Protein AF-0000000075788395 (afdb_homodimer)

InterPro domains:
  IPR001806 Small GTPase [PF00071] (8-168)
  IPR001806 Small GTPase [PS51421] (2-195)
  IPR001806 Small GTPase [SM00174] (9-170)
  IPR005225 Small GTP-binding domain [TIGR00231] (5-159)
  IPR027417 P-loop containing nucleoside triphosphate hydrolase [G3DSA:3.40.50.300] (5-174)
  IPR027417 P-loop containing nucleoside triphosphate hydrolase [SSF52540] (3-177)
  IPR051065 Ras-related small GTPase [PTHR45704] (3-198)

Foldseek 3Di:
DPPAAEFEEEEEFAQPLCLVLLVCCLQPVAGDDDDDLQDKDWDWDWDQFPNGIHIYIYIRHSRPDDPVVLLVSLLRHQAYEYEGEQLDVVRVVCRVVSLVSSCVSVDVDLRAYEYEHEPVVVVVNGDHDPVNQVVVCVVSVYHYWYYYSHNGPTVSNVRVSVRVVVSVVVVVVVVVVVVVVVVVVVVVVVVVVVVVVVD/DPPAAEFEEEEEFAQPLCLVLLVCCLQPVAGDDDDDLQDKDWDWDWDQFPNGIHIYIYIRHSRPDDPVVLLVSLLRHQAYEYEGEQLDVVRVVCRVVSLVSSCVSVPPDLGHYEYEHEPVVVVVNGDHDPVNQVVVCVVSVYHYWYYYSHNGPTVSNVVVSVRVVVSVVVVVVVVVVVVVVVVVVVVVVVVVVVVVVVD

Structure (mmCIF, N/CA/C/O backbone):
data_AF-0000000075788395-model_v1
#
loop_
_entity.id
_entity.type
_entity.pdbx_description
1 polymer 'Ras-related and estrogen-regulated growth inhibitor'
#
loop_
_atom_site.group_PDB
_atom_site.id
_atom_site.type_symbol
_atom_site.label_atom_id
_atom_site.label_alt_id
_atom_site.label_comp_id
_atom_site.label_asym_id
_atom_site.label_entity_id
_atom_site.label_seq_id
_atom_site.pdbx_PDB_ins_code
_atom_site.Cartn_x
_atom_site.Cartn_y
_atom_site.Cartn_z
_atom_site.occupancy
_atom_site.B_iso_or_equiv
_atom_site.auth_seq_id
_atom_site.auth_comp_id
_atom_site.auth_asym_id
_atom_site.auth_atom_id
_atom_site.pdbx_PDB_model_num
ATOM 1 N N . MET A 1 1 ? 28.438 0.827 -0.063 1 30.91 1 MET A N 1
ATOM 2 C CA . MET A 1 1 ? 27.125 0.751 0.578 1 30.91 1 MET A CA 1
ATOM 3 C C . MET A 1 1 ? 26.344 -0.458 0.075 1 30.91 1 MET A C 1
ATOM 5 O O . MET A 1 1 ? 26.266 -0.697 -1.132 1 30.91 1 MET A O 1
ATOM 9 N N . ALA A 1 2 ? 26.219 -1.472 0.775 1 39.59 2 ALA A N 1
ATOM 10 C CA . ALA A 1 2 ? 25.781 -2.775 0.292 1 39.59 2 ALA A CA 1
ATOM 11 C C . ALA A 1 2 ? 24.516 -2.643 -0.559 1 39.59 2 ALA A C 1
ATOM 13 O O . ALA A 1 2 ? 23.578 -1.938 -0.182 1 39.59 2 ALA A O 1
ATOM 14 N N . LYS A 1 3 ? 24.516 -2.752 -1.915 1 51.97 3 LYS A N 1
ATOM 15 C CA . LYS A 1 3 ? 23.438 -2.643 -2.902 1 51.97 3 LYS A CA 1
ATOM 16 C C . LYS A 1 3 ? 22.188 -3.359 -2.428 1 51.97 3 LYS A C 1
ATOM 18 O O . LYS A 1 3 ? 22.219 -4.555 -2.133 1 51.97 3 LYS A O 1
ATOM 23 N N . SER A 1 4 ? 21.297 -2.652 -1.835 1 61.5 4 SER A N 1
ATOM 24 C CA . SER A 1 4 ? 20.047 -3.236 -1.367 1 61.5 4 SER A CA 1
ATOM 25 C C . SER A 1 4 ? 19.484 -4.227 -2.383 1 61.5 4 SER A C 1
ATOM 27 O O . SER A 1 4 ? 19.516 -3.977 -3.588 1 61.5 4 SER A O 1
ATOM 29 N N . ALA A 1 5 ? 19.297 -5.488 -1.96 1 84.12 5 ALA A N 1
ATOM 30 C CA . ALA A 1 5 ? 18.797 -6.555 -2.83 1 84.12 5 ALA A CA 1
ATOM 31 C C . ALA A 1 5 ? 17.406 -6.238 -3.348 1 84.12 5 ALA A C 1
ATOM 33 O O . ALA A 1 5 ? 16.562 -5.75 -2.6 1 84.12 5 ALA A O 1
ATOM 34 N N . GLU A 1 6 ? 17.297 -6.148 -4.613 1 92.31 6 GLU A N 1
ATOM 35 C CA . GLU A 1 6 ? 16.016 -5.926 -5.27 1 92.31 6 GLU A CA 1
ATOM 36 C C . GLU A 1 6 ? 15.484 -7.211 -5.898 1 92.31 6 GLU A C 1
ATOM 38 O O . GLU A 1 6 ? 16.25 -7.988 -6.469 1 92.31 6 GLU A O 1
ATOM 43 N N . VAL A 1 7 ? 14.227 -7.441 -5.672 1 96.19 7 VAL A N 1
ATOM 44 C CA . VAL A 1 7 ? 13.586 -8.625 -6.23 1 96.19 7 VAL A CA 1
ATOM 45 C C . VAL A 1 7 ? 12.336 -8.219 -7.012 1 96.19 7 VAL A C 1
ATOM 47 O O . VAL A 1 7 ? 11.531 -7.414 -6.539 1 96.19 7 VAL A O 1
ATOM 50 N N . LYS A 1 8 ? 12.172 -8.758 -8.203 1 97.25 8 LYS A N 1
ATOM 51 C CA . LYS A 1 8 ? 11 -8.484 -9.031 1 97.25 8 LYS A CA 1
ATOM 52 C C . LYS A 1 8 ? 10.008 -9.641 -8.984 1 97.25 8 LYS A C 1
ATOM 54 O O . LYS A 1 8 ? 10.336 -10.766 -9.383 1 97.25 8 LYS A O 1
ATOM 59 N N . LEU A 1 9 ? 8.828 -9.328 -8.516 1 98.12 9 LEU A N 1
ATOM 60 C CA . LEU A 1 9 ? 7.781 -10.336 -8.383 1 98.12 9 LEU A CA 1
ATOM 61 C C . LEU A 1 9 ? 6.598 -10.016 -9.289 1 98.12 9 LEU A C 1
ATOM 63 O O . LEU A 1 9 ? 6.227 -8.852 -9.445 1 98.12 9 LEU A O 1
ATOM 67 N N . ALA A 1 10 ? 6.012 -11.07 -9.859 1 98.31 10 ALA A N 1
ATOM 68 C CA . ALA A 1 10 ? 4.84 -10.883 -10.703 1 98.31 10 ALA A CA 1
ATOM 69 C C . ALA A 1 10 ? 3.705 -11.812 -10.289 1 98.31 10 ALA A C 1
ATOM 71 O O . ALA A 1 10 ? 3.936 -12.992 -9.992 1 98.31 10 ALA A O 1
ATOM 72 N N . ILE A 1 11 ? 2.512 -11.281 -10.242 1 98.25 11 ILE A N 1
ATOM 73 C CA . ILE A 1 11 ? 1.331 -12.023 -9.82 1 98.25 11 ILE A CA 1
ATOM 74 C C . ILE A 1 11 ? 0.454 -12.336 -11.031 1 98.25 11 ILE A C 1
ATOM 76 O O . ILE A 1 11 ? 0.011 -11.422 -11.734 1 98.25 11 ILE A O 1
ATOM 80 N N . PHE A 1 12 ? 0.177 -13.625 -11.25 1 97.81 12 PHE A N 1
ATOM 81 C CA . PHE A 1 12 ? -0.636 -14.055 -12.383 1 97.81 12 PHE A CA 1
ATOM 82 C C . PHE A 1 12 ? -1.867 -14.82 -11.906 1 97.81 12 PHE A C 1
ATOM 84 O O . PHE A 1 12 ? -1.871 -15.383 -10.812 1 97.81 12 PHE A O 1
ATOM 91 N N . GLY A 1 13 ? -2.826 -14.891 -12.695 1 97.38 13 GLY A N 1
ATOM 92 C CA . GLY A 1 13 ? -4.102 -15.562 -12.508 1 97.38 13 GLY A CA 1
ATOM 93 C C . GLY A 1 13 ? -5.23 -14.938 -13.305 1 97.38 13 GLY A C 1
ATOM 94 O O . GLY A 1 13 ? -5.117 -13.805 -13.766 1 97.38 13 GLY A O 1
ATOM 95 N N . ARG A 1 14 ? -6.234 -15.633 -13.336 1 95.56 14 ARG A N 1
ATOM 96 C CA . ARG A 1 14 ? -7.398 -15.164 -14.078 1 95.56 14 ARG A CA 1
ATOM 97 C C . ARG A 1 14 ? -7.969 -13.891 -13.461 1 95.56 14 ARG A C 1
ATOM 99 O O . ARG A 1 14 ? -7.781 -13.641 -12.266 1 95.56 14 ARG A O 1
ATOM 106 N N . ALA A 1 15 ? -8.641 -13.086 -14.367 1 94.38 15 ALA A N 1
ATOM 107 C CA . ALA A 1 15 ? -9.328 -11.906 -13.852 1 94.38 15 ALA A CA 1
ATOM 108 C C . ALA A 1 15 ? -10.32 -12.289 -12.758 1 94.38 15 ALA A C 1
ATOM 110 O O . ALA A 1 15 ? -11.039 -13.281 -12.883 1 94.38 15 ALA A O 1
ATOM 111 N N . GLY A 1 16 ? -10.289 -11.547 -11.695 1 94.19 16 GLY A N 1
ATOM 112 C CA . GLY A 1 16 ? -11.32 -11.719 -10.688 1 94.19 16 GLY A CA 1
ATOM 113 C C . GLY A 1 16 ? -10.906 -12.633 -9.555 1 94.19 16 GLY A C 1
ATOM 114 O O . GLY A 1 16 ? -11.633 -12.797 -8.57 1 94.19 16 GLY A O 1
ATOM 115 N N . VAL A 1 17 ? -9.703 -13.242 -9.602 1 96.94 17 VAL A N 1
ATOM 116 C CA . VAL A 1 17 ? -9.344 -14.242 -8.594 1 96.94 17 VAL A CA 1
ATOM 117 C C . VAL A 1 17 ? -8.875 -13.539 -7.32 1 96.94 17 VAL A C 1
ATOM 119 O O . VAL A 1 17 ? -8.773 -14.172 -6.262 1 96.94 17 VAL A O 1
ATOM 122 N N . GLY A 1 18 ? -8.508 -12.266 -7.387 1 96.25 18 GLY A N 1
ATOM 123 C CA . GLY A 1 18 ? -8.117 -11.516 -6.203 1 96.25 18 GLY A CA 1
ATOM 124 C C . GLY A 1 18 ? -6.641 -11.156 -6.18 1 96.25 18 GLY A C 1
ATOM 125 O O . GLY A 1 18 ? -6.039 -11.047 -5.109 1 96.25 18 GLY A O 1
ATOM 126 N N . LYS A 1 19 ? -5.988 -11.023 -7.391 1 97.38 19 LYS A N 1
ATOM 127 C CA . LYS A 1 19 ? -4.574 -10.656 -7.469 1 97.38 19 LYS A CA 1
ATOM 128 C C . LYS A 1 19 ? -4.316 -9.32 -6.781 1 97.38 19 LYS A C 1
ATOM 130 O O . LYS A 1 19 ? -3.418 -9.203 -5.945 1 97.38 19 LYS A O 1
ATOM 135 N N . SER A 1 20 ? -5.164 -8.344 -7.188 1 95.88 20 SER A N 1
ATOM 136 C CA . SER A 1 20 ? -4.98 -7.004 -6.637 1 95.88 20 SER A CA 1
ATOM 137 C C . SER A 1 20 ? -5.262 -6.984 -5.137 1 95.88 20 SER A C 1
ATOM 139 O O . SER A 1 20 ? -4.535 -6.344 -4.371 1 95.88 20 SER A O 1
ATOM 141 N N . ALA A 1 21 ? -6.363 -7.668 -4.762 1 95.62 21 ALA A N 1
ATOM 142 C CA . ALA A 1 21 ? -6.703 -7.719 -3.34 1 95.62 21 ALA A CA 1
ATOM 143 C C . ALA A 1 21 ? -5.566 -8.336 -2.531 1 95.62 21 ALA A C 1
ATOM 145 O O . ALA A 1 21 ? -5.258 -7.875 -1.43 1 95.62 21 ALA A O 1
ATOM 146 N N . LEU A 1 22 ? -4.957 -9.383 -3.062 1 96.88 22 LEU A N 1
ATOM 147 C CA . LEU A 1 22 ? -3.844 -10.062 -2.404 1 96.88 22 LEU A CA 1
ATOM 148 C C . LEU A 1 22 ? -2.65 -9.125 -2.254 1 96.88 22 LEU A C 1
ATOM 150 O O . LEU A 1 22 ? -2.07 -9.016 -1.17 1 96.88 22 LEU A O 1
ATOM 154 N N . VAL A 1 23 ? -2.283 -8.414 -3.287 1 97 23 VAL A N 1
ATOM 155 C CA . VAL A 1 23 ? -1.14 -7.512 -3.287 1 97 23 VAL A CA 1
ATOM 156 C C . VAL A 1 23 ? -1.382 -6.371 -2.303 1 97 23 VAL A C 1
ATOM 158 O O . VAL A 1 23 ? -0.505 -6.039 -1.501 1 97 23 VAL A O 1
ATOM 161 N N . VAL A 1 24 ? -2.568 -5.785 -2.334 1 95.44 24 VAL A N 1
ATOM 162 C CA . VAL A 1 24 ? -2.893 -4.668 -1.452 1 95.44 24 VAL A CA 1
ATOM 163 C C . VAL A 1 24 ? -2.893 -5.141 0 1 95.44 24 VAL A C 1
ATOM 165 O O . VAL A 1 24 ? -2.416 -4.43 0.889 1 95.44 24 VAL A O 1
ATOM 168 N N . ARG A 1 25 ? -3.438 -6.355 0.273 1 95.38 25 ARG A N 1
ATOM 169 C CA . ARG A 1 25 ? -3.4 -6.922 1.616 1 95.38 25 ARG A CA 1
ATOM 170 C C . ARG A 1 25 ? -1.965 -7.062 2.113 1 95.38 25 ARG A C 1
ATOM 172 O O . ARG A 1 25 ? -1.67 -6.75 3.27 1 95.38 25 ARG A O 1
ATOM 179 N N . PHE A 1 26 ? -1.182 -7.492 1.263 1 96.5 26 PHE A N 1
ATOM 180 C CA . PHE A 1 26 ? 0.228 -7.633 1.61 1 96.5 26 PHE A CA 1
ATOM 181 C C . PHE A 1 26 ? 0.841 -6.273 1.939 1 96.5 26 PHE A C 1
ATOM 183 O O . PHE A 1 26 ? 1.518 -6.125 2.959 1 96.5 26 PHE A O 1
ATOM 190 N N . LEU A 1 27 ? 0.587 -5.258 1.132 1 95.38 27 LEU A N 1
ATOM 191 C CA . LEU A 1 27 ? 1.248 -3.963 1.227 1 95.38 27 LEU A CA 1
ATOM 192 C C . LEU A 1 27 ? 0.696 -3.156 2.396 1 95.38 27 LEU A C 1
ATOM 194 O O . LEU A 1 27 ? 1.428 -2.389 3.027 1 95.38 27 LEU A O 1
ATOM 198 N N . THR A 1 28 ? -0.625 -3.312 2.701 1 93.38 28 THR A N 1
ATOM 199 C CA . THR A 1 28 ? -1.24 -2.328 3.584 1 93.38 28 THR A CA 1
ATOM 200 C C . THR A 1 28 ? -2.01 -3.018 4.707 1 93.38 28 THR A C 1
ATOM 202 O O . THR A 1 28 ? -2.496 -2.357 5.629 1 93.38 28 THR A O 1
ATOM 205 N N . LYS A 1 29 ? -2.256 -4.359 4.625 1 90.94 29 LYS A N 1
ATOM 206 C CA . LYS A 1 29 ? -3.033 -5.16 5.57 1 90.94 29 LYS A CA 1
ATOM 207 C C . LYS A 1 29 ? -4.523 -4.844 5.465 1 90.94 29 LYS A C 1
ATOM 209 O O . LYS A 1 29 ? -5.316 -5.273 6.305 1 90.94 29 LYS A O 1
ATOM 214 N N . ARG A 1 30 ? -4.816 -4.094 4.465 1 92.19 30 ARG A N 1
ATOM 215 C CA . ARG A 1 30 ? -6.211 -3.721 4.242 1 92.19 30 ARG A CA 1
ATOM 216 C C . ARG A 1 30 ? -6.777 -4.426 3.016 1 92.19 30 ARG A C 1
ATOM 218 O O . ARG A 1 30 ? -6.023 -4.91 2.168 1 92.19 30 ARG A O 1
ATOM 225 N N . 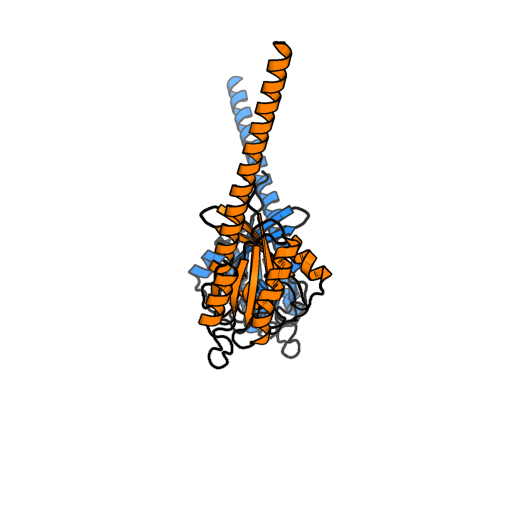PHE A 1 31 ? -8.148 -4.473 3.051 1 93.62 31 PHE A N 1
ATOM 226 C CA . PHE A 1 31 ? -8.859 -5.086 1.937 1 93.62 31 PHE A CA 1
ATOM 227 C C . PHE A 1 31 ? -9.461 -4.02 1.026 1 93.62 31 PHE A C 1
ATOM 229 O O . PHE A 1 31 ? -10.016 -3.029 1.503 1 93.62 31 PHE A O 1
ATOM 236 N N . ILE A 1 32 ? -9.328 -4.207 -0.285 1 92 32 ILE A N 1
ATOM 237 C CA . ILE A 1 32 ? -9.734 -3.186 -1.244 1 92 32 ILE A CA 1
ATOM 238 C C . ILE A 1 32 ? -11.211 -3.357 -1.584 1 92 32 ILE A C 1
ATOM 240 O O . ILE A 1 32 ? -11.766 -4.445 -1.434 1 92 32 ILE A O 1
ATOM 244 N N . TRP A 1 33 ? -11.695 -2.213 -1.965 1 85.5 33 TRP A N 1
ATOM 245 C CA . TRP A 1 33 ? -13.07 -2.18 -2.449 1 85.5 33 TRP A CA 1
ATOM 246 C C . TRP A 1 33 ? -13.125 -2.416 -3.955 1 85.5 33 TRP A C 1
ATOM 248 O O . TRP A 1 33 ? -12.086 -2.475 -4.617 1 85.5 33 TRP A O 1
ATOM 258 N N . GLU A 1 34 ? -14.391 -2.408 -4.539 1 75.06 34 GLU A N 1
ATOM 259 C CA . GLU A 1 34 ? -14.57 -2.6 -5.977 1 75.06 34 GLU A CA 1
ATOM 260 C C . GLU A 1 34 ? -13.523 -1.821 -6.77 1 75.06 34 GLU A C 1
ATOM 262 O O . GLU A 1 34 ? -13.109 -0.733 -6.363 1 75.06 34 GLU A O 1
ATOM 267 N N . TYR A 1 35 ? -12.906 -2.469 -7.598 1 77.31 35 TYR A N 1
ATOM 268 C CA . TYR A 1 35 ? -11.844 -1.866 -8.406 1 77.31 35 TYR A CA 1
ATOM 269 C C . TYR A 1 35 ? -11.969 -2.293 -9.867 1 77.31 35 TYR A C 1
ATOM 271 O O . TYR A 1 35 ? -12.664 -3.258 -10.18 1 77.31 35 TYR A O 1
ATOM 279 N N . ASP A 1 36 ? -11.195 -1.577 -10.648 1 80.56 36 ASP A N 1
ATOM 280 C CA . ASP A 1 36 ? -11.141 -1.863 -12.078 1 80.56 36 ASP A CA 1
ATOM 281 C C . ASP A 1 36 ? -10.281 -3.088 -12.359 1 80.56 36 ASP A C 1
ATOM 283 O O . ASP A 1 36 ? -9.055 -3.045 -12.195 1 80.56 36 ASP A O 1
ATOM 287 N N . PRO A 1 37 ? -10.812 -4.145 -12.906 1 81.31 37 PRO A N 1
ATOM 288 C CA . PRO A 1 37 ? -10.078 -5.391 -13.133 1 81.31 37 PRO A CA 1
ATOM 289 C C . PRO A 1 37 ? -9.094 -5.293 -14.297 1 81.31 37 PRO A C 1
ATOM 291 O O . PRO A 1 37 ? -8.273 -6.191 -14.492 1 81.31 37 PRO A O 1
ATOM 294 N N . THR A 1 38 ? -9.086 -4.207 -15.047 1 82.06 38 THR A N 1
ATOM 295 C CA . THR A 1 38 ? -8.234 -4.066 -16.219 1 82.06 38 THR A CA 1
ATOM 296 C C . THR A 1 38 ? -6.949 -3.318 -15.867 1 82.06 38 THR A C 1
ATOM 298 O O . THR A 1 38 ? -6.043 -3.207 -16.703 1 82.06 38 THR A O 1
ATOM 301 N N . LEU A 1 39 ? -6.879 -2.914 -14.703 1 84.75 39 LEU A N 1
ATOM 302 C CA . LEU A 1 39 ? -5.762 -2.055 -14.32 1 84.75 39 LEU A CA 1
ATOM 303 C C . LEU A 1 39 ? -4.574 -2.885 -13.852 1 84.75 39 LEU A C 1
ATOM 305 O O . LEU A 1 39 ? -4.742 -3.824 -13.07 1 84.75 39 LEU A O 1
ATOM 309 N N . GLU A 1 40 ? -3.432 -2.678 -14.531 1 92 40 GLU A N 1
ATOM 310 C CA . GLU A 1 40 ? -2.146 -3.205 -14.086 1 92 40 GLU A CA 1
ATOM 311 C C . GLU A 1 40 ? -1.359 -2.156 -13.305 1 92 40 GLU A C 1
ATOM 313 O O . GLU A 1 40 ? -1.39 -0.971 -13.648 1 92 40 GLU A O 1
ATOM 318 N N . SER A 1 41 ? -0.718 -2.607 -12.242 1 93.44 41 SER A N 1
ATOM 319 C CA . SER A 1 41 ? 0.079 -1.687 -11.438 1 93.44 41 SER A CA 1
ATOM 320 C C . SER A 1 41 ? 1.345 -2.359 -10.914 1 93.44 41 SER A C 1
ATOM 322 O O . SER A 1 41 ? 1.356 -3.566 -10.672 1 93.44 41 SER A O 1
ATOM 324 N N . THR A 1 42 ? 2.404 -1.556 -10.852 1 95.25 42 THR A N 1
ATOM 325 C CA . THR A 1 42 ? 3.635 -2.008 -10.211 1 95.25 42 THR A CA 1
ATOM 326 C C . THR A 1 42 ? 3.883 -1.244 -8.914 1 95.25 42 THR A C 1
ATOM 328 O O . THR A 1 42 ? 3.729 -0.022 -8.867 1 95.25 42 THR A O 1
ATOM 331 N N . TYR A 1 43 ? 4.191 -1.953 -7.891 1 94.75 43 TYR A N 1
ATOM 332 C CA . TYR A 1 43 ? 4.426 -1.355 -6.582 1 94.75 43 TYR A CA 1
ATOM 333 C C . TYR A 1 43 ? 5.855 -1.605 -6.113 1 94.75 43 TYR A C 1
ATOM 335 O O . TYR A 1 43 ? 6.402 -2.689 -6.324 1 94.75 43 TYR A O 1
ATOM 343 N N . ARG A 1 44 ? 6.488 -0.611 -5.52 1 92.44 44 ARG A N 1
ATOM 344 C CA . ARG A 1 44 ? 7.773 -0.766 -4.844 1 92.44 44 ARG A CA 1
ATOM 345 C C . ARG A 1 44 ? 7.594 -0.807 -3.33 1 92.44 44 ARG A C 1
ATOM 347 O O . ARG A 1 44 ? 6.984 0.091 -2.746 1 92.44 44 ARG A O 1
ATOM 354 N N . HIS A 1 45 ? 8.07 -1.935 -2.732 1 93.25 45 HIS A N 1
ATOM 355 C CA . HIS A 1 45 ? 7.895 -2.166 -1.304 1 93.25 45 HIS A CA 1
ATOM 356 C C . HIS A 1 45 ? 9.195 -2.613 -0.655 1 93.25 45 HIS A C 1
ATOM 358 O O . HIS A 1 45 ? 9.859 -3.529 -1.15 1 93.25 45 HIS A O 1
ATOM 364 N N . GLN A 1 46 ? 9.586 -1.942 0.396 1 89.12 46 GLN A N 1
ATOM 365 C CA . GLN A 1 46 ? 10.781 -2.336 1.131 1 89.12 46 GLN A CA 1
ATOM 366 C C . GLN A 1 46 ? 10.422 -3.066 2.42 1 89.12 46 GLN A C 1
ATOM 368 O O . GLN A 1 46 ? 9.5 -2.66 3.133 1 89.12 46 GLN A O 1
ATOM 373 N N . ALA A 1 47 ? 11.141 -4.129 2.691 1 90.62 47 ALA A N 1
ATOM 374 C CA . ALA A 1 47 ? 10.914 -4.914 3.904 1 90.62 47 ALA A CA 1
ATOM 375 C C . ALA A 1 47 ? 12.227 -5.477 4.445 1 90.62 47 ALA A C 1
ATOM 377 O O . ALA A 1 47 ? 13.211 -5.594 3.707 1 90.62 47 ALA A O 1
ATOM 378 N N . ASN A 1 48 ? 12.234 -5.66 5.746 1 89.81 48 ASN A N 1
ATOM 379 C CA . ASN A 1 48 ? 13.352 -6.359 6.371 1 89.81 48 ASN A CA 1
ATOM 380 C C . ASN A 1 48 ? 13.141 -7.871 6.367 1 89.81 48 ASN A C 1
ATOM 382 O O . ASN A 1 48 ? 12.258 -8.383 7.066 1 89.81 48 ASN A O 1
ATOM 386 N N . ILE A 1 49 ? 13.898 -8.555 5.504 1 92 49 ILE A N 1
ATOM 387 C CA . ILE A 1 49 ? 13.812 -10.008 5.398 1 92 49 ILE A CA 1
ATOM 388 C C . ILE A 1 49 ? 15.125 -10.633 5.852 1 92 49 ILE A C 1
ATOM 390 O O . ILE A 1 49 ? 16.172 -10.406 5.238 1 92 49 ILE A O 1
ATOM 394 N N . ASP A 1 50 ? 15.102 -11.492 6.945 1 89.94 50 ASP A N 1
ATOM 395 C CA . ASP A 1 50 ? 16.281 -12.125 7.512 1 89.94 50 ASP A CA 1
ATOM 396 C C . ASP A 1 50 ? 17.375 -11.094 7.793 1 89.94 50 ASP A C 1
ATOM 398 O O . ASP A 1 50 ? 18.516 -11.266 7.363 1 89.94 50 ASP A O 1
ATOM 402 N N . ASP A 1 51 ? 17.031 -9.922 8.297 1 88.38 51 ASP A N 1
ATOM 403 C CA . ASP A 1 51 ? 17.906 -8.859 8.789 1 88.38 51 ASP A CA 1
ATOM 404 C C . ASP A 1 51 ? 18.547 -8.094 7.629 1 88.38 51 ASP A C 1
ATOM 406 O O . ASP A 1 51 ? 19.594 -7.465 7.797 1 88.38 51 ASP A O 1
ATOM 410 N N . GLU A 1 52 ? 18.016 -8.281 6.48 1 89.69 52 GLU A N 1
ATOM 411 C CA . GLU A 1 52 ? 18.438 -7.508 5.316 1 89.69 52 GLU A CA 1
ATOM 412 C C . GLU A 1 52 ? 17.281 -6.699 4.734 1 89.69 52 GLU A C 1
ATOM 414 O O . GLU A 1 52 ? 16.156 -7.191 4.648 1 89.69 52 GLU A O 1
ATOM 419 N N . VAL A 1 53 ? 17.609 -5.48 4.375 1 88.5 53 VAL A N 1
ATOM 420 C CA . VAL A 1 53 ? 16.609 -4.652 3.703 1 88.5 53 VAL A CA 1
ATOM 421 C C . VAL A 1 53 ? 16.5 -5.074 2.24 1 88.5 53 VAL A C 1
ATOM 423 O O . VAL A 1 53 ? 17.484 -5.055 1.499 1 88.5 53 VAL A O 1
ATOM 426 N N . VAL A 1 54 ? 15.352 -5.496 1.913 1 92.62 54 VAL A N 1
ATOM 427 C CA . VAL A 1 54 ? 15.094 -5.953 0.55 1 92.62 54 VAL A CA 1
ATOM 428 C C . VAL A 1 54 ? 14 -5.098 -0.086 1 92.62 54 VAL A C 1
ATOM 430 O O . VAL A 1 54 ? 12.984 -4.809 0.548 1 92.62 54 VAL A O 1
ATOM 433 N N . THR A 1 55 ? 14.273 -4.645 -1.311 1 93.38 55 THR A N 1
ATOM 434 C CA . THR A 1 55 ? 13.258 -3.936 -2.076 1 93.38 55 THR A CA 1
ATOM 435 C C . THR A 1 55 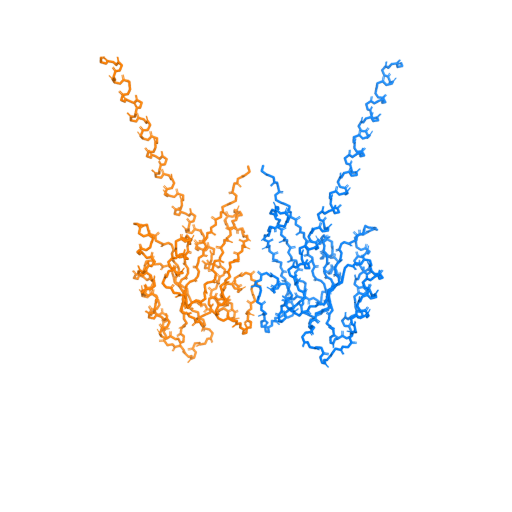? 12.562 -4.879 -3.059 1 93.38 55 THR A C 1
ATOM 437 O O . THR A 1 55 ? 13.227 -5.531 -3.871 1 93.38 55 THR A O 1
ATOM 440 N N . MET A 1 56 ? 11.25 -4.891 -2.926 1 95.81 56 MET A N 1
ATOM 441 C CA . MET A 1 56 ? 10.453 -5.688 -3.855 1 95.81 56 MET A CA 1
ATOM 442 C C . MET A 1 56 ? 9.75 -4.797 -4.871 1 95.81 56 MET A C 1
ATOM 444 O O . MET A 1 56 ? 9.148 -3.785 -4.504 1 95.81 56 MET A O 1
ATOM 448 N N . GLU A 1 57 ? 9.906 -5.148 -6.09 1 96.69 57 GLU A N 1
ATOM 449 C CA . GLU A 1 57 ? 9.039 -4.613 -7.129 1 96.69 57 GLU A CA 1
ATOM 450 C C . GLU A 1 57 ? 7.969 -5.629 -7.527 1 96.69 57 GLU A C 1
ATOM 452 O O . GLU A 1 57 ? 8.289 -6.695 -8.055 1 96.69 57 GLU A O 1
ATOM 457 N N . ILE A 1 58 ? 6.695 -5.258 -7.258 1 97.81 58 ILE A N 1
ATOM 458 C CA . ILE A 1 58 ? 5.602 -6.211 -7.414 1 97.81 58 ILE A CA 1
ATOM 459 C C . ILE A 1 58 ? 4.699 -5.773 -8.57 1 97.81 58 ILE A C 1
ATOM 461 O O . ILE A 1 58 ? 4.074 -4.715 -8.508 1 97.81 58 ILE A O 1
ATOM 465 N N . LEU A 1 59 ? 4.691 -6.641 -9.562 1 97.88 59 LEU A N 1
ATOM 466 C CA . LEU A 1 59 ? 3.805 -6.398 -10.695 1 97.88 59 LEU A CA 1
ATOM 467 C C . LEU A 1 59 ? 2.461 -7.09 -10.5 1 97.88 59 LEU A C 1
ATOM 469 O O . LEU A 1 59 ? 2.387 -8.32 -10.5 1 97.88 59 LEU A O 1
ATOM 473 N N . ASP A 1 60 ? 1.425 -6.297 -10.289 1 97.06 60 ASP A N 1
ATOM 474 C CA . ASP A 1 60 ? 0.035 -6.742 -10.242 1 97.06 60 ASP A CA 1
ATOM 475 C C . ASP A 1 60 ? -0.586 -6.738 -11.641 1 97.06 60 ASP A C 1
ATOM 477 O O . ASP A 1 60 ? -1.001 -5.691 -12.141 1 97.06 60 ASP A O 1
ATOM 481 N N . THR A 1 61 ? -0.703 -7.93 -12.203 1 96.75 61 THR A N 1
ATOM 482 C CA . THR A 1 61 ? -1.183 -8.031 -13.578 1 96.75 61 THR A CA 1
ATOM 483 C C . THR A 1 61 ? -2.705 -7.953 -13.633 1 96.75 61 THR A C 1
ATOM 485 O O . THR A 1 61 ? -3.375 -8.148 -12.609 1 96.75 61 THR A O 1
ATOM 488 N N . ALA A 1 62 ? -3.355 -7.688 -14.727 1 90.19 62 ALA A N 1
ATOM 489 C CA . ALA A 1 62 ? -4.797 -7.516 -14.867 1 90.19 62 ALA A CA 1
ATOM 490 C C . ALA A 1 62 ? -5.496 -8.859 -15.047 1 90.19 62 ALA A C 1
ATOM 492 O O . ALA A 1 62 ? -6.688 -8.992 -14.766 1 90.19 62 ALA A O 1
ATOM 493 N N . GLY A 1 63 ? -4.918 -9.828 -15.484 1 82.25 63 GLY A N 1
ATOM 494 C CA . GLY A 1 63 ? -5.496 -11.141 -15.695 1 82.25 63 GLY A CA 1
ATOM 495 C C . GLY A 1 63 ? -6.148 -11.289 -17.062 1 82.25 63 GLY A C 1
ATOM 496 O O . GLY A 1 63 ? -6.758 -12.32 -17.344 1 82.25 63 GLY A O 1
ATOM 497 N N . GLN A 1 64 ? -6.109 -10.227 -17.859 1 81.25 64 GLN A N 1
ATOM 498 C CA . GLN A 1 64 ? -6.707 -10.273 -19.188 1 81.25 64 GLN A CA 1
ATOM 499 C C . GLN A 1 64 ? -5.684 -9.906 -20.266 1 81.25 64 GLN A C 1
ATOM 501 O O . GLN A 1 64 ? -6.055 -9.586 -21.391 1 81.25 64 GLN A O 1
ATOM 506 N N . GLU A 1 65 ? -4.492 -10.016 -19.969 1 80.38 65 GLU A N 1
ATOM 507 C CA . GLU A 1 65 ? -3.416 -9.664 -20.891 1 80.38 65 GLU A CA 1
ATOM 508 C C . GLU A 1 65 ? -3.42 -10.562 -22.125 1 80.38 65 GLU A C 1
ATOM 510 O O . GLU A 1 65 ? -3.791 -11.742 -22.031 1 80.38 65 GLU A O 1
ATOM 515 N N . ASP A 1 66 ? -3.031 -9.906 -23.172 1 86.12 66 ASP A N 1
ATOM 516 C CA . ASP A 1 66 ? -2.771 -10.773 -24.312 1 86.12 66 ASP A CA 1
ATOM 517 C C . ASP A 1 66 ? -1.447 -11.516 -24.156 1 86.12 66 ASP A C 1
ATOM 519 O O . ASP A 1 66 ? -0.756 -11.344 -23.141 1 86.12 66 ASP A O 1
ATOM 523 N N . THR A 1 67 ? -1.2 -12.375 -25.094 1 87.81 67 THR A N 1
ATOM 524 C CA . THR A 1 67 ? -0.07 -13.289 -24.984 1 87.81 67 THR A CA 1
ATOM 525 C C . THR A 1 67 ? 1.245 -12.516 -24.922 1 87.81 67 THR A C 1
ATOM 527 O O . THR A 1 67 ? 2.121 -12.852 -24.125 1 87.81 67 THR A O 1
ATOM 530 N N . ILE A 1 68 ? 1.371 -11.508 -25.688 1 88 68 ILE A N 1
ATOM 531 C CA . ILE A 1 68 ? 2.613 -10.742 -25.75 1 88 68 ILE A CA 1
ATOM 532 C C . ILE A 1 68 ? 2.846 -10.023 -24.422 1 88 68 ILE A C 1
ATOM 534 O O . ILE A 1 68 ? 3.949 -10.062 -23.875 1 88 68 ILE A O 1
ATOM 538 N N . GLN A 1 69 ? 1.829 -9.414 -23.891 1 92.12 69 GLN A N 1
ATOM 539 C CA . GLN A 1 69 ? 1.93 -8.711 -22.625 1 92.12 69 GLN A CA 1
ATOM 540 C C . GLN A 1 69 ? 2.271 -9.672 -21.484 1 92.12 69 GLN A C 1
ATOM 542 O O . GLN A 1 69 ? 3.139 -9.383 -20.656 1 92.12 69 GLN A O 1
ATOM 547 N N . ARG A 1 70 ? 1.633 -10.742 -21.578 1 93.69 70 ARG A N 1
ATOM 548 C CA . ARG A 1 70 ? 1.846 -11.758 -20.547 1 93.69 70 ARG A CA 1
ATOM 549 C C . ARG A 1 70 ? 3.287 -12.25 -20.562 1 93.69 70 ARG A C 1
ATOM 551 O O . ARG A 1 70 ? 3.928 -12.352 -19.516 1 93.69 70 ARG A O 1
ATOM 558 N N . GLU A 1 71 ? 3.768 -12.523 -21.688 1 94.12 71 GLU A N 1
ATOM 559 C CA . GLU A 1 71 ? 5.145 -12.992 -21.812 1 94.12 71 GLU A CA 1
ATOM 560 C C . GLU A 1 71 ? 6.133 -11.922 -21.359 1 94.12 71 GLU A C 1
ATOM 562 O O . GLU A 1 71 ? 7.16 -12.234 -20.75 1 94.12 71 GLU A O 1
ATOM 567 N N . GLY A 1 72 ? 5.855 -10.703 -21.766 1 95.44 72 GLY A N 1
ATOM 568 C CA . GLY A 1 72 ? 6.684 -9.609 -21.297 1 95.44 72 GLY A CA 1
ATOM 569 C C . GLY A 1 72 ? 6.762 -9.531 -19.781 1 95.44 72 GLY A C 1
ATOM 570 O O . GLY A 1 72 ? 7.84 -9.336 -19.219 1 95.44 72 GLY A O 1
ATOM 571 N N . HIS A 1 73 ? 5.629 -9.703 -19.156 1 96.62 73 HIS A N 1
ATOM 572 C CA . HIS A 1 73 ? 5.578 -9.719 -17.703 1 96.62 73 HIS A CA 1
ATOM 573 C C . HIS A 1 73 ? 6.395 -10.875 -17.125 1 96.62 73 HIS A C 1
ATOM 575 O O . HIS A 1 73 ? 7.086 -10.719 -16.125 1 96.62 73 HIS A O 1
ATOM 581 N N . MET A 1 74 ? 6.262 -11.977 -17.766 1 95.69 74 MET A N 1
ATOM 582 C CA . MET A 1 74 ? 6.953 -13.172 -17.312 1 95.69 74 MET A CA 1
ATOM 583 C C . MET A 1 74 ? 8.469 -13.016 -17.453 1 95.69 74 MET A C 1
ATOM 585 O O . MET A 1 74 ? 9.227 -13.508 -16.625 1 95.69 74 MET A O 1
ATOM 589 N N . ARG A 1 75 ? 8.914 -12.312 -18.484 1 95.5 75 ARG A N 1
ATOM 590 C CA . ARG A 1 75 ? 10.344 -12.047 -18.656 1 95.5 75 ARG A CA 1
ATOM 591 C C . ARG A 1 75 ? 10.844 -11.078 -17.594 1 95.5 75 ARG A C 1
ATOM 593 O O . ARG A 1 75 ? 11.969 -11.211 -17.094 1 95.5 75 ARG A O 1
ATOM 600 N N . TRP A 1 76 ? 10.031 -10.219 -17.266 1 96 76 TRP A N 1
ATOM 601 C CA . TRP A 1 76 ? 10.367 -9.172 -16.297 1 96 76 TRP A CA 1
ATOM 602 C C . TRP A 1 76 ? 10.547 -9.75 -14.906 1 96 76 TRP A C 1
ATOM 604 O O . TRP A 1 76 ? 11.484 -9.398 -14.195 1 96 76 TRP A O 1
ATOM 614 N N . GLY A 1 77 ? 9.695 -10.727 -14.562 1 96.62 77 GLY A N 1
ATOM 615 C CA . GLY A 1 77 ? 9.641 -11.234 -13.203 1 96.62 77 GLY A CA 1
ATOM 616 C C . GLY A 1 77 ? 10.766 -12.211 -12.883 1 96.62 77 GLY A C 1
ATOM 617 O O . GLY A 1 77 ? 11.242 -12.922 -13.773 1 96.62 77 GLY A O 1
ATOM 618 N N . GLU A 1 78 ? 11.133 -12.211 -11.578 1 95.5 78 GLU A N 1
ATOM 619 C CA . GLU A 1 78 ? 12.086 -13.188 -11.062 1 95.5 78 GLU A CA 1
ATOM 620 C C . GLU A 1 78 ? 11.375 -14.25 -10.219 1 95.5 78 GLU A C 1
ATOM 622 O O . GLU A 1 78 ? 11.859 -15.375 -10.102 1 95.5 78 GLU A O 1
ATOM 627 N N . GLY A 1 79 ? 10.406 -13.859 -9.539 1 97 79 GLY A N 1
ATOM 628 C CA . GLY A 1 79 ? 9.516 -14.727 -8.789 1 97 79 GLY A CA 1
ATOM 629 C C . GLY A 1 79 ? 8.055 -14.531 -9.141 1 97 79 GLY A C 1
ATOM 630 O O . GLY A 1 79 ? 7.633 -13.43 -9.5 1 97 79 GLY A O 1
ATOM 631 N N . PHE A 1 80 ? 7.281 -15.641 -8.969 1 98 80 PHE A N 1
ATOM 632 C CA . PHE A 1 80 ? 5.922 -15.586 -9.484 1 98 80 PHE A CA 1
ATOM 633 C C . PHE A 1 80 ? 4.934 -16.156 -8.469 1 98 80 PHE A C 1
ATOM 635 O O . PHE A 1 80 ? 5.23 -17.141 -7.785 1 98 80 PHE A O 1
ATOM 642 N N . VAL A 1 81 ? 3.824 -15.508 -8.414 1 98.5 81 VAL A N 1
ATOM 643 C CA . VAL A 1 81 ? 2.674 -16.047 -7.703 1 98.5 81 VAL A CA 1
ATOM 644 C C . VAL A 1 81 ? 1.557 -16.375 -8.695 1 98.5 81 VAL A C 1
ATOM 646 O O . VAL A 1 81 ? 1.132 -15.516 -9.461 1 98.5 81 VAL A O 1
ATOM 649 N N . LEU A 1 82 ? 1.142 -17.594 -8.734 1 98.5 82 LEU A N 1
ATOM 650 C CA . LEU A 1 82 ? -0.051 -17.984 -9.477 1 98.5 82 LEU A CA 1
ATOM 651 C C . LEU A 1 82 ? -1.252 -18.109 -8.547 1 98.5 82 LEU A C 1
ATOM 653 O O . LEU A 1 82 ? -1.219 -18.891 -7.59 1 98.5 82 LEU A O 1
ATOM 657 N N . VAL A 1 83 ? -2.266 -17.375 -8.828 1 98.75 83 VAL A N 1
ATOM 658 C CA . VAL A 1 83 ? -3.416 -17.281 -7.938 1 98.75 83 VAL A CA 1
ATOM 659 C C . VAL A 1 83 ? -4.641 -17.891 -8.617 1 98.75 83 VAL A C 1
ATOM 661 O O . VAL A 1 83 ? -4.883 -17.656 -9.797 1 98.75 83 VAL A O 1
ATOM 664 N N . TYR A 1 84 ? -5.391 -18.703 -7.93 1 98.88 84 TYR A N 1
ATOM 665 C CA . TYR A 1 84 ? -6.73 -19.109 -8.352 1 98.88 84 TYR A CA 1
ATOM 666 C C . TYR A 1 84 ? -7.746 -18.859 -7.242 1 98.88 84 TYR A C 1
ATOM 668 O O . TYR A 1 84 ? -7.375 -18.594 -6.094 1 98.88 84 TYR A O 1
ATOM 676 N N . ASP A 1 85 ? -8.992 -18.75 -7.629 1 98.81 85 ASP A N 1
ATOM 677 C CA . ASP A 1 85 ? -10.148 -18.594 -6.75 1 98.81 85 ASP A CA 1
ATOM 678 C C . ASP A 1 85 ? -10.727 -19.953 -6.367 1 98.81 85 ASP A C 1
ATOM 680 O O . ASP A 1 85 ? -11.18 -20.703 -7.23 1 98.81 85 ASP A O 1
ATOM 684 N N . ILE A 1 86 ? -10.758 -20.25 -5.105 1 98.88 86 ILE A N 1
ATOM 685 C CA . ILE A 1 86 ? -11.18 -21.594 -4.688 1 98.88 86 ILE A CA 1
ATOM 686 C C . ILE A 1 86 ? -12.648 -21.797 -5.047 1 98.88 86 ILE A C 1
ATOM 688 O O . ILE A 1 86 ? -13.133 -22.938 -5.039 1 98.88 86 ILE A O 1
ATOM 692 N N . THR A 1 87 ? -13.391 -20.703 -5.355 1 98.88 87 THR A N 1
ATOM 693 C CA . THR A 1 87 ? -14.805 -20.797 -5.695 1 98.88 87 THR A CA 1
ATOM 694 C C . THR A 1 87 ? -15 -20.828 -7.207 1 98.88 87 THR A C 1
ATOM 696 O O . THR A 1 87 ? -16.141 -20.766 -7.695 1 98.88 87 THR A O 1
ATOM 699 N N . ASP A 1 88 ? -13.922 -20.875 -7.973 1 98.75 88 ASP A N 1
ATOM 700 C CA . ASP A 1 88 ? -13.977 -20.828 -9.43 1 98.75 88 ASP A CA 1
ATOM 701 C C . ASP A 1 88 ? -13.055 -21.875 -10.047 1 98.75 88 ASP A C 1
ATOM 703 O O . ASP A 1 88 ? -11.875 -21.609 -10.289 1 98.75 88 ASP A O 1
ATOM 707 N N . ARG A 1 89 ? -13.586 -23.016 -10.375 1 98.75 89 ARG A N 1
ATOM 708 C CA . ARG A 1 89 ? -12.82 -24.125 -10.938 1 98.75 89 ARG A CA 1
ATOM 709 C C . ARG A 1 89 ? -12.102 -23.703 -12.211 1 98.75 89 ARG A C 1
ATOM 711 O O . ARG A 1 89 ? -10.977 -24.141 -12.469 1 98.75 89 ARG A O 1
ATOM 718 N N . GLY A 1 90 ? -12.727 -22.859 -12.969 1 98.5 90 GLY A N 1
ATOM 719 C CA . GLY A 1 90 ? -12.094 -22.375 -14.188 1 98.5 90 GLY A CA 1
ATOM 720 C C . GLY A 1 90 ? -10.773 -21.672 -13.938 1 98.5 90 GLY A C 1
ATOM 721 O O . GLY A 1 90 ? -9.82 -21.844 -14.703 1 98.5 90 GLY A O 1
ATOM 722 N N . SER A 1 91 ? -10.727 -20.891 -12.891 1 98.5 91 SER A N 1
ATOM 723 C CA . SER A 1 91 ? -9.484 -20.203 -12.547 1 98.5 91 SER A CA 1
ATOM 724 C C . SER A 1 91 ? -8.391 -21.188 -12.156 1 98.5 91 SER A C 1
ATOM 726 O O . SER A 1 91 ? -7.215 -20.969 -12.43 1 98.5 91 SER A O 1
ATOM 728 N N . PHE A 1 92 ? -8.758 -22.297 -11.562 1 98.81 92 PHE A N 1
ATOM 729 C CA . PHE A 1 92 ? -7.828 -23.344 -11.172 1 98.81 92 PHE A CA 1
ATOM 730 C C . PHE A 1 92 ? -7.281 -24.062 -12.398 1 98.81 92 PHE A C 1
ATOM 732 O O . PHE A 1 92 ? -6.074 -24.312 -12.492 1 98.81 92 PHE A O 1
ATOM 739 N N . GLU A 1 93 ? -8.094 -24.281 -13.281 1 98.5 93 GLU A N 1
ATOM 740 C CA . GLU A 1 93 ? -7.715 -25.016 -14.484 1 98.5 93 GLU A CA 1
ATOM 741 C C . GLU A 1 93 ? -6.766 -24.203 -15.359 1 98.5 93 GLU A C 1
ATOM 743 O O . GLU A 1 93 ? -6.074 -24.75 -16.219 1 98.5 93 GLU A O 1
ATOM 748 N N . GLU A 1 94 ? -6.703 -22.953 -15.125 1 97.31 94 GLU A N 1
ATOM 749 C CA . GLU A 1 94 ? -5.848 -22.078 -15.922 1 97.31 94 GLU A CA 1
ATOM 750 C C . GLU A 1 94 ? -4.426 -22.047 -15.367 1 97.31 94 GLU A C 1
ATOM 752 O O . GLU A 1 94 ? -3.504 -21.562 -16.031 1 97.31 94 GLU A O 1
ATOM 757 N N . VAL A 1 95 ? -4.16 -22.594 -14.234 1 98.12 95 VAL A N 1
ATOM 758 C CA . VAL A 1 95 ? -2.871 -22.5 -13.562 1 98.12 95 VAL A CA 1
ATOM 759 C C . VAL A 1 95 ? -1.816 -23.281 -14.336 1 98.12 95 VAL A C 1
ATOM 761 O O . VAL A 1 95 ? -0.73 -22.766 -14.617 1 98.12 95 VAL A O 1
ATOM 764 N N . LEU A 1 96 ? -2.086 -24.5 -14.688 1 96.75 96 LEU A N 1
ATOM 765 C CA . LEU A 1 96 ? -1.104 -25.344 -15.359 1 96.75 96 LEU A CA 1
ATOM 766 C C . LEU A 1 96 ? -0.72 -24.766 -16.719 1 96.75 96 LEU A C 1
ATOM 768 O O . LEU A 1 96 ? 0.466 -24.641 -17.031 1 96.75 96 LEU A O 1
ATOM 772 N N . PRO A 1 97 ? -1.754 -24.328 -17.531 1 95.31 97 PRO A N 1
ATOM 773 C CA . PRO A 1 97 ? -1.388 -23.656 -18.781 1 95.31 97 PRO A CA 1
ATOM 774 C C . PRO A 1 97 ? -0.493 -22.438 -18.562 1 95.31 97 PRO A C 1
ATOM 776 O O . PRO A 1 97 ? 0.466 -22.219 -19.297 1 95.31 97 PRO A O 1
ATOM 779 N N . LEU A 1 98 ? -0.76 -21.672 -17.578 1 95 98 LEU A N 1
ATOM 780 C CA . LEU A 1 98 ? 0.046 -20.5 -17.25 1 95 98 LEU A CA 1
ATOM 781 C C . LEU A 1 98 ? 1.47 -20.906 -16.891 1 95 98 LEU A C 1
ATOM 783 O O . LEU A 1 98 ? 2.434 -20.266 -17.328 1 95 98 LEU A O 1
ATOM 787 N N . LYS A 1 99 ? 1.57 -21.906 -16.078 1 95.19 99 LYS A N 1
ATOM 788 C CA . LYS A 1 99 ? 2.881 -22.406 -15.688 1 95.19 99 LYS A CA 1
ATOM 789 C C . LYS A 1 99 ? 3.674 -22.891 -16.891 1 95.19 99 LYS A C 1
ATOM 791 O O . LYS A 1 99 ? 4.891 -22.703 -16.969 1 95.19 99 LYS A O 1
ATOM 796 N N . ASN A 1 100 ? 3.053 -23.516 -17.844 1 93.5 100 ASN A N 1
ATOM 797 C CA . ASN A 1 100 ? 3.719 -23.984 -19.047 1 93.5 100 ASN A CA 1
ATOM 798 C C . ASN A 1 100 ? 4.289 -22.828 -19.859 1 93.5 100 ASN A C 1
ATOM 800 O O . ASN A 1 100 ? 5.418 -22.906 -20.344 1 93.5 100 ASN A O 1
ATOM 804 N N . ILE A 1 101 ? 3.518 -21.844 -19.984 1 93.62 101 ILE A N 1
ATOM 805 C CA . ILE A 1 101 ? 3.992 -20.672 -20.703 1 93.62 101 ILE A CA 1
ATOM 806 C C . ILE A 1 101 ? 5.191 -20.078 -19.969 1 93.62 101 ILE A C 1
ATOM 808 O O . ILE A 1 101 ? 6.195 -19.719 -20.594 1 93.62 101 ILE A O 1
ATOM 812 N N . LEU A 1 102 ? 5.02 -20 -18.641 1 94.94 102 LEU A N 1
ATOM 813 C CA . LEU A 1 102 ? 6.094 -19.469 -17.812 1 94.94 102 LEU A CA 1
ATOM 814 C C . LEU A 1 102 ? 7.383 -20.266 -18.016 1 94.94 102 LEU A C 1
ATOM 816 O O . LEU A 1 102 ? 8.461 -19.688 -18.156 1 94.94 102 LEU A O 1
ATOM 820 N N . ASP A 1 103 ? 7.312 -21.531 -18.094 1 93.38 103 ASP A N 1
ATOM 821 C CA . ASP A 1 103 ? 8.469 -22.406 -18.281 1 93.38 103 ASP A CA 1
ATOM 822 C C . ASP A 1 103 ? 9.102 -22.172 -19.656 1 93.38 103 ASP A C 1
ATOM 824 O O . ASP A 1 103 ? 10.328 -22.203 -19.781 1 93.38 103 ASP A O 1
ATOM 828 N N . GLU A 1 104 ? 8.297 -21.953 -20.594 1 92.44 104 GLU A N 1
ATOM 829 C CA . GLU A 1 104 ? 8.789 -21.719 -21.953 1 92.44 104 GLU A CA 1
ATOM 830 C C . GLU A 1 104 ? 9.531 -20.391 -22.047 1 92.44 104 GLU A C 1
ATOM 832 O O . GLU A 1 104 ? 10.57 -20.297 -22.688 1 92.44 104 GLU A O 1
ATOM 837 N N . VAL A 1 105 ? 8.984 -19.422 -21.422 1 93.5 105 VAL A N 1
ATOM 838 C CA . VAL A 1 105 ? 9.562 -18.078 -21.469 1 93.5 105 VAL A CA 1
ATOM 839 C C . VAL A 1 105 ? 10.883 -18.062 -20.688 1 93.5 105 VAL A C 1
ATOM 841 O O . VAL A 1 105 ? 11.852 -17.422 -21.125 1 93.5 105 VAL A O 1
ATOM 844 N N . LYS A 1 106 ? 10.969 -18.641 -19.516 1 91.56 106 LYS A N 1
ATOM 845 C CA . LYS A 1 106 ? 12.141 -18.594 -18.656 1 91.56 106 LYS A CA 1
ATOM 846 C C . LYS A 1 106 ? 13.117 -19.719 -18.969 1 91.56 106 LYS A C 1
ATOM 848 O O . LYS A 1 106 ? 14.25 -19.734 -18.484 1 91.56 106 LYS A O 1
ATOM 853 N N . LYS A 1 107 ? 13.172 -20.266 -20.094 1 74.12 107 LYS A N 1
ATOM 854 C CA . LYS A 1 107 ? 14.023 -21.375 -20.5 1 74.12 107 LYS A CA 1
ATOM 855 C C . LYS A 1 107 ? 14.328 -22.297 -19.328 1 74.12 107 LYS A C 1
ATOM 857 O O . LYS A 1 107 ? 14.188 -21.906 -18.172 1 74.12 107 LYS A O 1
ATOM 862 N N . PRO A 1 108 ? 15.008 -23.531 -19.531 1 61.44 108 PRO A N 1
ATOM 863 C CA . PRO A 1 108 ? 14.875 -24.672 -18.609 1 61.44 108 PRO A CA 1
ATOM 864 C C . PRO A 1 108 ? 15.281 -24.312 -17.172 1 61.44 108 PRO A C 1
ATOM 866 O O . PRO A 1 108 ? 15.547 -25.203 -16.375 1 61.44 108 PRO A O 1
ATOM 869 N N . LYS A 1 109 ? 15.242 -22.953 -16.828 1 62.75 109 LYS A N 1
ATOM 870 C CA . LYS A 1 109 ? 15.617 -22.656 -15.453 1 62.75 109 LYS A CA 1
ATOM 871 C C . LYS A 1 109 ? 14.406 -22.766 -14.523 1 62.75 109 LYS A C 1
ATOM 873 O O . LYS A 1 109 ? 13.266 -22.562 -14.945 1 62.75 109 LYS A O 1
ATOM 878 N N . ASN A 1 110 ? 14.609 -23.422 -13.422 1 74.62 110 ASN A N 1
ATOM 879 C CA . ASN A 1 110 ? 13.633 -23.578 -12.352 1 74.62 110 ASN A CA 1
ATOM 880 C C . ASN A 1 110 ? 13.062 -22.219 -11.922 1 74.62 110 ASN A C 1
ATOM 882 O O . ASN A 1 110 ? 13.812 -21.297 -11.617 1 74.62 110 ASN A O 1
ATOM 886 N N . VAL A 1 111 ? 11.844 -21.984 -12.328 1 88.69 111 VAL A N 1
ATOM 887 C CA . VAL A 1 111 ? 11.109 -20.766 -11.992 1 88.69 111 VAL A CA 1
ATOM 888 C C . VAL A 1 111 ? 10.711 -20.797 -10.516 1 88.69 111 VAL A C 1
ATOM 890 O O . VAL A 1 111 ? 10.273 -21.828 -10 1 88.69 111 VAL A O 1
ATOM 893 N N . THR A 1 112 ? 11.023 -19.781 -9.797 1 94.12 112 THR A N 1
ATOM 894 C CA . THR A 1 112 ? 10.539 -19.656 -8.43 1 94.12 112 THR A CA 1
ATOM 895 C C . THR A 1 112 ? 9.062 -19.25 -8.414 1 94.12 112 THR A C 1
ATOM 897 O O . THR A 1 112 ? 8.703 -18.156 -8.852 1 94.12 112 THR A O 1
ATOM 900 N N . LEU A 1 113 ? 8.273 -20.172 -7.953 1 96.19 113 LEU A N 1
ATOM 901 C CA . LEU A 1 113 ? 6.828 -20.016 -8.078 1 96.19 113 LEU A CA 1
ATOM 902 C C . LEU A 1 113 ? 6.117 -20.438 -6.797 1 96.19 113 LEU A C 1
ATOM 904 O O . LEU A 1 113 ? 6.543 -21.391 -6.141 1 96.19 113 LEU A O 1
ATOM 908 N N . ILE A 1 114 ? 5.082 -19.703 -6.445 1 98 114 ILE A N 1
ATOM 909 C CA . ILE A 1 114 ? 4.184 -20.094 -5.363 1 98 114 ILE A CA 1
ATOM 910 C C . ILE A 1 114 ? 2.746 -20.141 -5.879 1 98 114 ILE A C 1
ATOM 912 O O . ILE A 1 114 ? 2.316 -19.266 -6.625 1 98 114 ILE A O 1
ATOM 916 N N . LEU A 1 115 ? 2.113 -21.219 -5.57 1 98.69 115 LEU A N 1
ATOM 917 C CA . LEU A 1 115 ? 0.703 -21.375 -5.91 1 98.69 115 LEU A CA 1
ATOM 918 C C . LEU A 1 115 ? -0.185 -20.922 -4.754 1 98.69 115 LEU A C 1
ATOM 920 O O . LEU A 1 115 ? 0.047 -21.312 -3.604 1 98.69 115 LEU A O 1
ATOM 924 N N . VAL A 1 116 ? -1.202 -20.109 -5.055 1 98.88 116 VAL A N 1
ATOM 925 C CA . VAL A 1 116 ? -2.049 -19.562 -4 1 98.88 116 VAL A CA 1
ATOM 926 C C . VAL A 1 116 ? -3.518 -19.781 -4.352 1 98.88 116 VAL A C 1
ATOM 928 O O . VAL A 1 116 ? -3.98 -19.359 -5.41 1 98.88 116 VAL A O 1
ATOM 931 N N . GLY A 1 117 ? -4.266 -20.5 -3.514 1 98.88 117 GLY A N 1
ATOM 932 C CA . GLY A 1 117 ? -5.719 -20.5 -3.539 1 98.88 117 GLY A CA 1
ATOM 933 C C . GLY A 1 117 ? -6.34 -19.406 -2.691 1 98.88 117 GLY A C 1
ATOM 934 O O . GLY A 1 117 ? -6.234 -19.438 -1.463 1 98.88 117 GLY A O 1
ATOM 935 N N . ASN A 1 118 ? -7.008 -18.453 -3.299 1 98.69 118 ASN A N 1
ATOM 936 C CA . ASN A 1 118 ? -7.555 -17.281 -2.625 1 98.69 118 ASN A CA 1
ATOM 937 C C . ASN A 1 118 ? -9.047 -17.422 -2.359 1 98.69 118 ASN A C 1
ATOM 939 O O . ASN A 1 118 ? -9.688 -18.344 -2.889 1 98.69 118 ASN A O 1
ATOM 943 N N . LYS A 1 119 ? -9.633 -16.594 -1.53 1 98.19 119 LYS A N 1
ATOM 944 C CA . LYS A 1 119 ? -11.031 -16.469 -1.149 1 98.19 119 LYS A CA 1
ATOM 945 C C . LYS A 1 119 ? -11.469 -17.641 -0.266 1 98.19 119 LYS A C 1
ATOM 947 O O . LYS A 1 119 ? -12.586 -18.141 -0.408 1 98.19 119 LYS A O 1
ATOM 952 N N . ALA A 1 120 ? -10.516 -18 0.569 1 98.44 120 ALA A N 1
ATOM 953 C CA . ALA A 1 120 ? -10.766 -19.125 1.467 1 98.44 120 ALA A CA 1
ATOM 954 C C . ALA A 1 120 ? -11.883 -18.797 2.455 1 98.44 120 ALA A C 1
ATOM 956 O O . ALA A 1 120 ? -12.43 -19.688 3.1 1 98.44 120 ALA A O 1
ATOM 957 N N . ASP A 1 121 ? -12.234 -17.516 2.654 1 97.69 121 ASP A N 1
ATOM 958 C CA . ASP A 1 121 ? -13.344 -17.125 3.514 1 97.69 121 ASP A CA 1
ATOM 959 C C . ASP A 1 121 ? -14.68 -17.562 2.92 1 97.69 121 ASP A C 1
ATOM 961 O O . ASP A 1 121 ? -15.688 -17.609 3.625 1 97.69 121 ASP A O 1
ATOM 965 N N . LEU A 1 122 ? -14.664 -17.859 1.655 1 98.06 122 LEU A N 1
ATOM 966 C CA . LEU A 1 122 ? -15.891 -18.266 0.987 1 98.06 122 LEU A CA 1
ATOM 967 C C . LEU A 1 122 ? -15.953 -19.797 0.867 1 98.06 122 LEU A C 1
ATOM 969 O O . LEU A 1 122 ? -16.328 -20.328 -0.18 1 98.06 122 LEU A O 1
ATOM 973 N N . ASP A 1 123 ? -15.555 -20.453 1.855 1 97.19 123 ASP A N 1
ATOM 974 C CA . ASP A 1 123 ? -15.484 -21.922 1.879 1 97.19 123 ASP A CA 1
ATOM 975 C C . ASP A 1 123 ? -16.828 -22.531 1.529 1 97.19 123 ASP A C 1
ATOM 977 O O . ASP A 1 123 ? -16.891 -23.625 0.958 1 97.19 123 ASP A O 1
ATOM 981 N N . HIS A 1 124 ? -17.891 -21.875 1.799 1 98 124 HIS A N 1
ATOM 982 C CA . HIS A 1 124 ? -19.219 -22.391 1.526 1 98 124 HIS A CA 1
ATOM 983 C C . HIS A 1 124 ? -19.469 -22.516 0.027 1 98 124 HIS A C 1
ATOM 985 O O . HIS A 1 124 ? -20.328 -23.297 -0.402 1 98 124 HIS A O 1
ATOM 991 N N . SER A 1 125 ? -18.766 -21.797 -0.767 1 98.5 125 SER A N 1
ATOM 992 C CA . SER A 1 125 ? -18.906 -21.812 -2.219 1 98.5 125 SER A CA 1
ATOM 993 C C . SER A 1 125 ? -17.719 -22.5 -2.883 1 98.5 125 SER A C 1
ATOM 995 O O . SER A 1 125 ? -17.5 -22.344 -4.086 1 98.5 125 SER A O 1
ATOM 997 N N . ARG A 1 126 ? -16.922 -23.188 -2.127 1 98.56 126 ARG A N 1
ATOM 998 C CA . ARG A 1 126 ? -15.68 -23.781 -2.607 1 98.56 126 ARG A CA 1
ATOM 999 C C . ARG A 1 126 ? -15.953 -24.766 -3.738 1 98.56 126 ARG A C 1
ATOM 1001 O O . ARG A 1 126 ? -16.875 -25.594 -3.645 1 98.56 126 ARG A O 1
ATOM 1008 N N . GLN A 1 127 ? -15.172 -24.688 -4.848 1 98.81 127 GLN A N 1
ATOM 1009 C CA . GLN A 1 127 ? -15.258 -25.609 -5.98 1 98.81 127 GLN A CA 1
ATOM 1010 C C . GLN A 1 127 ? -13.953 -26.375 -6.168 1 98.81 127 GLN A C 1
ATOM 1012 O O . GLN A 1 127 ? -13.914 -27.375 -6.887 1 98.81 127 GLN A O 1
ATOM 1017 N N . VAL A 1 128 ? -12.867 -25.969 -5.629 1 98.81 128 VAL A N 1
ATOM 1018 C CA . VAL A 1 128 ? -11.562 -26.609 -5.695 1 98.81 128 VAL A CA 1
ATOM 1019 C C . VAL A 1 128 ? -11.109 -27.016 -4.297 1 98.81 128 VAL A C 1
ATOM 1021 O O . VAL A 1 128 ? -10.914 -26.156 -3.43 1 98.81 128 VAL A O 1
ATOM 1024 N N . SER A 1 129 ? -10.914 -28.25 -4.051 1 98.75 129 SER A N 1
ATOM 1025 C CA . SER A 1 129 ? -10.516 -28.703 -2.723 1 98.75 129 SER A CA 1
ATOM 1026 C C . SER A 1 129 ? -9.062 -28.344 -2.422 1 98.75 129 SER A C 1
ATOM 1028 O O . SER A 1 129 ? -8.273 -28.109 -3.34 1 98.75 129 SER A O 1
ATOM 1030 N N . THR A 1 130 ? -8.781 -28.281 -1.131 1 98.56 130 THR A N 1
ATOM 1031 C CA . THR A 1 130 ? -7.402 -28.047 -0.721 1 98.56 130 THR A CA 1
ATOM 1032 C C . THR A 1 130 ? -6.477 -29.125 -1.272 1 98.56 130 THR A C 1
ATOM 1034 O O . THR A 1 130 ? -5.359 -28.828 -1.7 1 98.56 130 THR A O 1
ATOM 1037 N N . GLU A 1 131 ? -6.922 -30.312 -1.277 1 98.56 131 GLU A N 1
ATOM 1038 C CA . GLU A 1 131 ? -6.145 -31.438 -1.758 1 98.56 131 GLU A CA 1
ATOM 1039 C C . GLU A 1 131 ? -5.789 -31.281 -3.234 1 98.56 131 GLU A C 1
ATOM 1041 O O . GLU A 1 131 ? -4.676 -31.609 -3.648 1 98.56 131 GLU A O 1
ATOM 1046 N N . GLU A 1 132 ? -6.738 -30.859 -4.031 1 98.69 132 GLU A N 1
ATOM 1047 C CA . GLU A 1 132 ? -6.473 -30.609 -5.441 1 98.69 132 GLU A CA 1
ATOM 1048 C C . GLU A 1 132 ? -5.371 -29.562 -5.613 1 98.69 132 GLU A C 1
ATOM 1050 O O . GLU A 1 132 ? -4.488 -29.719 -6.461 1 98.69 132 GLU A O 1
ATOM 1055 N N . GLY A 1 133 ? -5.434 -28.484 -4.836 1 98.69 133 GLY A N 1
ATOM 1056 C CA . GLY A 1 133 ? -4.395 -27.469 -4.875 1 98.69 133 GLY A CA 1
ATOM 1057 C C . GLY A 1 133 ? -3.027 -28 -4.5 1 98.69 133 GLY A C 1
ATOM 1058 O O . GLY A 1 133 ? -2.033 -27.703 -5.16 1 98.69 133 GLY A O 1
ATOM 1059 N N . GLU A 1 134 ? -3.002 -28.797 -3.449 1 98.5 134 GLU A N 1
ATOM 1060 C CA . GLU A 1 134 ? -1.756 -29.406 -2.988 1 98.5 134 GLU A CA 1
ATOM 1061 C C . GLU A 1 134 ? -1.166 -30.328 -4.047 1 98.5 134 GLU A C 1
ATOM 1063 O O . GLU A 1 134 ? 0.047 -30.328 -4.273 1 98.5 134 GLU A O 1
ATOM 1068 N N . LYS A 1 135 ? -1.984 -31.141 -4.594 1 98.62 135 LYS A N 1
ATOM 1069 C CA . LYS A 1 135 ? -1.539 -32.062 -5.645 1 98.62 135 LYS A CA 1
ATOM 1070 C C . LYS A 1 135 ? -0.936 -31.281 -6.816 1 98.62 135 LYS A C 1
ATOM 1072 O O . LYS A 1 135 ? 0.127 -31.656 -7.324 1 98.62 135 LYS A O 1
ATOM 1077 N N . LEU A 1 136 ? -1.622 -30.25 -7.254 1 98.5 136 LEU A N 1
ATOM 1078 C CA . LEU A 1 136 ? -1.109 -29.453 -8.359 1 98.5 136 LEU A CA 1
ATOM 1079 C C . LEU A 1 136 ? 0.227 -28.812 -7.992 1 98.5 136 LEU A C 1
ATOM 1081 O O . LEU A 1 136 ? 1.159 -28.812 -8.797 1 98.5 136 LEU A O 1
ATOM 1085 N N . ALA A 1 137 ? 0.328 -28.312 -6.828 1 98.06 137 ALA A N 1
ATOM 1086 C CA . ALA A 1 137 ? 1.572 -27.688 -6.379 1 98.06 137 ALA A CA 1
ATOM 1087 C C . ALA A 1 137 ? 2.723 -28.688 -6.395 1 98.06 137 ALA A C 1
ATOM 1089 O O . ALA A 1 137 ? 3.85 -28.344 -6.762 1 98.06 137 ALA A O 1
ATOM 1090 N N . THR A 1 138 ? 2.471 -29.891 -5.961 1 97.38 138 THR A N 1
ATOM 1091 C CA . THR A 1 138 ? 3.469 -30.953 -6.004 1 97.38 138 THR A CA 1
ATOM 1092 C C . THR A 1 138 ? 3.912 -31.219 -7.441 1 97.38 138 THR A C 1
ATOM 1094 O O . THR A 1 138 ? 5.109 -31.344 -7.715 1 97.38 138 THR A O 1
ATOM 1097 N N . GLU A 1 139 ? 2.949 -31.297 -8.281 1 95.38 139 GLU A N 1
ATOM 1098 C CA . GLU A 1 139 ? 3.238 -31.5 -9.695 1 95.38 139 GLU A CA 1
ATOM 1099 C C . GLU A 1 139 ? 4.102 -30.375 -10.25 1 95.38 139 GLU A C 1
ATOM 1101 O O . GLU A 1 139 ? 4.992 -30.609 -11.07 1 95.38 139 GLU A O 1
ATOM 1106 N N . LEU A 1 140 ? 3.846 -29.188 -9.781 1 93.94 140 LEU A N 1
ATOM 1107 C CA . LEU A 1 140 ? 4.555 -28 -10.266 1 93.94 140 LEU A CA 1
ATOM 1108 C C . LEU A 1 140 ? 5.848 -27.797 -9.492 1 93.94 140 LEU A C 1
ATOM 1110 O O . LEU A 1 140 ? 6.629 -26.891 -9.812 1 93.94 140 LEU A O 1
ATOM 1114 N N . ALA A 1 141 ? 6.09 -28.578 -8.477 1 92.88 141 ALA A N 1
ATOM 1115 C CA . ALA A 1 141 ? 7.266 -28.469 -7.617 1 92.88 141 ALA A CA 1
ATOM 1116 C C . ALA A 1 141 ? 7.379 -27.062 -7.016 1 92.88 141 ALA A C 1
ATOM 1118 O O . ALA A 1 141 ? 8.438 -26.438 -7.082 1 92.88 141 ALA A O 1
ATOM 1119 N N . CYS A 1 142 ? 6.246 -26.672 -6.461 1 95.12 142 CYS A N 1
ATOM 1120 C CA . CYS A 1 142 ? 6.242 -25.344 -5.855 1 95.12 142 CYS A CA 1
ATOM 1121 C C . CYS A 1 142 ? 5.477 -25.344 -4.539 1 95.12 142 CYS A C 1
ATOM 1123 O O . CYS A 1 142 ? 4.785 -26.312 -4.219 1 95.12 142 CYS A O 1
ATOM 1125 N N . ALA A 1 143 ? 5.676 -24.297 -3.709 1 96.44 143 ALA A N 1
ATOM 1126 C CA . ALA A 1 143 ? 4.934 -24.125 -2.461 1 96.44 143 ALA A CA 1
ATOM 1127 C C . ALA A 1 143 ? 3.471 -23.797 -2.732 1 96.44 143 ALA A C 1
ATOM 1129 O O . ALA A 1 143 ? 3.139 -23.25 -3.787 1 96.44 143 ALA A O 1
ATOM 1130 N N . PHE A 1 144 ? 2.668 -24.172 -1.75 1 98.06 144 PHE A N 1
ATOM 1131 C CA . PHE A 1 144 ? 1.229 -23.969 -1.871 1 98.06 144 PHE A CA 1
ATOM 1132 C C . PHE A 1 144 ? 0.664 -23.312 -0.622 1 98.06 144 PHE A C 1
ATOM 1134 O O . PHE A 1 144 ? 1 -23.703 0.5 1 98.06 144 PHE A O 1
ATOM 1141 N N . TYR A 1 145 ? -0.184 -22.234 -0.833 1 98.19 145 TYR A N 1
ATOM 1142 C CA . TYR A 1 145 ? -0.897 -21.578 0.253 1 98.19 145 TYR A CA 1
ATOM 1143 C C . TYR A 1 145 ? -2.363 -21.359 -0.106 1 98.19 145 TYR A C 1
ATOM 1145 O O . TYR A 1 145 ? -2.693 -21.094 -1.265 1 98.19 145 TYR A O 1
ATOM 1153 N N . GLU A 1 146 ? -3.215 -21.531 0.843 1 98.44 146 GLU A N 1
ATOM 1154 C CA . GLU A 1 146 ? -4.562 -20.984 0.747 1 98.44 146 GLU A CA 1
ATOM 1155 C C . GLU A 1 146 ? -4.723 -19.766 1.655 1 98.44 146 GLU A C 1
ATOM 1157 O O . GLU A 1 146 ? -4.188 -19.734 2.766 1 98.44 146 GLU A O 1
ATOM 1162 N N . CYS A 1 147 ? -5.418 -18.797 1.132 1 98.44 147 CYS A N 1
ATOM 1163 C CA . CYS A 1 147 ? -5.574 -17.578 1.907 1 98.44 147 CYS A CA 1
ATOM 1164 C C . CYS A 1 147 ? -6.875 -16.859 1.546 1 98.44 147 CYS A C 1
ATOM 1166 O O . CYS A 1 147 ? -7.594 -17.297 0.645 1 98.44 147 CYS A O 1
ATOM 1168 N N . SER A 1 148 ? -7.215 -15.914 2.342 1 98.12 148 SER A N 1
ATOM 1169 C CA . SER A 1 148 ? -8.258 -14.945 2.031 1 98.12 148 SER A CA 1
ATOM 1170 C C . SER A 1 148 ? -7.727 -13.523 2.08 1 98.12 148 SER A C 1
ATOM 1172 O O . SER A 1 148 ? -7.441 -12.992 3.16 1 98.12 148 SER A O 1
ATOM 1174 N N . ALA A 1 149 ? -7.566 -12.914 0.929 1 96.5 149 ALA A N 1
ATOM 1175 C CA . ALA A 1 149 ? -7.176 -11.508 0.908 1 96.5 149 ALA A CA 1
ATOM 1176 C C . ALA A 1 149 ? -8.164 -10.656 1.69 1 96.5 149 ALA A C 1
ATOM 1178 O O . ALA A 1 149 ? -7.801 -9.609 2.234 1 96.5 149 ALA A O 1
ATOM 1179 N N . CYS A 1 150 ? -9.4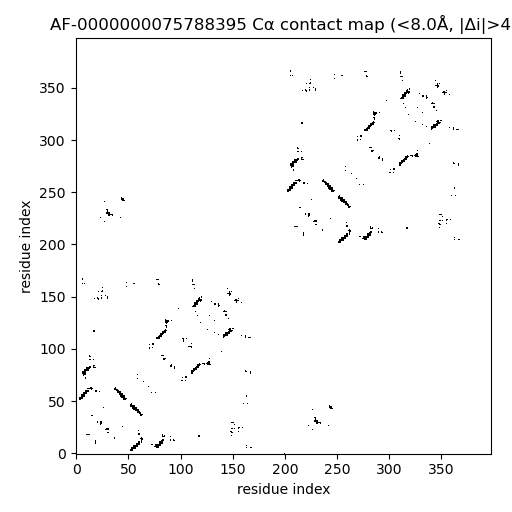06 -11.062 1.763 1 94.56 150 CYS A N 1
ATOM 1180 C CA . CYS A 1 150 ? -10.469 -10.32 2.432 1 94.56 150 CYS A CA 1
ATOM 1181 C C . CYS A 1 150 ? -10.242 -10.281 3.938 1 94.56 150 CYS A C 1
ATOM 1183 O O . CYS A 1 150 ? -10.188 -9.203 4.535 1 94.56 150 CYS A O 1
ATOM 1185 N N . THR A 1 151 ? -9.984 -11.414 4.523 1 94.31 151 THR A N 1
ATOM 1186 C CA . THR A 1 151 ? -9.891 -11.492 5.977 1 94.31 151 THR A CA 1
ATOM 1187 C C . THR A 1 151 ? -8.438 -11.359 6.43 1 94.31 151 THR A C 1
ATOM 1189 O O . THR A 1 151 ? -8.172 -11.078 7.602 1 94.31 151 THR A O 1
ATOM 1192 N N . GLY A 1 152 ? -7.539 -11.648 5.562 1 93.5 152 GLY A N 1
ATOM 1193 C CA . GLY A 1 152 ? -6.129 -11.656 5.914 1 93.5 152 GLY A CA 1
ATOM 1194 C C . GLY A 1 152 ? -5.645 -13 6.406 1 93.5 152 GLY A C 1
ATOM 1195 O O . GLY A 1 152 ? -4.465 -13.164 6.73 1 93.5 152 GLY A O 1
ATOM 1196 N N . GLU A 1 153 ? -6.492 -13.93 6.371 1 94.31 153 GLU A N 1
ATOM 1197 C CA . GLU A 1 153 ? -6.094 -15.266 6.812 1 94.31 153 GLU A CA 1
ATOM 1198 C C . GLU A 1 153 ? -5.152 -15.922 5.805 1 94.31 153 GLU A C 1
ATOM 1200 O O . GLU A 1 153 ? -5.23 -15.648 4.605 1 94.31 153 GLU A O 1
ATOM 1205 N N . GLY A 1 154 ? -4.23 -16.938 6.281 1 92.94 154 GLY A N 1
ATOM 1206 C CA . GLY A 1 154 ? -3.332 -17.688 5.418 1 92.94 154 GLY A CA 1
ATOM 1207 C C . GLY A 1 154 ? -1.937 -17.094 5.348 1 92.94 154 GLY A C 1
ATOM 1208 O O . GLY A 1 154 ? -1.156 -17.438 4.457 1 92.94 154 GLY A O 1
ATOM 1209 N N . ASN A 1 155 ? -1.516 -16.156 6.168 1 91.5 155 ASN A N 1
ATOM 1210 C CA . ASN A 1 155 ? -0.196 -15.539 6.277 1 91.5 155 ASN A CA 1
ATOM 1211 C C . ASN A 1 155 ? 0.271 -14.977 4.938 1 91.5 155 ASN A C 1
ATOM 1213 O O . ASN A 1 155 ? 1.332 -15.352 4.438 1 91.5 155 ASN A O 1
ATOM 1217 N N . ILE A 1 156 ? -0.4 -14.133 4.398 1 96.75 156 ILE A N 1
ATOM 1218 C CA . ILE A 1 156 ? -0.185 -13.531 3.088 1 96.75 156 ILE A CA 1
ATOM 1219 C C . ILE A 1 156 ? 1.203 -12.898 3.031 1 96.75 156 ILE A C 1
ATOM 1221 O O . ILE A 1 156 ? 1.903 -13.008 2.021 1 96.75 156 ILE A O 1
ATOM 1225 N N . THR A 1 157 ? 1.665 -12.281 4.117 1 95.5 157 THR A N 1
ATOM 1226 C CA . THR A 1 157 ? 2.992 -11.68 4.176 1 95.5 157 THR A CA 1
ATOM 1227 C C . THR A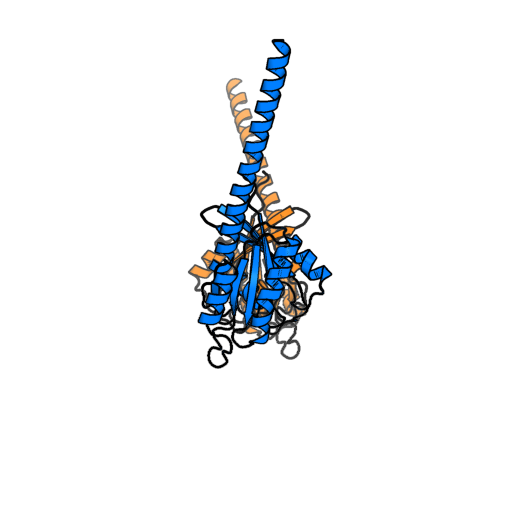 1 157 ? 4.07 -12.727 3.91 1 95.5 157 THR A C 1
ATOM 1229 O O . THR A 1 157 ? 5.012 -12.477 3.154 1 95.5 157 THR A O 1
ATOM 1232 N N . GLU A 1 158 ? 3.875 -13.859 4.438 1 95 158 GLU A N 1
ATOM 1233 C CA . GLU A 1 158 ? 4.863 -14.93 4.301 1 95 158 GLU A CA 1
ATOM 1234 C C . GLU A 1 158 ? 4.961 -15.406 2.857 1 95 158 GLU A C 1
ATOM 1236 O O . GLU A 1 158 ? 6.031 -15.82 2.406 1 95 158 GLU A O 1
ATOM 1241 N N . ILE A 1 159 ? 3.889 -15.367 2.131 1 96.5 159 ILE A N 1
ATOM 1242 C CA . ILE A 1 159 ? 3.895 -15.758 0.723 1 96.5 159 ILE A CA 1
ATOM 1243 C C . ILE A 1 159 ? 4.918 -14.914 -0.038 1 96.5 159 ILE A C 1
ATOM 1245 O O . ILE A 1 159 ? 5.777 -15.453 -0.737 1 96.5 159 ILE A O 1
ATOM 1249 N N . PHE A 1 160 ? 4.922 -13.672 0.176 1 97.62 160 PHE A N 1
ATOM 1250 C CA . PHE A 1 160 ? 5.801 -12.766 -0.547 1 97.62 160 PHE A CA 1
ATOM 1251 C C . PHE A 1 160 ? 7.223 -12.844 -0.006 1 97.62 160 PHE A C 1
ATOM 1253 O O . PHE A 1 160 ? 8.188 -12.797 -0.773 1 97.62 160 PHE A O 1
ATOM 1260 N N . TYR A 1 161 ? 7.328 -13 1.309 1 96.56 161 TYR A N 1
ATOM 1261 C CA . TYR A 1 161 ? 8.656 -13.086 1.901 1 96.56 161 TYR A CA 1
ATOM 1262 C C . TYR A 1 161 ? 9.359 -14.375 1.472 1 96.56 161 TYR A C 1
ATOM 1264 O O . TYR A 1 161 ? 10.539 -14.352 1.119 1 96.56 161 TYR A O 1
ATOM 1272 N N . GLU A 1 162 ? 8.609 -15.445 1.49 1 95.69 162 GLU A N 1
ATOM 1273 C CA . GLU A 1 162 ? 9.172 -16.719 1.054 1 95.69 162 GLU A CA 1
ATOM 1274 C C . GLU A 1 162 ? 9.602 -16.656 -0.41 1 95.69 162 GLU A C 1
ATOM 1276 O O . GLU A 1 162 ? 10.664 -17.172 -0.774 1 95.69 162 GLU A O 1
ATOM 1281 N N . LEU A 1 163 ? 8.773 -16.125 -1.207 1 96.62 163 LEU A N 1
ATOM 1282 C CA . LEU A 1 163 ? 9.094 -15.977 -2.623 1 96.62 163 LEU A CA 1
ATOM 1283 C C . LEU A 1 163 ? 10.367 -15.156 -2.809 1 96.62 163 LEU A C 1
ATOM 1285 O O . LEU A 1 163 ? 11.25 -15.531 -3.582 1 96.62 163 LEU A O 1
ATOM 1289 N N . CYS A 1 164 ? 10.453 -14.086 -2.078 1 95.38 164 CYS A N 1
ATOM 1290 C CA . CYS A 1 164 ? 11.641 -13.234 -2.135 1 95.38 164 CYS A CA 1
ATOM 1291 C C . CYS A 1 164 ? 12.883 -14 -1.688 1 95.38 164 CYS A C 1
ATOM 1293 O O . CYS A 1 164 ? 13.93 -13.914 -2.334 1 95.38 164 CYS A O 1
ATOM 1295 N N . ARG A 1 165 ? 12.766 -14.75 -0.591 1 94.75 165 ARG A N 1
ATOM 1296 C CA . ARG A 1 165 ? 13.883 -15.547 -0.089 1 94.75 165 ARG A CA 1
ATOM 1297 C C . ARG A 1 165 ? 14.367 -16.531 -1.147 1 94.75 165 ARG A C 1
ATOM 1299 O O . ARG A 1 165 ? 15.57 -16.672 -1.369 1 94.75 165 ARG A O 1
ATOM 1306 N N . GLU A 1 166 ? 13.438 -17.172 -1.745 1 93.88 166 GLU A N 1
ATOM 1307 C CA . GLU A 1 166 ? 13.773 -18.203 -2.727 1 93.88 166 GLU A CA 1
ATOM 1308 C C . GLU A 1 166 ? 14.438 -17.594 -3.959 1 93.88 166 GLU A C 1
ATOM 1310 O O . GLU A 1 166 ? 15.391 -18.156 -4.496 1 93.88 166 GLU A O 1
ATOM 1315 N N . VAL A 1 167 ? 13.938 -16.453 -4.406 1 94.25 167 VAL A N 1
ATOM 1316 C CA . VAL A 1 167 ? 14.523 -15.766 -5.551 1 94.25 167 VAL A CA 1
ATOM 1317 C C . VAL A 1 167 ? 15.969 -15.391 -5.238 1 94.25 167 VAL A C 1
ATOM 1319 O O . VAL A 1 167 ? 16.859 -15.609 -6.059 1 94.25 167 VAL A O 1
ATOM 1322 N N . ARG A 1 168 ? 16.172 -14.906 -4.082 1 92.38 168 ARG A N 1
ATOM 1323 C CA . ARG A 1 168 ? 17.516 -14.492 -3.686 1 92.38 168 ARG A CA 1
ATOM 1324 C C . ARG A 1 168 ? 18.453 -15.695 -3.547 1 92.38 168 ARG A C 1
ATOM 1326 O O . ARG A 1 168 ? 19.625 -15.625 -3.93 1 92.38 168 ARG A O 1
ATOM 1333 N N . ARG A 1 169 ? 17.922 -16.688 -2.982 1 90.81 169 ARG A N 1
ATOM 1334 C CA . ARG A 1 169 ? 18.703 -17.906 -2.832 1 90.81 169 ARG A CA 1
ATOM 1335 C C . ARG A 1 169 ? 19.156 -18.438 -4.188 1 90.81 169 ARG A C 1
ATOM 1337 O O . ARG A 1 169 ? 20.312 -18.812 -4.359 1 90.81 169 ARG A O 1
ATOM 1344 N N . ARG A 1 170 ? 18.281 -18.453 -5.121 1 88.12 170 ARG A N 1
ATOM 1345 C CA . ARG A 1 170 ? 18.594 -18.984 -6.449 1 88.12 170 ARG A CA 1
ATOM 1346 C C . ARG A 1 170 ? 19.594 -18.094 -7.172 1 88.12 170 ARG A C 1
ATOM 1348 O O . ARG A 1 170 ? 20.453 -18.594 -7.91 1 88.12 170 ARG A O 1
ATOM 1355 N N . ARG A 1 171 ? 19.484 -16.781 -6.977 1 85.62 171 ARG A N 1
ATOM 1356 C CA . ARG A 1 171 ? 20.438 -15.852 -7.566 1 85.62 171 ARG A CA 1
ATOM 1357 C C . ARG A 1 171 ? 21.844 -16.094 -7.039 1 85.62 171 ARG A C 1
ATOM 1359 O O . ARG A 1 171 ? 22.812 -16.016 -7.789 1 85.62 171 ARG A O 1
ATOM 1366 N N . MET A 1 172 ? 21.922 -16.359 -5.805 1 83.62 172 MET A N 1
ATOM 1367 C CA . MET A 1 172 ? 23.219 -16.594 -5.172 1 83.62 172 MET A CA 1
ATOM 1368 C C . MET A 1 172 ? 23.844 -17.891 -5.691 1 83.62 172 MET A C 1
ATOM 1370 O O . MET A 1 172 ? 25.047 -17.953 -5.914 1 83.62 172 MET A O 1
ATOM 1374 N N . VAL A 1 173 ? 23.094 -18.828 -5.922 1 82.44 173 VAL A N 1
ATOM 1375 C CA . VAL A 1 173 ? 23.594 -20.125 -6.383 1 82.44 173 VAL A CA 1
ATOM 1376 C C . VAL A 1 173 ? 24.031 -20.031 -7.84 1 82.44 173 VAL A C 1
ATOM 1378 O O . VAL A 1 173 ? 25.078 -20.562 -8.227 1 82.44 173 VAL A O 1
ATOM 1381 N N . GLN A 1 174 ? 23.312 -19.312 -8.602 1 77.81 174 GLN A N 1
ATOM 1382 C CA . GLN A 1 174 ? 23.641 -19.172 -10.016 1 77.81 174 GLN A CA 1
ATOM 1383 C C . GLN A 1 174 ? 24.891 -18.297 -10.195 1 77.81 174 GLN A C 1
ATOM 1385 O O . GLN A 1 174 ? 25.672 -18.516 -11.133 1 77.81 174 GLN A O 1
ATOM 1390 N N . GLY A 1 175 ? 25.047 -17.188 -9.414 1 65.94 175 GLY A N 1
ATOM 1391 C CA . GLY A 1 175 ? 26.234 -16.359 -9.477 1 65.94 175 GLY A CA 1
ATOM 1392 C C . GLY A 1 175 ? 27.5 -17.078 -9.094 1 65.94 175 GLY A C 1
ATOM 1393 O O . GLY A 1 175 ? 28.578 -16.781 -9.609 1 65.94 175 GLY A O 1
ATOM 1394 N N . LYS A 1 176 ? 27.516 -17.875 -8.164 1 61.28 176 LYS A N 1
ATOM 1395 C CA . LYS A 1 176 ? 28.688 -18.641 -7.746 1 61.28 176 LYS A CA 1
ATOM 1396 C C . LYS A 1 176 ? 29.141 -19.609 -8.836 1 61.28 176 LYS A C 1
ATOM 1398 O O . LYS A 1 176 ? 30.328 -19.844 -9.008 1 61.28 176 LYS A O 1
ATOM 1403 N N . THR A 1 177 ? 28.188 -20.031 -9.516 1 52.38 177 THR A N 1
ATOM 1404 C CA . THR A 1 177 ? 28.531 -20.984 -10.578 1 52.38 177 THR A CA 1
ATOM 1405 C C . THR A 1 177 ? 29.25 -20.281 -11.727 1 52.38 177 THR A C 1
ATOM 1407 O O . THR A 1 177 ? 30.172 -20.844 -12.32 1 52.38 177 THR A O 1
ATOM 1410 N N . ARG A 1 178 ? 29 -19.047 -11.891 1 54.62 178 ARG A N 1
ATOM 1411 C CA . ARG A 1 178 ? 29.641 -18.281 -12.953 1 54.62 178 ARG A CA 1
ATOM 1412 C C . ARG A 1 178 ? 31.062 -17.875 -12.547 1 54.62 178 ARG A C 1
ATOM 1414 O O . ARG A 1 178 ? 31.953 -17.828 -13.391 1 54.62 178 ARG A O 1
ATOM 1421 N N . ARG A 1 179 ? 31.203 -17.422 -11.273 1 54.06 179 ARG A N 1
ATOM 1422 C CA . ARG A 1 179 ? 32.531 -17 -10.836 1 54.06 179 ARG A CA 1
ATOM 1423 C C . ARG A 1 179 ? 33.5 -18.172 -10.836 1 54.06 179 ARG A C 1
ATOM 1425 O O . ARG A 1 179 ? 34.688 -18.016 -11.172 1 54.06 179 ARG A O 1
ATOM 1432 N N . ARG A 1 180 ? 33 -19.312 -10.406 1 55.19 180 ARG A N 1
ATOM 1433 C CA . ARG A 1 180 ? 33.875 -20.484 -10.367 1 55.19 180 ARG A CA 1
ATOM 1434 C C . ARG A 1 180 ? 34.312 -20.875 -11.766 1 55.19 180 ARG A C 1
ATOM 1436 O O . ARG A 1 180 ? 35.469 -21.281 -11.977 1 55.19 180 ARG A O 1
ATOM 1443 N N . SER A 1 181 ? 33.406 -20.562 -12.547 1 54.41 181 SER A N 1
ATOM 1444 C CA . SER A 1 181 ? 33.75 -20.922 -13.922 1 54.41 181 SER A CA 1
ATOM 1445 C C . SER A 1 181 ? 34.75 -19.938 -14.508 1 54.41 181 SER A C 1
ATOM 1447 O O . SER A 1 181 ? 35.656 -20.328 -15.227 1 54.41 181 SER A O 1
ATOM 1449 N N . SER A 1 182 ? 34.531 -18.688 -14.094 1 59.84 182 SER A N 1
ATOM 1450 C CA . SER A 1 182 ? 35.438 -17.656 -14.617 1 59.84 182 SER A CA 1
ATOM 1451 C C . SER A 1 182 ? 36.844 -17.844 -14.07 1 59.84 182 SER A C 1
ATOM 1453 O O . SER A 1 182 ? 37.844 -17.688 -14.805 1 59.84 182 SER A O 1
ATOM 1455 N N . THR A 1 183 ? 36.844 -18.094 -12.797 1 61.22 183 THR A N 1
ATOM 1456 C CA . THR A 1 183 ? 38.156 -18.297 -12.18 1 61.22 183 THR A CA 1
ATOM 1457 C C . THR A 1 183 ? 38.844 -19.531 -12.781 1 61.22 183 THR A C 1
ATOM 1459 O O . THR A 1 183 ? 40.062 -19.5 -13.031 1 61.22 183 THR A O 1
ATOM 1462 N N . THR A 1 184 ? 38.031 -20.5 -13 1 60.41 184 THR A N 1
ATOM 1463 C CA . THR A 1 184 ? 38.594 -21.703 -13.578 1 60.41 184 THR A CA 1
ATOM 1464 C C . THR A 1 184 ? 39.094 -21.438 -14.984 1 60.41 184 THR A C 1
ATOM 1466 O O . THR A 1 184 ? 40.188 -21.906 -15.359 1 60.41 184 THR A O 1
ATOM 1469 N N . HIS A 1 185 ? 38.406 -20.547 -15.555 1 63.03 185 HIS A N 1
ATOM 1470 C CA . HIS A 1 185 ? 38.812 -20.203 -16.922 1 63.03 185 HIS A CA 1
ATOM 1471 C C . HIS A 1 185 ? 40.094 -19.359 -16.906 1 63.03 185 HIS A C 1
ATOM 1473 O O . HIS A 1 185 ? 40.969 -19.562 -17.75 1 63.03 185 HIS A O 1
ATOM 1479 N N . VAL A 1 186 ? 40.062 -18.5 -15.938 1 64.31 186 VAL A N 1
ATOM 1480 C CA . VAL A 1 186 ? 41.25 -17.641 -15.844 1 64.31 186 VAL A CA 1
ATOM 1481 C C . VAL A 1 186 ? 42.469 -18.484 -15.445 1 64.31 186 VAL A C 1
ATOM 1483 O O . VAL A 1 186 ? 43.562 -18.328 -16 1 64.31 186 VAL A O 1
ATOM 1486 N N . LYS A 1 187 ? 42.25 -19.391 -14.633 1 62.81 187 LYS A N 1
ATOM 1487 C CA . LYS A 1 187 ? 43.312 -20.266 -14.203 1 62.81 187 LYS A CA 1
ATOM 1488 C C . LYS A 1 187 ? 43.812 -21.141 -15.352 1 62.81 187 LYS A C 1
ATOM 1490 O O . LYS A 1 187 ? 45.031 -21.312 -15.523 1 62.81 187 LYS A O 1
ATOM 1495 N N . GLN A 1 188 ? 42.875 -21.531 -16.062 1 63.12 188 GLN A N 1
ATOM 1496 C CA . GLN A 1 188 ? 43.219 -22.375 -17.203 1 63.12 188 GLN A CA 1
ATOM 1497 C C . GLN A 1 188 ? 44 -21.578 -18.25 1 63.12 188 GLN A C 1
ATOM 1499 O O . GLN A 1 188 ? 44.938 -22.109 -18.859 1 63.12 188 GLN A O 1
ATOM 1504 N N . ALA A 1 189 ? 43.656 -20.312 -18.375 1 69.5 189 ALA A N 1
ATOM 1505 C CA . ALA A 1 189 ? 44.344 -19.406 -19.312 1 69.5 189 ALA A CA 1
ATOM 1506 C C . ALA A 1 189 ? 45.781 -19.109 -18.859 1 69.5 189 ALA A C 1
ATOM 1508 O O . ALA A 1 189 ? 46.688 -19.125 -19.672 1 69.5 189 ALA A O 1
ATOM 1509 N N . ILE A 1 190 ? 45.844 -18.875 -17.672 1 69.19 190 ILE A N 1
ATOM 1510 C CA . ILE A 1 190 ? 47.156 -18.578 -17.094 1 69.19 190 ILE A CA 1
ATOM 1511 C C . ILE A 1 190 ? 48.062 -19.797 -17.219 1 69.19 190 ILE A C 1
ATOM 1513 O O . ILE A 1 190 ? 49.219 -19.672 -17.609 1 69.19 190 ILE A O 1
ATOM 1517 N N . ASN A 1 191 ? 47.5 -20.906 -16.938 1 63.91 191 ASN A N 1
ATOM 1518 C CA . ASN A 1 191 ? 48.281 -22.156 -17.016 1 63.91 191 ASN A CA 1
ATOM 1519 C C . ASN A 1 191 ? 48.719 -22.438 -18.438 1 63.91 191 ASN A C 1
ATOM 1521 O O . ASN A 1 191 ? 49.844 -22.875 -18.656 1 63.91 191 ASN A O 1
ATOM 1525 N N . LYS A 1 192 ? 47.938 -22.109 -19.328 1 66.62 192 LYS A N 1
ATOM 1526 C CA . LYS A 1 192 ? 48.25 -22.297 -20.734 1 66.62 192 LYS A CA 1
ATOM 1527 C C . LYS A 1 192 ? 49.375 -21.344 -21.172 1 66.62 192 LYS A C 1
ATOM 1529 O O . LYS A 1 192 ? 50.25 -21.734 -21.922 1 66.62 192 LYS A O 1
ATOM 1534 N N . MET A 1 193 ? 49.375 -20.156 -20.672 1 65.88 193 MET A N 1
ATOM 1535 C CA . MET A 1 193 ? 50.375 -19.125 -20.984 1 65.88 193 MET A CA 1
ATOM 1536 C C . MET A 1 193 ? 51.719 -19.5 -20.406 1 65.88 193 MET A C 1
ATOM 1538 O O . MET A 1 193 ? 52.75 -19.344 -21.062 1 65.88 193 MET A O 1
ATOM 1542 N N . LEU A 1 194 ? 51.656 -20.078 -19.297 1 67.06 194 LEU A N 1
ATOM 1543 C CA . LEU A 1 194 ? 52.875 -20.438 -18.609 1 67.06 194 LEU A CA 1
ATOM 1544 C C . LEU A 1 194 ? 53.531 -21.656 -19.266 1 67.06 194 LEU A C 1
ATOM 1546 O O . LEU A 1 194 ? 54.75 -21.719 -19.375 1 67.06 194 LEU A O 1
ATOM 1550 N N . THR A 1 195 ? 52.656 -22.578 -19.688 1 64.69 195 THR A N 1
ATOM 1551 C CA . THR A 1 195 ? 53.156 -23.766 -20.359 1 64.69 195 THR A CA 1
ATOM 1552 C C . THR A 1 195 ? 53.781 -23.406 -21.703 1 64.69 195 THR A C 1
ATOM 1554 O O . THR A 1 195 ? 54.781 -24 -22.125 1 64.69 195 THR A O 1
ATOM 1557 N N . LYS A 1 196 ? 53.281 -22.312 -22.156 1 63.31 196 LYS A N 1
ATOM 1558 C CA . LYS A 1 196 ? 53.812 -21.875 -23.453 1 63.31 196 LYS A CA 1
ATOM 1559 C C . LYS A 1 196 ? 55.156 -21.188 -23.312 1 63.31 196 LYS A C 1
ATOM 1561 O O . LYS A 1 196 ? 55.969 -21.219 -24.219 1 63.31 196 LYS A O 1
ATOM 1566 N N . ILE A 1 197 ? 55.344 -20.578 -22.188 1 66.31 197 ILE A N 1
ATOM 1567 C CA . ILE A 1 197 ? 56.625 -19.906 -21.953 1 66.31 197 ILE A CA 1
ATOM 1568 C C . ILE A 1 197 ? 57.719 -20.953 -21.672 1 66.31 197 ILE A C 1
ATOM 1570 O O . ILE A 1 197 ? 58.844 -20.781 -22.078 1 66.31 197 ILE A O 1
ATOM 1574 N N . SER A 1 198 ? 57.25 -21.953 -21.156 1 62.22 198 SER A N 1
ATOM 1575 C CA . SER A 1 198 ? 58.25 -22.938 -20.766 1 62.22 198 SER A CA 1
ATOM 1576 C C . SER A 1 198 ? 58.594 -23.891 -21.906 1 62.22 198 SER A C 1
ATOM 1578 O O . SER A 1 198 ? 59.5 -24.719 -21.781 1 62.22 198 SER A O 1
ATOM 1580 N N . SER A 1 199 ? 57.781 -23.734 -23.031 1 52.03 199 SER A N 1
ATOM 1581 C CA . SER A 1 199 ? 58.219 -24.531 -24.172 1 52.03 199 SER A CA 1
ATOM 1582 C C . SER A 1 199 ? 59.031 -23.703 -25.172 1 52.03 199 SER A C 1
ATOM 1584 O O . SER A 1 199 ? 58.75 -22.516 -25.375 1 52.03 199 SER A O 1
ATOM 1586 N N . MET B 1 1 ? 27.922 5.395 -0.417 1 31.02 1 MET B N 1
ATOM 1587 C CA . MET B 1 1 ? 26.625 5.176 -1.071 1 31.02 1 MET B CA 1
ATOM 1588 C C . MET B 1 1 ? 25.578 6.164 -0.561 1 31.02 1 MET B C 1
ATOM 1590 O O . MET B 1 1 ? 25.453 6.367 0.647 1 31.02 1 MET B O 1
ATOM 1594 N N . ALA B 1 2 ? 25.234 7.125 -1.258 1 39.09 2 ALA B N 1
ATOM 1595 C CA . ALA B 1 2 ? 24.484 8.281 -0.759 1 39.09 2 ALA B CA 1
ATOM 1596 C C . ALA B 1 2 ? 23.281 7.832 0.076 1 39.09 2 ALA B C 1
ATOM 1598 O O . ALA B 1 2 ? 22.531 6.949 -0.334 1 39.09 2 ALA B O 1
ATOM 1599 N N . LYS B 1 3 ? 23.25 7.91 1.416 1 52.03 3 LYS B N 1
ATOM 1600 C CA . LYS B 1 3 ? 22.234 7.539 2.398 1 52.03 3 LYS B CA 1
ATOM 1601 C C . LYS B 1 3 ? 20.844 7.945 1.934 1 52.03 3 LYS B C 1
ATOM 1603 O O . LYS B 1 3 ? 20.594 9.117 1.642 1 52.03 3 LYS B O 1
ATOM 1608 N N . SER B 1 4 ? 20.141 7.055 1.331 1 61.5 4 SER B N 1
ATOM 1609 C CA . SER B 1 4 ? 18.766 7.332 0.884 1 61.5 4 SER B CA 1
ATOM 1610 C C . SER B 1 4 ? 18.016 8.164 1.91 1 61.5 4 SER B C 1
ATOM 1612 O O . SER B 1 4 ? 18.109 7.926 3.115 1 61.5 4 SER B O 1
ATOM 1614 N N . ALA B 1 5 ? 17.547 9.352 1.483 1 84.06 5 ALA B N 1
ATOM 1615 C CA . ALA B 1 5 ? 16.828 10.266 2.365 1 84.06 5 ALA B CA 1
ATOM 1616 C C . ALA B 1 5 ? 15.539 9.633 2.893 1 84.06 5 ALA B C 1
ATOM 1618 O O . ALA B 1 5 ? 14.82 8.961 2.148 1 84.06 5 ALA B O 1
ATOM 1619 N N . GLU B 1 6 ? 15.469 9.523 4.156 1 92.38 6 GLU B N 1
ATOM 1620 C CA . GLU B 1 6 ? 14.281 9 4.824 1 92.38 6 GLU B CA 1
ATOM 1621 C C . GLU B 1 6 ? 13.469 10.125 5.457 1 92.38 6 GLU B C 1
ATOM 1623 O O . GLU B 1 6 ? 14.031 11.062 6.027 1 92.38 6 GLU B O 1
ATOM 1628 N N . VAL B 1 7 ? 12.18 10.055 5.242 1 96.19 7 VAL B N 1
ATOM 1629 C CA . VAL B 1 7 ? 11.273 11.055 5.809 1 96.19 7 VAL B CA 1
ATOM 1630 C C . VAL B 1 7 ? 10.164 10.359 6.594 1 96.19 7 VAL B C 1
ATOM 1632 O O . VAL B 1 7 ? 9.578 9.391 6.121 1 96.19 7 VAL B O 1
ATOM 1635 N N . LYS B 1 8 ? 9.883 10.844 7.781 1 97.31 8 LYS B N 1
ATOM 1636 C CA . LYS B 1 8 ? 8.812 10.297 8.617 1 97.31 8 LYS B CA 1
ATOM 1637 C C . LYS B 1 8 ? 7.578 11.188 8.578 1 97.31 8 LYS B C 1
ATOM 1639 O O . LYS B 1 8 ? 7.629 12.352 8.984 1 97.31 8 LYS B O 1
ATOM 1644 N N . LEU B 1 9 ? 6.496 10.602 8.117 1 98.12 9 LEU B N 1
ATOM 1645 C CA . LEU B 1 9 ? 5.242 11.336 7.992 1 98.12 9 LEU B CA 1
ATOM 1646 C C . LEU B 1 9 ? 4.172 10.742 8.906 1 98.12 9 LEU B C 1
ATOM 1648 O O . LEU B 1 9 ? 4.09 9.523 9.055 1 98.12 9 LEU B O 1
ATOM 1652 N N . ALA B 1 10 ? 3.361 11.625 9.477 1 98.31 10 ALA B N 1
ATOM 1653 C CA . ALA B 1 10 ? 2.27 11.156 10.336 1 98.31 10 ALA B CA 1
ATOM 1654 C C . ALA B 1 10 ? 0.945 11.797 9.93 1 98.31 10 ALA B C 1
ATOM 1656 O O . ALA B 1 10 ? 0.89 12.992 9.633 1 98.31 10 ALA B O 1
ATOM 1657 N N . ILE B 1 11 ? -0.085 10.992 9.883 1 98.19 11 ILE B N 1
ATOM 1658 C CA . ILE B 1 11 ? -1.412 11.438 9.469 1 98.19 11 ILE B CA 1
ATOM 1659 C C . ILE B 1 11 ? -2.328 11.523 10.688 1 98.19 11 ILE B C 1
ATOM 1661 O O . ILE B 1 11 ? -2.541 10.531 11.391 1 98.19 11 ILE B O 1
ATOM 1665 N N . PHE B 1 12 ? -2.908 12.719 10.914 1 97.75 12 PHE B N 1
ATOM 1666 C CA . PHE B 1 12 ? -3.791 12.938 12.055 1 97.75 12 PHE B CA 1
ATOM 1667 C C . PHE B 1 12 ? -5.172 13.391 11.594 1 97.75 12 PHE B C 1
ATOM 1669 O O . PHE B 1 12 ? -5.316 13.938 10.5 1 97.75 12 PHE B O 1
ATOM 1676 N N . GLY B 1 13 ? -6.109 13.234 12.398 1 97.25 13 GLY B N 1
ATOM 1677 C CA . GLY B 1 13 ? -7.512 13.578 12.219 1 97.25 13 GLY B CA 1
ATOM 1678 C C . GLY B 1 13 ? -8.453 12.703 13.023 1 97.25 13 GLY B C 1
ATOM 1679 O O . GLY B 1 13 ? -8.07 11.617 13.469 1 97.25 13 GLY B O 1
ATOM 1680 N N . ARG B 1 14 ? -9.602 13.141 13.062 1 95.5 14 ARG B N 1
ATOM 1681 C CA . ARG B 1 14 ? -10.609 12.406 13.812 1 95.5 14 ARG B CA 1
ATOM 1682 C C . ARG B 1 14 ? -10.867 11.039 13.188 1 95.5 14 ARG B C 1
ATOM 1684 O O . ARG B 1 14 ? -10.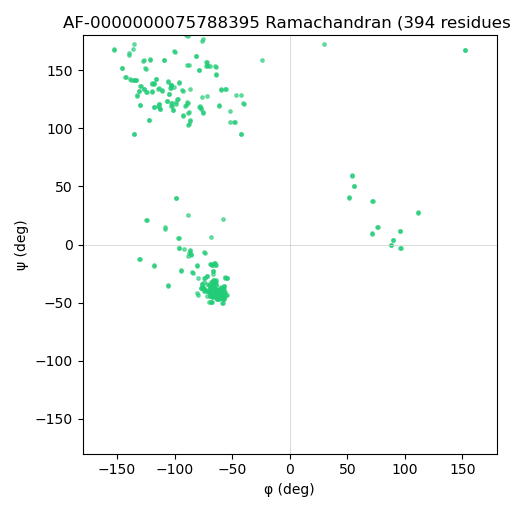633 10.844 11.992 1 95.5 14 ARG B O 1
ATOM 1691 N N . ALA B 1 15 ? -11.328 10.086 14.094 1 94.19 15 ALA B N 1
ATOM 1692 C CA . ALA B 1 15 ? -11.719 8.781 13.562 1 94.19 15 ALA B CA 1
ATOM 1693 C C . ALA B 1 15 ? -12.781 8.922 12.477 1 94.19 15 ALA B C 1
ATOM 1695 O O . ALA B 1 15 ? -13.711 9.719 12.617 1 94.19 15 ALA B O 1
ATOM 1696 N N . GLY B 1 16 ? -12.578 8.227 11.406 1 94 16 GLY B N 1
ATOM 1697 C CA . GLY B 1 16 ? -13.633 8.156 10.406 1 94 16 GLY B CA 1
ATOM 1698 C C . GLY B 1 16 ? -13.445 9.156 9.281 1 94 16 GLY B C 1
ATOM 1699 O O . GLY B 1 16 ? -14.195 9.148 8.305 1 94 16 GLY B O 1
ATOM 1700 N N . VAL B 1 17 ? -12.422 10.023 9.328 1 96.81 17 VAL B N 1
ATOM 1701 C CA . VAL B 1 17 ? -12.305 11.078 8.328 1 96.81 17 VAL B CA 1
ATOM 1702 C C . VAL B 1 17 ? -11.695 10.523 7.047 1 96.81 17 VAL B C 1
ATOM 1704 O O . VAL B 1 17 ? -11.742 11.164 5.996 1 96.81 17 VAL B O 1
ATOM 1707 N N . GLY B 1 18 ? -11.039 9.367 7.102 1 96.12 18 GLY B N 1
ATOM 1708 C CA . GLY B 1 18 ? -10.484 8.734 5.91 1 96.12 18 GLY B CA 1
ATOM 1709 C C . GLY B 1 18 ? -8.969 8.742 5.883 1 96.12 18 GLY B C 1
ATOM 1710 O O . GLY B 1 18 ? -8.367 8.773 4.809 1 96.12 18 GLY B O 1
ATOM 1711 N N . LYS B 1 19 ? -8.297 8.75 7.09 1 97.25 19 LYS B N 1
ATOM 1712 C CA . LYS B 1 19 ? -6.84 8.727 7.16 1 97.25 19 LYS B CA 1
ATOM 1713 C C . LYS B 1 19 ? -6.277 7.488 6.465 1 97.25 19 LYS B C 1
ATOM 1715 O O . LYS B 1 19 ? -5.387 7.594 5.621 1 97.25 19 LYS B O 1
ATOM 1720 N N . SER B 1 20 ? -6.859 6.332 6.863 1 95.75 20 SER B N 1
ATOM 1721 C CA . SER B 1 20 ? -6.371 5.078 6.301 1 95.75 20 SER B CA 1
ATOM 1722 C C . SER B 1 20 ? -6.648 5 4.805 1 95.75 20 SER B C 1
ATOM 1724 O O . SER B 1 20 ? -5.797 4.551 4.031 1 95.75 20 SER B O 1
ATOM 1726 N N . ALA B 1 21 ? -7.887 5.402 4.438 1 95.5 21 ALA B N 1
ATOM 1727 C CA . ALA B 1 21 ? -8.234 5.383 3.021 1 95.5 21 ALA B CA 1
ATOM 1728 C C . ALA B 1 21 ? -7.285 6.254 2.209 1 95.5 21 ALA B C 1
ATOM 1730 O O . ALA B 1 21 ? -6.883 5.887 1.103 1 95.5 21 ALA B O 1
ATOM 1731 N N . LEU B 1 22 ? -6.934 7.414 2.742 1 96.75 22 LEU B N 1
ATOM 1732 C CA . LEU B 1 22 ? -6.016 8.336 2.084 1 96.75 22 LEU B CA 1
ATOM 1733 C C . LEU B 1 22 ? -4.637 7.707 1.918 1 96.75 22 LEU B C 1
ATOM 1735 O O . LEU B 1 22 ? -4.059 7.75 0.831 1 96.75 22 LEU B O 1
ATOM 1739 N N . VAL B 1 23 ? -4.113 7.105 2.949 1 96.94 23 VAL B N 1
ATOM 1740 C CA . VAL B 1 23 ? -2.785 6.496 2.938 1 96.94 23 VAL B CA 1
ATOM 1741 C C . VAL B 1 23 ? -2.758 5.332 1.947 1 96.94 23 VAL B C 1
ATOM 1743 O O . VAL B 1 23 ? -1.833 5.219 1.141 1 96.94 23 VAL B O 1
ATOM 1746 N N . VAL B 1 24 ? -3.775 4.484 1.979 1 95.31 24 VAL B N 1
ATOM 1747 C CA . VAL B 1 24 ? -3.836 3.324 1.095 1 95.31 24 VAL B CA 1
ATOM 1748 C C . VAL B 1 24 ? -3.951 3.789 -0.356 1 95.31 24 VAL B C 1
ATOM 1750 O O . VAL B 1 24 ? -3.324 3.213 -1.249 1 95.31 24 VAL B O 1
ATOM 1753 N N . ARG B 1 25 ? -4.781 4.844 -0.623 1 95.31 25 ARG B N 1
ATOM 1754 C CA . ARG B 1 25 ? -4.883 5.41 -1.963 1 95.31 25 ARG B CA 1
ATOM 1755 C C . ARG B 1 25 ? -3.523 5.883 -2.465 1 95.31 25 ARG B C 1
ATOM 1757 O O . ARG B 1 25 ? -3.172 5.66 -3.625 1 95.31 25 ARG B O 1
ATOM 1764 N N . PHE B 1 26 ? -2.85 6.48 -1.613 1 96.56 26 PHE B N 1
ATOM 1765 C CA . PHE B 1 26 ? -1.515 6.949 -1.967 1 96.56 26 PHE B CA 1
ATOM 1766 C C . PHE B 1 26 ? -0.601 5.781 -2.305 1 96.56 26 PHE B C 1
ATOM 1768 O O . PHE B 1 26 ? 0.085 5.797 -3.33 1 96.56 26 PHE B O 1
ATOM 1775 N N . LEU B 1 27 ? -0.604 4.727 -1.502 1 95.31 27 LEU B N 1
ATOM 1776 C CA . LEU B 1 27 ? 0.344 3.623 -1.605 1 95.31 27 LEU B CA 1
ATOM 1777 C C . LEU B 1 27 ? -0.012 2.707 -2.773 1 95.31 27 LEU B C 1
ATOM 1779 O O . LEU B 1 27 ? 0.874 2.129 -3.406 1 95.31 27 LEU B O 1
ATOM 1783 N N . THR B 1 28 ? -1.332 2.543 -3.064 1 93.38 28 THR B N 1
ATOM 1784 C CA . THR B 1 28 ? -1.707 1.449 -3.951 1 93.38 28 THR B CA 1
ATOM 1785 C C . THR B 1 28 ? -2.621 1.946 -5.066 1 93.38 28 THR B C 1
ATOM 1787 O O . THR B 1 28 ? -2.943 1.198 -5.992 1 93.38 28 THR B O 1
ATOM 1790 N N . LYS B 1 29 ? -3.178 3.191 -4.98 1 90.81 29 LYS B N 1
ATOM 1791 C CA . LYS B 1 29 ? -4.129 3.793 -5.914 1 90.81 29 LYS B CA 1
ATOM 1792 C C . LYS B 1 29 ? -5.5 3.133 -5.805 1 90.81 29 LYS B C 1
ATOM 1794 O O . LYS B 1 29 ? -6.375 3.365 -6.641 1 90.81 29 LYS B O 1
ATOM 1799 N N . ARG B 1 30 ? -5.602 2.336 -4.797 1 92.19 30 ARG B N 1
ATOM 1800 C CA . ARG B 1 30 ? -6.867 1.646 -4.566 1 92.19 30 ARG B CA 1
ATOM 1801 C C . ARG B 1 30 ? -7.578 2.201 -3.338 1 92.19 30 ARG B C 1
ATOM 1803 O O . ARG B 1 30 ? -6.957 2.863 -2.502 1 92.19 30 ARG B O 1
ATOM 1810 N N . PHE B 1 31 ? -8.914 1.916 -3.367 1 93.56 31 PHE B N 1
ATOM 1811 C CA . PHE B 1 31 ? -9.742 2.34 -2.246 1 93.56 31 PHE B CA 1
ATOM 1812 C C . PHE B 1 31 ? -10.062 1.16 -1.335 1 93.56 31 PHE B C 1
ATOM 1814 O O . PHE B 1 31 ? -10.375 0.067 -1.813 1 93.56 31 PHE B O 1
ATOM 1821 N N . ILE B 1 32 ? -9.992 1.377 -0.02 1 92.06 32 ILE B N 1
ATOM 1822 C CA . ILE B 1 32 ? -10.133 0.286 0.939 1 92.06 32 ILE B CA 1
ATOM 1823 C C . ILE B 1 32 ? -11.602 0.105 1.303 1 92.06 32 ILE B C 1
ATOM 1825 O O . ILE B 1 32 ? -12.398 1.033 1.161 1 92.06 32 ILE B O 1
ATOM 1829 N N . TRP B 1 33 ? -11.812 -1.116 1.686 1 85.75 33 TRP B N 1
ATOM 1830 C CA . TRP B 1 33 ? -13.133 -1.467 2.203 1 85.75 33 TRP B CA 1
ATOM 1831 C C . TRP B 1 33 ? -13.203 -1.222 3.705 1 85.75 33 TRP B C 1
ATOM 1833 O O . TRP B 1 33 ? -12.203 -0.885 4.34 1 85.75 33 TRP B O 1
ATOM 1843 N N . GLU B 1 34 ? -14.422 -1.521 4.301 1 74.5 34 G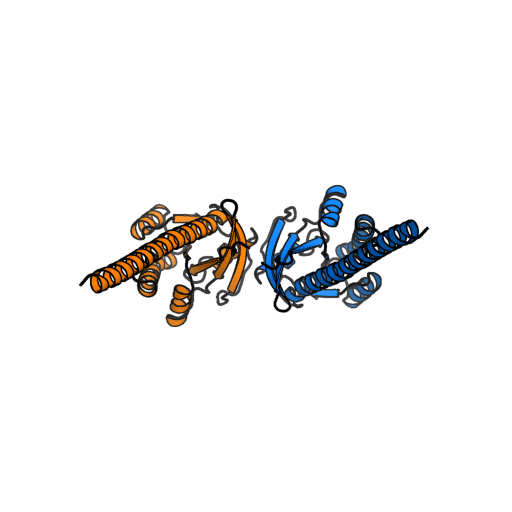LU B N 1
ATOM 1844 C CA . GLU B 1 34 ? -14.602 -1.351 5.738 1 74.5 34 GLU B CA 1
ATOM 1845 C C . GLU B 1 34 ? -13.438 -1.959 6.516 1 74.5 34 GLU B C 1
ATOM 1847 O O . GLU B 1 34 ? -12.883 -2.979 6.105 1 74.5 34 GLU B O 1
ATOM 1852 N N . TYR B 1 35 ? -12.938 -1.22 7.32 1 76.75 35 TYR B N 1
ATOM 1853 C CA . TYR B 1 35 ? -11.797 -1.659 8.125 1 76.75 35 TYR B CA 1
ATOM 1854 C C . TYR B 1 35 ? -11.977 -1.262 9.586 1 76.75 35 TYR B C 1
ATOM 1856 O O . TYR B 1 35 ? -12.844 -0.452 9.914 1 76.75 35 TYR B O 1
ATOM 1864 N N . ASP B 1 36 ? -11.07 -1.763 10.359 1 79.88 36 ASP B N 1
ATOM 1865 C CA . ASP B 1 36 ? -11.062 -1.465 11.781 1 79.88 36 ASP B CA 1
ATOM 1866 C C . ASP B 1 36 ? -10.516 -0.066 12.055 1 79.88 36 ASP B C 1
ATOM 1868 O O . ASP B 1 36 ? -9.32 0.185 11.859 1 79.88 36 ASP B O 1
ATOM 1872 N N . PRO B 1 37 ? -11.289 0.836 12.602 1 80.69 37 PRO B N 1
ATOM 1873 C CA . PRO B 1 37 ? -10.875 2.223 12.82 1 80.69 37 PRO B CA 1
ATOM 1874 C C . PRO B 1 37 ? -9.883 2.369 13.969 1 80.69 37 PRO B C 1
ATOM 1876 O O . PRO B 1 37 ? -9.289 3.438 14.148 1 80.69 37 PRO B O 1
ATOM 1879 N N . THR B 1 38 ? -9.602 1.324 14.727 1 81.38 38 THR B N 1
ATOM 1880 C CA . THR B 1 38 ? -8.727 1.398 15.891 1 81.38 38 THR B CA 1
ATOM 1881 C C . THR B 1 38 ? -7.301 0.986 15.516 1 81.38 38 THR B C 1
ATOM 1883 O O . THR B 1 38 ? -6.387 1.099 16.328 1 81.38 38 THR B O 1
ATOM 1886 N N . LEU B 1 39 ? -7.172 0.615 14.352 1 84.25 39 LEU B N 1
ATOM 1887 C CA . LEU B 1 39 ? -5.887 0.049 13.953 1 84.25 39 LEU B CA 1
ATOM 1888 C C . LEU B 1 39 ? -4.938 1.142 13.484 1 84.25 39 LEU B C 1
ATOM 1890 O O . LEU B 1 39 ? -5.324 2.014 12.703 1 84.25 39 LEU B O 1
ATOM 1894 N N . GLU B 1 40 ? -3.783 1.218 14.172 1 91.69 40 GLU B N 1
ATOM 1895 C CA . GLU B 1 40 ? -2.662 2.039 13.719 1 91.69 40 GLU B CA 1
ATOM 1896 C C . GLU B 1 40 ? -1.651 1.212 12.938 1 91.69 40 GLU B C 1
ATOM 1898 O O . GLU B 1 40 ? -1.392 0.055 13.273 1 91.69 40 GLU B O 1
ATOM 1903 N N . SER B 1 41 ? -1.15 1.794 11.859 1 93.25 41 SER B N 1
ATOM 1904 C CA . SER B 1 41 ? -0.162 1.092 11.047 1 93.25 41 SER B CA 1
ATOM 1905 C C . SER B 1 41 ? 0.903 2.049 10.516 1 93.25 41 SER B C 1
ATOM 1907 O O . SER B 1 41 ? 0.622 3.223 10.273 1 93.25 41 SER B O 1
ATOM 1909 N N . THR B 1 42 ? 2.129 1.541 10.445 1 95.25 42 THR B N 1
ATOM 1910 C CA . THR B 1 42 ? 3.213 2.273 9.797 1 95.25 42 THR B CA 1
ATOM 1911 C C . THR B 1 42 ? 3.625 1.592 8.5 1 95.25 42 THR B C 1
ATOM 1913 O O . THR B 1 42 ? 3.764 0.368 8.445 1 95.25 42 THR B O 1
ATOM 1916 N N . TYR B 1 43 ? 3.744 2.354 7.484 1 94.81 43 TYR B N 1
ATOM 1917 C CA . TYR B 1 43 ? 4.102 1.831 6.168 1 94.81 43 TYR B CA 1
ATOM 1918 C C . TYR B 1 43 ? 5.426 2.414 5.691 1 94.81 43 TYR B C 1
ATOM 1920 O O . TYR B 1 43 ? 5.703 3.6 5.902 1 94.81 43 TYR B O 1
ATOM 1928 N N . ARG B 1 44 ? 6.285 1.6 5.098 1 92.44 44 ARG B N 1
ATOM 1929 C CA . ARG B 1 44 ? 7.492 2.057 4.414 1 92.44 44 ARG B CA 1
ATOM 1930 C C . ARG B 1 44 ? 7.301 2.059 2.902 1 92.44 44 ARG B C 1
ATOM 1932 O O . ARG B 1 44 ? 6.918 1.041 2.318 1 92.44 44 ARG B O 1
ATOM 1939 N N . HIS B 1 45 ? 7.488 3.266 2.309 1 93.19 45 HIS B N 1
ATOM 1940 C CA . HIS B 1 45 ? 7.254 3.451 0.882 1 93.19 45 HIS B CA 1
ATOM 1941 C C . HIS B 1 45 ? 8.414 4.195 0.227 1 93.19 45 HIS B C 1
ATOM 1943 O O . HIS B 1 45 ? 8.836 5.242 0.719 1 93.19 45 HIS B O 1
ATOM 1949 N N . GLN B 1 46 ? 8.93 3.643 -0.835 1 89.06 46 GLN B N 1
ATOM 1950 C CA . GLN B 1 46 ? 9.992 4.309 -1.577 1 89.06 46 GLN B CA 1
ATOM 1951 C C . GLN B 1 46 ? 9.461 4.938 -2.861 1 89.06 46 GLN B C 1
ATOM 1953 O O . GLN B 1 46 ? 8.656 4.328 -3.568 1 89.06 46 GLN B O 1
ATOM 1958 N N . ALA B 1 47 ? 9.914 6.145 -3.131 1 90.38 47 ALA B N 1
ATOM 1959 C CA . ALA B 1 47 ? 9.508 6.855 -4.336 1 90.38 47 ALA B CA 1
ATOM 1960 C C . ALA B 1 47 ? 10.648 7.711 -4.883 1 90.38 47 ALA B C 1
ATOM 1962 O O . ALA B 1 47 ? 11.57 8.062 -4.148 1 90.38 47 ALA B O 1
ATOM 1963 N N . ASN B 1 48 ? 10.594 7.898 -6.18 1 89.56 48 ASN B N 1
ATOM 1964 C CA . ASN B 1 48 ? 11.508 8.844 -6.809 1 89.56 48 ASN B CA 1
ATOM 1965 C C . ASN B 1 48 ? 10.945 10.266 -6.797 1 89.56 48 ASN B C 1
ATOM 1967 O O . ASN B 1 48 ? 9.969 10.547 -7.484 1 89.56 48 ASN B O 1
ATOM 1971 N N . ILE B 1 49 ? 11.531 11.086 -5.93 1 91.75 49 ILE B N 1
ATOM 1972 C CA . ILE B 1 49 ? 11.109 12.477 -5.816 1 91.75 49 ILE B CA 1
ATOM 1973 C C . ILE B 1 49 ? 12.242 13.398 -6.277 1 91.75 49 ILE B C 1
ATOM 1975 O O . ILE B 1 49 ? 13.312 13.422 -5.672 1 91.75 49 ILE B O 1
ATOM 1979 N N . ASP B 1 50 ? 12 14.227 -7.371 1 89.75 50 ASP B N 1
ATOM 1980 C CA . ASP B 1 50 ? 13 15.125 -7.934 1 89.75 50 ASP B CA 1
ATOM 1981 C C . ASP B 1 50 ? 14.305 14.391 -8.227 1 89.75 50 ASP B C 1
ATOM 1983 O O . ASP B 1 50 ? 15.375 14.82 -7.801 1 89.75 50 ASP B O 1
ATOM 1987 N N . ASP B 1 51 ? 14.234 13.164 -8.734 1 88.25 51 ASP B N 1
ATOM 1988 C CA . ASP B 1 51 ? 15.328 12.336 -9.234 1 88.25 51 ASP B CA 1
ATOM 1989 C C . ASP B 1 51 ? 16.141 11.734 -8.086 1 88.25 51 ASP B C 1
ATOM 1991 O O . ASP B 1 51 ? 17.297 11.375 -8.258 1 88.25 51 ASP B O 1
ATOM 1995 N N . GLU B 1 52 ? 15.586 11.789 -6.93 1 89.56 52 GLU B N 1
ATOM 1996 C CA . GLU B 1 52 ? 16.188 11.141 -5.777 1 89.56 52 GLU B CA 1
ATOM 1997 C C . GLU B 1 52 ? 15.258 10.078 -5.188 1 89.56 52 GLU B C 1
ATOM 1999 O O . GLU B 1 52 ? 14.047 10.297 -5.094 1 89.56 52 GLU B O 1
ATOM 2004 N N . VAL B 1 53 ? 15.867 8.977 -4.824 1 88.44 53 VAL B N 1
ATOM 2005 C CA . VAL B 1 53 ? 15.094 7.938 -4.148 1 88.44 53 VAL B CA 1
ATOM 2006 C C . VAL B 1 53 ? 14.891 8.312 -2.684 1 88.44 53 VAL B C 1
ATOM 2008 O O . VAL B 1 53 ? 15.859 8.531 -1.949 1 88.44 53 VAL B O 1
ATOM 2011 N N . VAL B 1 54 ? 13.688 8.453 -2.348 1 92.56 54 VAL B N 1
ATOM 2012 C CA . VAL B 1 54 ? 13.344 8.836 -0.982 1 92.56 54 VAL B CA 1
ATOM 2013 C C . VAL B 1 54 ? 12.477 7.746 -0.344 1 92.56 54 VAL B C 1
ATOM 2015 O O . VAL B 1 54 ? 11.555 7.227 -0.974 1 92.56 54 VAL B O 1
ATOM 2018 N N . THR B 1 55 ? 12.867 7.359 0.876 1 93.38 55 THR B N 1
ATOM 2019 C CA . THR B 1 55 ? 12.047 6.43 1.645 1 93.38 55 THR B CA 1
ATOM 2020 C C . THR B 1 55 ? 11.156 7.18 2.635 1 93.38 55 THR B C 1
ATOM 2022 O O . THR B 1 55 ? 11.648 7.969 3.445 1 93.38 55 THR B O 1
ATOM 2025 N N . MET B 1 56 ? 9.875 6.887 2.506 1 95.69 56 MET B N 1
ATOM 2026 C CA . MET B 1 56 ? 8.922 7.469 3.441 1 95.69 56 MET B CA 1
ATOM 2027 C C . MET B 1 56 ? 8.453 6.43 4.457 1 95.69 56 MET B C 1
ATOM 2029 O O . MET B 1 56 ? 8.094 5.312 4.086 1 95.69 56 MET B O 1
ATOM 2033 N N . GLU B 1 57 ? 8.531 6.812 5.672 1 96.69 57 GLU B N 1
ATOM 2034 C CA . GLU B 1 57 ? 7.812 6.086 6.715 1 96.69 57 GLU B CA 1
ATOM 2035 C C . GLU B 1 57 ? 6.539 6.816 7.121 1 96.69 57 GLU B C 1
ATOM 2037 O O . GLU B 1 57 ? 6.594 7.93 7.648 1 96.69 57 GLU B O 1
ATOM 2042 N N . ILE B 1 58 ? 5.391 6.16 6.855 1 97.81 58 ILE B N 1
ATOM 2043 C CA . ILE B 1 58 ? 4.102 6.82 7.02 1 97.81 58 ILE B CA 1
ATOM 2044 C C . ILE B 1 58 ? 3.334 6.18 8.172 1 97.81 58 ILE B C 1
ATOM 2046 O O . ILE B 1 58 ? 2.98 5 8.117 1 97.81 58 ILE B O 1
ATOM 2050 N N . LEU B 1 59 ? 3.117 7.016 9.172 1 97.88 59 LEU B N 1
ATOM 2051 C CA . LEU B 1 59 ? 2.322 6.566 10.312 1 97.88 59 LEU B CA 1
ATOM 2052 C C . LEU B 1 59 ? 0.852 6.922 10.117 1 97.88 59 LEU B C 1
ATOM 2054 O O . LEU B 1 59 ? 0.488 8.102 10.125 1 97.88 59 LEU B O 1
ATOM 2058 N N . ASP B 1 60 ? 0.042 5.902 9.922 1 97 60 ASP B N 1
ATOM 2059 C CA . ASP B 1 60 ? -1.413 6.004 9.883 1 97 60 ASP B CA 1
ATOM 2060 C C . ASP B 1 60 ? -2.006 5.852 11.281 1 97 60 ASP B C 1
ATOM 2062 O O . ASP B 1 60 ? -2.16 4.73 11.781 1 97 60 ASP B O 1
ATOM 2066 N N . THR B 1 61 ? -2.402 6.98 11.867 1 96.69 61 THR B N 1
ATOM 2067 C CA . THR B 1 61 ? -2.883 6.961 13.242 1 96.69 61 THR B CA 1
ATOM 2068 C C . THR B 1 61 ? -4.34 6.516 13.297 1 96.69 61 THR B C 1
ATOM 2070 O O . THR B 1 61 ? -5.043 6.543 12.289 1 96.69 61 THR B O 1
ATOM 2073 N N . ALA B 1 62 ? -4.898 6.102 14.398 1 89.94 62 ALA B N 1
ATOM 2074 C CA . ALA B 1 62 ? -6.258 5.59 14.555 1 89.94 62 ALA B CA 1
ATOM 2075 C C . ALA B 1 62 ? -7.258 6.73 14.734 1 89.94 62 ALA B C 1
ATOM 2077 O O . ALA B 1 62 ? -8.445 6.57 14.461 1 89.94 62 ALA B O 1
ATOM 2078 N N . GLY B 1 63 ? -6.926 7.805 15.172 1 82.12 63 GLY B N 1
ATOM 2079 C CA . GLY B 1 63 ? -7.801 8.945 15.391 1 82.12 63 GLY B CA 1
ATOM 2080 C C . GLY B 1 63 ? -8.461 8.938 16.766 1 82.12 63 GLY B C 1
ATOM 2081 O O . GLY B 1 63 ? -9.297 9.789 17.062 1 82.12 63 GLY B O 1
ATOM 2082 N N . GLN B 1 64 ? -8.156 7.922 17.547 1 81.31 64 GLN B N 1
ATOM 2083 C CA . GLN B 1 64 ? -8.734 7.824 18.891 1 81.31 64 GLN B CA 1
ATOM 2084 C C . GLN B 1 64 ? -7.648 7.699 19.953 1 81.31 64 GLN B C 1
ATOM 2086 O O . GLN B 1 64 ? -7.922 7.297 21.078 1 81.31 64 GLN B O 1
ATOM 2091 N N . GLU B 1 65 ? -6.523 8.086 19.656 1 80.06 65 GLU B N 1
ATOM 2092 C CA . GLU B 1 65 ? -5.387 7.992 20.562 1 80.06 65 GLU B CA 1
ATOM 2093 C C . GLU B 1 65 ? -5.59 8.859 21.797 1 80.06 65 GLU B C 1
ATOM 2095 O O . GLU B 1 65 ? -6.23 9.914 21.719 1 80.06 65 GLU B O 1
ATOM 2100 N N . ASP B 1 66 ? -5.051 8.312 22.844 1 86.19 66 ASP B N 1
ATOM 2101 C CA . ASP B 1 66 ? -4.996 9.219 23.984 1 86.19 66 ASP B CA 1
ATOM 2102 C C . ASP B 1 66 ? -3.887 10.258 23.812 1 86.19 66 ASP B C 1
ATOM 2104 O O . ASP B 1 66 ? -3.184 10.258 22.797 1 86.19 66 ASP B O 1
ATOM 2108 N N . THR B 1 67 ? -3.842 11.133 24.781 1 87.62 67 THR B N 1
ATOM 2109 C CA . THR B 1 67 ? -2.961 12.289 24.672 1 87.62 67 THR B CA 1
ATOM 2110 C C . THR B 1 67 ? -1.502 11.852 24.578 1 87.62 67 THR B C 1
ATOM 2112 O O . THR B 1 67 ? -0.735 12.383 23.781 1 87.62 67 THR B O 1
ATOM 2115 N N . ILE B 1 68 ? -1.13 10.883 25.344 1 88.12 68 ILE B N 1
ATOM 2116 C CA . ILE B 1 68 ? 0.258 10.438 25.406 1 88.12 68 ILE B CA 1
ATOM 2117 C C . ILE B 1 68 ? 0.645 9.805 24.062 1 88.12 68 ILE B C 1
ATOM 2119 O O . ILE B 1 68 ? 1.703 10.109 23.516 1 88.12 68 ILE B O 1
ATOM 2123 N N . GLN B 1 69 ? -0.202 8.977 23.531 1 91.94 69 GLN B N 1
ATOM 2124 C CA . GLN B 1 69 ? 0.054 8.32 22.25 1 91.94 69 GLN B CA 1
ATOM 2125 C C . GLN B 1 69 ? 0.146 9.344 21.125 1 91.94 69 GLN B C 1
ATOM 2127 O O . GLN B 1 69 ? 1.048 9.266 20.281 1 91.94 69 GLN B O 1
ATOM 2132 N N . ARG B 1 70 ? -0.724 10.227 21.234 1 93.62 70 ARG B N 1
ATOM 2133 C CA . ARG B 1 70 ? -0.766 11.266 20.203 1 93.62 70 ARG B CA 1
ATOM 2134 C C . ARG B 1 70 ? 0.515 12.094 20.203 1 93.62 70 ARG B C 1
ATOM 2136 O O . ARG B 1 70 ? 1.104 12.344 19.156 1 93.62 70 ARG B O 1
ATOM 2143 N N . GLU B 1 71 ? 0.928 12.461 21.344 1 94.12 71 GLU B N 1
ATOM 2144 C CA . GLU B 1 71 ? 2.156 13.242 21.453 1 94.12 71 GLU B CA 1
ATOM 2145 C C . GLU B 1 71 ? 3.367 12.438 20.984 1 94.12 71 GLU B C 1
ATOM 2147 O O . GLU B 1 71 ? 4.285 12.984 20.375 1 94.12 71 GLU B O 1
ATOM 2152 N N . GLY B 1 72 ? 3.387 11.18 21.391 1 95.44 72 GLY B N 1
ATOM 2153 C CA . GLY B 1 72 ? 4.445 10.312 20.906 1 95.44 72 GLY B CA 1
ATOM 2154 C C . GLY B 1 72 ? 4.531 10.273 19.391 1 95.44 72 GLY B C 1
ATOM 2155 O O . GLY B 1 72 ? 5.621 10.344 18.828 1 95.44 72 GLY B O 1
ATOM 2156 N N . HIS B 1 73 ? 3.387 10.18 18.781 1 96.56 73 HIS B N 1
ATOM 2157 C CA . HIS B 1 73 ? 3.322 10.188 17.312 1 96.56 73 HIS B CA 1
ATOM 2158 C C . HIS B 1 73 ? 3.84 11.508 16.75 1 96.56 73 HIS B C 1
ATOM 2160 O O . HIS B 1 73 ? 4.543 11.523 15.742 1 96.56 73 HIS B O 1
ATOM 2166 N N . MET B 1 74 ? 3.449 12.547 17.391 1 95.75 74 MET B N 1
ATOM 2167 C CA . MET B 1 74 ? 3.838 13.875 16.938 1 95.75 74 MET B CA 1
ATOM 2168 C C . MET B 1 74 ? 5.344 14.078 17.078 1 95.75 74 MET B C 1
ATOM 2170 O O . MET B 1 74 ? 5.961 14.734 16.234 1 95.75 74 MET B O 1
ATOM 2174 N N . ARG B 1 75 ? 5.961 13.484 18.109 1 95.56 75 ARG B N 1
ATOM 2175 C CA . ARG B 1 75 ? 7.406 13.555 18.266 1 95.56 75 ARG B CA 1
ATOM 2176 C C . ARG B 1 75 ? 8.117 12.734 17.188 1 95.56 75 ARG B C 1
ATOM 2178 O O . ARG B 1 75 ? 9.172 13.133 16.688 1 95.56 75 ARG B O 1
ATOM 2185 N N . TRP B 1 76 ? 7.527 11.711 16.859 1 96 76 TRP B N 1
ATOM 2186 C CA . TRP B 1 76 ? 8.094 10.781 15.891 1 96 76 TRP B CA 1
ATOM 2187 C C . TRP B 1 76 ? 8.117 11.391 14.492 1 96 76 TRP B C 1
ATOM 2189 O O . TRP B 1 76 ? 9.109 11.273 13.773 1 96 76 TRP B O 1
ATOM 2199 N N . GLY B 1 77 ? 7.062 12.133 14.164 1 96.62 77 GLY B N 1
ATOM 2200 C CA . GLY B 1 77 ? 6.879 12.625 12.812 1 96.62 77 GLY B CA 1
ATOM 2201 C C . GLY B 1 77 ? 7.734 13.836 12.492 1 96.62 77 GLY B C 1
ATOM 2202 O O . GLY B 1 77 ? 8.039 14.633 13.383 1 96.62 77 GLY B O 1
ATOM 2203 N N . GLU B 1 78 ? 8.086 13.938 11.18 1 95.56 78 GLU B N 1
ATOM 2204 C CA . GLU B 1 78 ? 8.766 15.125 10.664 1 95.56 78 GLU B CA 1
ATOM 2205 C C . GLU B 1 78 ? 7.824 15.984 9.828 1 95.56 78 GLU B C 1
ATOM 2207 O O . GLU B 1 78 ? 8.023 17.203 9.719 1 95.56 78 GLU B O 1
ATOM 2212 N N . GLY B 1 79 ? 6.969 15.375 9.156 1 97 79 GLY B N 1
ATOM 2213 C CA . GLY B 1 79 ? 5.891 16 8.406 1 97 79 GLY B CA 1
ATOM 2214 C C . GLY B 1 79 ? 4.52 15.469 8.773 1 97 79 GLY B C 1
ATOM 2215 O O . GLY B 1 79 ? 4.375 14.297 9.125 1 97 79 GLY B O 1
ATOM 2216 N N . PHE B 1 80 ? 3.508 16.359 8.609 1 98.06 80 PHE B N 1
ATOM 2217 C CA . PHE B 1 80 ? 2.199 15.984 9.133 1 98.06 80 PHE B CA 1
ATOM 2218 C C . PHE B 1 80 ? 1.102 16.312 8.125 1 98.06 80 PHE B C 1
ATOM 2220 O O . PHE B 1 80 ? 1.154 17.344 7.449 1 98.06 80 PHE B O 1
ATOM 2227 N N . VAL B 1 81 ? 0.17 15.414 8.078 1 98.44 81 VAL B N 1
ATOM 2228 C CA . VAL B 1 81 ? -1.081 15.672 7.379 1 98.44 81 VAL B CA 1
ATOM 2229 C C . VAL B 1 81 ? -2.236 15.719 8.375 1 98.44 81 VAL B C 1
ATOM 2231 O O . VAL B 1 81 ? -2.443 14.773 9.141 1 98.44 81 VAL B O 1
ATOM 2234 N N . LEU B 1 82 ? -2.924 16.797 8.43 1 98.5 82 LEU B N 1
ATOM 2235 C CA . LEU B 1 82 ? -4.172 16.906 9.18 1 98.5 82 LEU B CA 1
ATOM 2236 C C . LEU B 1 82 ? -5.375 16.75 8.258 1 98.5 82 LEU B C 1
ATOM 2238 O O . LEU B 1 82 ? -5.531 17.516 7.305 1 98.5 82 LEU B O 1
ATOM 2242 N N . VAL B 1 83 ? -6.188 15.781 8.539 1 98.75 83 VAL B N 1
ATOM 2243 C CA . VAL B 1 83 ? -7.293 15.438 7.656 1 98.75 83 VAL B CA 1
ATOM 2244 C C . VAL B 1 83 ? -8.617 15.742 8.344 1 98.75 83 VAL B C 1
ATOM 2246 O O . VAL B 1 83 ? -8.797 15.445 9.531 1 98.75 83 VAL B O 1
ATOM 2249 N N . TYR B 1 84 ? -9.547 16.359 7.672 1 98.88 84 TYR B N 1
ATOM 2250 C CA . TYR B 1 84 ? -10.938 16.422 8.102 1 98.88 84 TYR B CA 1
ATOM 2251 C C . TYR B 1 84 ? -11.875 15.945 7 1 98.88 84 TYR B C 1
ATOM 2253 O O . TYR B 1 84 ? -11.461 15.789 5.848 1 98.88 84 TYR B O 1
ATOM 2261 N N . ASP B 1 85 ? -13.047 15.555 7.391 1 98.81 85 ASP B N 1
ATOM 2262 C CA . ASP B 1 85 ? -14.141 15.133 6.52 1 98.81 85 ASP B CA 1
ATOM 2263 C C . ASP B 1 85 ? -15.031 16.312 6.145 1 98.81 85 ASP B C 1
ATOM 2265 O O . ASP B 1 85 ? -15.648 16.938 7.016 1 98.81 85 ASP B O 1
ATOM 2269 N N . ILE B 1 86 ? -15.141 16.609 4.891 1 98.88 86 ILE B N 1
ATOM 2270 C CA . ILE B 1 86 ? -15.867 17.812 4.48 1 98.88 86 ILE B CA 1
ATOM 2271 C C . ILE B 1 86 ? -17.344 17.672 4.852 1 98.88 86 ILE B C 1
ATOM 2273 O O . ILE B 1 86 ? -18.078 18.656 4.852 1 98.88 86 ILE B O 1
ATOM 2277 N N . THR B 1 87 ? -17.812 16.422 5.164 1 98.88 87 THR B N 1
ATOM 2278 C CA . THR B 1 87 ? -19.203 16.188 5.512 1 98.88 87 THR B CA 1
ATOM 2279 C C . THR B 1 87 ? -19.391 16.156 7.027 1 98.88 87 THR B C 1
ATOM 2281 O O . THR B 1 87 ? -20.469 15.82 7.52 1 98.88 87 THR B O 1
ATOM 2284 N N . ASP B 1 88 ? -18.344 16.453 7.773 1 98.75 88 ASP B N 1
ATOM 2285 C CA . ASP B 1 88 ? -18.375 16.391 9.234 1 98.75 88 ASP B CA 1
ATOM 2286 C C . ASP B 1 88 ? -17.719 17.625 9.852 1 98.75 88 ASP B C 1
ATOM 2288 O O . ASP B 1 88 ? -16.516 17.641 10.078 1 98.75 88 ASP B O 1
ATOM 2292 N N . ARG B 1 89 ? -18.516 18.609 10.188 1 98.69 89 ARG B N 1
ATOM 2293 C CA . ARG B 1 89 ? -18.016 19.859 10.758 1 98.69 89 ARG B CA 1
ATOM 2294 C C . ARG B 1 89 ? -17.203 19.609 12.023 1 98.69 89 ARG B C 1
ATOM 2296 O O . ARG B 1 89 ? -16.219 20.297 12.273 1 98.69 89 ARG B O 1
ATOM 2303 N N . GLY B 1 90 ? -17.609 18.641 12.781 1 98.5 90 GLY B N 1
ATOM 2304 C CA . GLY B 1 90 ? -16.875 18.312 13.992 1 98.5 90 GLY B CA 1
ATOM 2305 C C . GLY B 1 90 ? -15.43 17.953 13.734 1 98.5 90 GLY B C 1
ATOM 2306 O O . GLY B 1 90 ? -14.539 18.328 14.492 1 98.5 90 GLY B O 1
ATOM 2307 N N . SER B 1 91 ? -15.203 17.219 12.672 1 98.44 91 SER B N 1
ATOM 2308 C CA . SER B 1 91 ? -13.836 16.828 12.32 1 98.44 91 SER B CA 1
ATOM 2309 C C . SER B 1 91 ? -13.008 18.062 11.922 1 98.44 91 SER B C 1
ATOM 2311 O O . SER B 1 91 ? -11.812 18.109 12.195 1 98.44 91 SER B O 1
ATOM 2313 N N . PHE B 1 92 ? -13.625 19.031 11.344 1 98.81 92 PHE B N 1
ATOM 2314 C CA . PHE B 1 92 ? -12.977 20.281 10.953 1 98.81 92 PHE B CA 1
ATOM 2315 C C . PHE B 1 92 ? -12.602 21.094 12.18 1 98.81 92 PHE B C 1
ATOM 2317 O O . PHE B 1 92 ? -11.492 21.625 12.273 1 98.81 92 PHE B O 1
ATOM 2324 N N . GLU B 1 93 ? -13.438 21.125 13.07 1 98.5 93 GLU B N 1
ATOM 2325 C CA . GLU B 1 93 ? -13.234 21.922 14.273 1 98.5 93 GLU B CA 1
ATOM 2326 C C . GLU B 1 93 ? -12.109 21.344 15.141 1 98.5 93 GLU B C 1
ATOM 2328 O O . GLU B 1 93 ? -11.562 22.047 15.992 1 98.5 93 GLU B O 1
ATOM 2333 N N . GLU B 1 94 ? -11.758 20.141 14.906 1 97.25 94 GLU B N 1
ATOM 2334 C CA . GLU B 1 94 ? -10.711 19.5 15.688 1 97.25 94 GLU B CA 1
ATOM 2335 C C . GLU B 1 94 ? -9.328 19.797 15.125 1 97.25 94 GLU B C 1
ATOM 2337 O O . GLU B 1 94 ? -8.312 19.547 15.781 1 97.25 94 GLU B O 1
ATOM 2342 N N . VAL B 1 95 ? -9.219 20.406 13.992 1 98.12 95 VAL B N 1
ATOM 2343 C CA . VAL B 1 95 ? -7.945 20.609 13.305 1 98.12 95 VAL B CA 1
ATOM 2344 C C . VAL B 1 95 ? -7.102 21.625 14.086 1 98.12 95 VAL B C 1
ATOM 2346 O O . VAL B 1 95 ? -5.926 21.375 14.352 1 98.12 95 VAL B O 1
ATOM 2349 N N . LEU B 1 96 ? -7.648 22.75 14.445 1 96.75 96 LEU B N 1
ATOM 2350 C CA . LEU B 1 96 ? -6.887 23.797 15.117 1 96.75 96 LEU B CA 1
ATOM 2351 C C . LEU B 1 96 ? -6.363 23.312 16.469 1 96.75 96 LEU B C 1
ATOM 2353 O O . LEU B 1 96 ? -5.18 23.469 16.781 1 96.75 96 LEU B O 1
ATOM 2357 N N . PRO B 1 97 ? -7.254 22.641 17.297 1 95.31 97 PRO B N 1
ATOM 2358 C CA . PRO B 1 97 ? -6.727 22.062 18.531 1 95.31 97 PRO B CA 1
ATOM 2359 C C . PRO B 1 97 ? -5.574 21.094 18.281 1 95.31 97 PRO B C 1
ATOM 2361 O O . PRO B 1 97 ? -4.582 21.109 19.031 1 95.31 97 PRO B O 1
ATOM 2364 N N . LEU B 1 98 ? -5.664 20.297 17.297 1 94.94 98 LEU B N 1
ATOM 2365 C CA . LEU B 1 98 ? -4.605 19.359 16.969 1 94.94 98 LEU B CA 1
ATOM 2366 C C . LEU B 1 98 ? -3.318 20.078 16.578 1 94.94 98 LEU B C 1
ATOM 2368 O O . LEU B 1 98 ? -2.23 19.688 17.016 1 94.94 98 LEU B O 1
ATOM 2372 N N . LYS B 1 99 ? -3.475 21.078 15.789 1 95.25 99 LYS B N 1
ATOM 2373 C CA . LYS B 1 99 ? -2.32 21.875 15.391 1 95.25 99 LYS B CA 1
ATOM 2374 C C . LYS B 1 99 ? -1.657 22.531 16.594 1 95.25 99 LYS B C 1
ATOM 2376 O O . LYS B 1 99 ? -0.43 22.641 16.656 1 95.25 99 LYS B O 1
ATOM 2381 N N . ASN B 1 100 ? -2.404 23 17.531 1 93.56 100 ASN B N 1
ATOM 2382 C CA . ASN B 1 100 ? -1.858 23.609 18.734 1 93.56 100 ASN B CA 1
ATOM 2383 C C . ASN B 1 100 ? -1.025 22.609 19.547 1 93.56 100 ASN B C 1
ATOM 2385 O O . ASN B 1 100 ? 0.06 22.953 20.031 1 93.56 100 ASN B O 1
ATOM 2389 N N . ILE B 1 101 ? -1.542 21.469 19.672 1 93.75 101 ILE B N 1
ATOM 2390 C CA . ILE B 1 101 ? -0.796 20.422 20.375 1 93.75 101 ILE B CA 1
ATOM 2391 C C . ILE B 1 101 ? 0.504 20.125 19.641 1 93.75 101 ILE B C 1
ATOM 2393 O O . ILE B 1 101 ? 1.567 20.016 20.25 1 93.75 101 ILE B O 1
ATOM 2397 N N . LEU B 1 102 ? 0.336 20.031 18.312 1 95 102 LEU B N 1
ATOM 2398 C CA . LEU B 1 102 ? 1.498 19.766 17.469 1 95 102 LEU B CA 1
ATOM 2399 C C . LEU B 1 102 ? 2.564 20.844 17.672 1 95 102 LEU B C 1
ATOM 2401 O O . LEU B 1 102 ? 3.748 20.531 17.797 1 95 102 LEU B O 1
ATOM 2405 N N . ASP B 1 103 ? 2.191 22.062 17.734 1 93.44 103 ASP B N 1
ATOM 2406 C CA . ASP B 1 103 ? 3.113 23.172 17.922 1 93.44 103 ASP B CA 1
ATOM 2407 C C . ASP B 1 103 ? 3.801 23.094 19.281 1 93.44 103 ASP B C 1
ATOM 2409 O O . ASP B 1 103 ? 4.988 23.406 19.406 1 93.44 103 ASP B O 1
ATOM 2413 N N . GLU B 1 104 ? 3.092 22.703 20.234 1 92.69 104 GLU B N 1
ATOM 2414 C CA . GLU B 1 104 ? 3.645 22.578 21.578 1 92.69 104 GLU B CA 1
ATOM 2415 C C . GLU B 1 104 ? 4.676 21.453 21.656 1 92.69 104 GLU B C 1
ATOM 2417 O O . GLU B 1 104 ? 5.727 21.609 22.281 1 92.69 104 GLU B O 1
ATOM 2422 N N . VAL B 1 105 ? 4.355 20.406 21.031 1 93.62 105 VAL B N 1
ATOM 2423 C CA . VAL B 1 105 ? 5.23 19.234 21.062 1 93.62 105 VAL B CA 1
ATOM 2424 C C . VAL B 1 105 ? 6.504 19.516 20.266 1 93.62 105 VAL B C 1
ATOM 2426 O O . VAL B 1 105 ? 7.598 19.109 20.672 1 93.62 105 VAL B O 1
ATOM 2429 N N . LYS B 1 106 ? 6.32 20.203 19.109 1 91.75 106 LYS B N 1
ATOM 2430 C CA . LYS B 1 106 ? 7.449 20.406 18.203 1 91.75 106 LYS B CA 1
ATOM 2431 C C . LYS B 1 106 ? 8.164 21.719 18.516 1 91.75 106 LYS B C 1
ATOM 2433 O O . LYS B 1 106 ? 9.203 22.016 17.922 1 91.75 106 LYS B O 1
ATOM 2438 N N . LYS B 1 107 ? 7.672 22.531 19.469 1 76.06 107 LYS B N 1
ATOM 2439 C CA . LYS B 1 107 ? 8.289 23.812 19.812 1 76.06 107 LYS B CA 1
ATOM 2440 C C . LYS B 1 107 ? 9.766 23.828 19.453 1 76.06 107 LYS B C 1
ATOM 2442 O O . LYS B 1 107 ? 10.406 22.781 19.375 1 76.06 107 LYS B O 1
ATOM 2447 N N . PRO B 1 108 ? 10.609 24.969 19.234 1 61.75 108 PRO B N 1
ATOM 2448 C CA . PRO B 1 108 ? 10.492 26.281 18.594 1 61.75 108 PRO B CA 1
ATOM 2449 C C . PRO B 1 108 ? 10.367 26.188 17.078 1 61.75 108 PRO B C 1
ATOM 2451 O O . PRO B 1 108 ? 10.219 27.203 16.391 1 61.75 108 PRO B O 1
ATOM 2454 N N . LYS B 1 109 ? 10.227 24.859 16.469 1 62.66 109 LYS B N 1
ATOM 2455 C CA . LYS B 1 109 ? 10.469 24.734 15.031 1 62.66 109 LYS B CA 1
ATOM 2456 C C . LYS B 1 109 ? 9.156 24.688 14.258 1 62.66 109 LYS B C 1
ATOM 2458 O O . LYS B 1 109 ? 8.133 24.25 14.789 1 62.66 109 LYS B O 1
ATOM 2463 N N . ASN B 1 110 ? 9.07 25.422 13.172 1 74.94 110 ASN B N 1
ATOM 2464 C CA . ASN B 1 110 ? 7.988 25.391 12.195 1 74.94 110 ASN B CA 1
ATOM 2465 C C . ASN B 1 110 ? 7.703 23.984 11.711 1 74.94 110 ASN B C 1
ATOM 2467 O O . ASN B 1 110 ? 8.625 23.234 11.367 1 74.94 110 ASN B O 1
ATOM 2471 N N . VAL B 1 111 ? 6.516 23.516 12.039 1 88.88 111 VAL B N 1
ATOM 2472 C CA . VAL B 1 111 ? 6.051 22.172 11.688 1 88.88 111 VAL B CA 1
ATOM 2473 C C . VAL B 1 111 ? 5.656 22.141 10.211 1 88.88 111 VAL B C 1
ATOM 2475 O O . VAL B 1 111 ? 5.012 23.062 9.711 1 88.88 111 VAL B O 1
ATOM 2478 N N . THR B 1 112 ? 6.18 21.234 9.461 1 94.25 112 THR B N 1
ATOM 2479 C CA . THR B 1 112 ? 5.73 21.016 8.094 1 94.25 112 THR B CA 1
ATOM 2480 C C . THR B 1 112 ? 4.387 20.281 8.078 1 94.25 112 THR B C 1
ATOM 2482 O O . THR B 1 112 ? 4.297 19.141 8.508 1 94.25 112 THR B O 1
ATOM 2485 N N . LEU B 1 113 ? 3.4 21 7.613 1 96.25 113 LEU B N 1
ATOM 2486 C CA . LEU B 1 113 ? 2.033 20.5 7.75 1 96.25 113 LEU B CA 1
ATOM 2487 C C . LEU B 1 113 ? 1.235 20.766 6.477 1 96.25 113 LEU B C 1
ATOM 2489 O O . LEU B 1 113 ? 1.421 21.781 5.816 1 96.25 113 LEU B O 1
ATOM 2493 N N . ILE B 1 114 ? 0.391 19.797 6.129 1 98 114 ILE B N 1
ATOM 2494 C CA . ILE B 1 114 ? -0.583 19.969 5.055 1 98 114 ILE B CA 1
ATOM 2495 C C . ILE B 1 114 ? -1.986 19.688 5.582 1 98 114 ILE B C 1
ATOM 2497 O O . ILE B 1 114 ? -2.189 18.719 6.324 1 98 114 ILE B O 1
ATOM 2501 N N . LEU B 1 115 ? -2.857 20.578 5.281 1 98.69 115 LEU B N 1
ATOM 2502 C CA . LEU B 1 115 ? -4.262 20.375 5.629 1 98.69 115 LEU B CA 1
ATOM 2503 C C . LEU B 1 115 ? -5.027 19.75 4.473 1 98.69 115 LEU B C 1
ATOM 2505 O O . LEU B 1 115 ? -4.902 20.188 3.326 1 98.69 115 LEU B O 1
ATOM 2509 N N . VAL B 1 116 ? -5.828 18.703 4.777 1 98.88 116 VAL B N 1
ATOM 2510 C CA . VAL B 1 116 ? -6.531 17.984 3.723 1 98.88 116 VAL B CA 1
ATOM 2511 C C . VAL B 1 116 ? -8.008 17.844 4.082 1 98.88 116 VAL B C 1
ATOM 2513 O O . VAL B 1 116 ? -8.352 17.328 5.145 1 98.88 116 VAL B O 1
ATOM 2516 N N . GLY B 1 117 ? -8.898 18.375 3.254 1 98.88 117 GLY B N 1
ATOM 2517 C CA . GLY B 1 117 ? -10.32 18.047 3.291 1 98.88 117 GLY B CA 1
ATOM 2518 C C . GLY B 1 117 ? -10.672 16.844 2.439 1 98.88 117 GLY B C 1
ATOM 2519 O O . GLY B 1 117 ? -10.594 16.891 1.211 1 98.88 117 GLY B O 1
ATOM 2520 N N . ASN B 1 118 ? -11.086 15.734 3.049 1 98.69 118 ASN B N 1
ATOM 2521 C CA . ASN B 1 118 ? -11.344 14.469 2.373 1 98.69 118 ASN B CA 1
ATOM 2522 C C . ASN B 1 118 ? -12.836 14.258 2.117 1 98.69 118 ASN B C 1
ATOM 2524 O O . ASN B 1 118 ? -13.672 14.992 2.656 1 98.69 118 ASN B O 1
ATOM 2528 N N . LYS B 1 119 ? -13.203 13.328 1.282 1 98.19 119 LYS B N 1
ATOM 2529 C CA . LYS B 1 119 ? -14.539 12.875 0.913 1 98.19 119 LYS B CA 1
ATOM 2530 C C . LYS B 1 119 ? -15.25 13.906 0.037 1 98.19 119 LYS B C 1
ATOM 2532 O O . LYS B 1 119 ? -16.453 14.141 0.19 1 98.19 119 LYS B O 1
ATOM 2537 N N . ALA B 1 120 ? -14.414 14.484 -0.794 1 98.44 120 ALA B N 1
ATOM 2538 C CA . ALA B 1 120 ? -14.93 15.516 -1.687 1 98.44 120 ALA B CA 1
ATOM 2539 C C . ALA B 1 120 ? -15.945 14.938 -2.67 1 98.44 120 ALA B C 1
ATOM 2541 O O . ALA B 1 120 ? -16.703 15.68 -3.307 1 98.44 120 ALA B O 1
ATOM 2542 N N . ASP B 1 121 ? -15.984 13.617 -2.869 1 97.75 121 ASP B N 1
ATOM 2543 C CA . ASP B 1 121 ? -16.984 12.969 -3.723 1 97.75 121 ASP B CA 1
ATOM 2544 C C . ASP B 1 121 ? -18.375 13.07 -3.117 1 97.75 121 ASP B C 1
ATOM 2546 O O . ASP B 1 121 ? -19.375 12.891 -3.816 1 97.75 121 ASP B O 1
ATOM 2550 N N . LEU B 1 122 ? -18.422 13.359 -1.852 1 98.06 122 LEU B N 1
ATOM 2551 C CA . LEU B 1 122 ? -19.703 13.477 -1.173 1 98.06 122 LEU B CA 1
ATOM 2552 C C . LEU B 1 122 ? -20.125 14.938 -1.047 1 98.06 122 LEU B C 1
ATOM 2554 O O . LEU B 1 122 ? -20.609 15.359 0.003 1 98.06 122 LEU B O 1
ATOM 2558 N N . ASP B 1 123 ? -19.906 15.688 -2.033 1 97.12 123 ASP B N 1
ATOM 2559 C CA . ASP B 1 123 ? -20.188 17.125 -2.051 1 97.12 123 ASP B CA 1
ATOM 2560 C C . ASP B 1 123 ? -21.641 17.406 -1.688 1 97.12 123 ASP B C 1
ATOM 2562 O O . ASP B 1 123 ? -21.953 18.453 -1.109 1 97.12 123 ASP B O 1
ATOM 2566 N N . HIS B 1 124 ? -22.516 16.516 -1.957 1 97.94 124 HIS B N 1
ATOM 2567 C CA . HIS B 1 124 ? -23.938 16.703 -1.675 1 97.94 124 HIS B CA 1
ATOM 2568 C C . HIS B 1 124 ? -24.188 16.766 -0.173 1 97.94 124 HIS B C 1
ATOM 2570 O O . HIS B 1 124 ? -25.203 17.312 0.264 1 97.94 124 HIS B O 1
ATOM 2576 N N . SER B 1 125 ? -23.312 16.219 0.611 1 98.5 125 SER B N 1
ATOM 2577 C CA . SER B 1 125 ? -23.453 16.203 2.064 1 98.5 125 SER B CA 1
ATOM 2578 C C . SER B 1 125 ? -22.453 17.141 2.725 1 98.5 125 SER B C 1
ATOM 2580 O O . SER B 1 125 ? -22.188 17.031 3.924 1 98.5 125 SER B O 1
ATOM 2582 N N . ARG B 1 126 ? -21.844 18.016 1.972 1 98.56 126 ARG B N 1
ATOM 2583 C CA . ARG B 1 126 ? -20.781 18.891 2.447 1 98.56 126 ARG B CA 1
ATOM 2584 C C . ARG B 1 126 ? -21.266 19.781 3.586 1 98.56 126 ARG B C 1
ATOM 2586 O O . ARG B 1 126 ? -22.359 20.359 3.504 1 98.56 126 ARG B O 1
ATOM 2593 N N . GLN B 1 127 ? -20.484 19.891 4.688 1 98.81 127 GLN B N 1
ATOM 2594 C CA . GLN B 1 127 ? -20.766 20.75 5.824 1 98.81 127 GLN B CA 1
ATOM 2595 C C . GLN B 1 127 ? -19.672 21.812 6.004 1 98.81 127 GLN B C 1
ATOM 2597 O O . GLN B 1 127 ? -19.875 22.797 6.723 1 98.81 127 GLN B O 1
ATOM 2602 N N . VAL B 1 128 ? -18.531 21.656 5.449 1 98.81 128 VAL B N 1
ATOM 2603 C CA . VAL B 1 128 ? -17.422 22.594 5.512 1 98.81 128 VAL B CA 1
ATOM 2604 C C . VAL B 1 128 ? -17.078 23.094 4.109 1 98.81 128 VAL B C 1
ATOM 2606 O O . VAL B 1 128 ? -16.703 22.312 3.238 1 98.81 128 VAL B O 1
ATOM 2609 N N . SER B 1 129 ? -17.188 24.344 3.875 1 98.75 129 SER B N 1
ATOM 2610 C CA . SER B 1 129 ? -16.922 24.891 2.547 1 98.75 129 SER B CA 1
ATOM 2611 C C . SER B 1 129 ? -15.422 24.875 2.236 1 98.75 129 SER B C 1
ATOM 2613 O O . SER B 1 129 ? -14.594 24.844 3.148 1 98.75 129 SER B O 1
ATOM 2615 N N . THR B 1 130 ? -15.141 24.891 0.942 1 98.56 130 THR B N 1
ATOM 2616 C CA . THR B 1 130 ? -13.75 24.984 0.523 1 98.56 130 THR B CA 1
ATOM 2617 C C . THR B 1 130 ? -13.102 26.25 1.074 1 98.56 130 THR B C 1
ATOM 2619 O O . THR B 1 130 ? -11.945 26.234 1.496 1 98.56 130 THR B O 1
ATOM 2622 N N . GLU B 1 131 ? -13.82 27.297 1.092 1 98.56 131 GLU B N 1
ATOM 2623 C CA . GLU B 1 131 ? -13.336 28.578 1.574 1 98.56 131 GLU B CA 1
ATOM 2624 C C . GLU B 1 131 ? -12.938 28.5 3.047 1 98.56 131 GLU B C 1
ATOM 2626 O O . GLU B 1 131 ? -11.938 29.094 3.457 1 98.56 131 GLU B O 1
ATOM 2631 N N . GLU B 1 132 ? -13.758 27.859 3.846 1 98.69 132 GLU B N 1
ATOM 2632 C CA . GLU B 1 132 ? -13.43 27.672 5.254 1 98.69 132 GLU B CA 1
ATOM 2633 C C . GLU B 1 132 ? -12.109 26.922 5.418 1 98.69 132 GLU B C 1
ATOM 2635 O O . GLU B 1 132 ? -11.281 27.281 6.258 1 98.69 132 GLU B O 1
ATOM 2640 N N . GLY B 1 133 ? -11.93 25.875 4.637 1 98.69 133 GLY B N 1
ATOM 2641 C CA . GLY B 1 133 ? -10.68 25.125 4.664 1 98.69 133 GLY B CA 1
ATOM 2642 C C . GLY B 1 133 ? -9.477 25.969 4.281 1 98.69 133 GLY B C 1
ATOM 2643 O O . GLY B 1 133 ? -8.43 25.906 4.934 1 98.69 133 GLY B O 1
ATOM 2644 N N . GLU B 1 134 ? -9.641 26.75 3.229 1 98.5 134 GLU B N 1
ATOM 2645 C CA . GLU B 1 134 ? -8.578 27.641 2.762 1 98.5 134 GLU B CA 1
ATOM 2646 C C . GLU B 1 134 ? -8.211 28.672 3.822 1 98.5 134 GLU B C 1
ATOM 2648 O O . GLU B 1 134 ? -7.035 28.953 4.039 1 98.5 134 GLU B O 1
ATOM 2653 N N . LYS B 1 135 ? -9.188 29.266 4.383 1 98.62 135 LYS B N 1
ATOM 2654 C CA . LYS B 1 135 ? -8.969 30.25 5.434 1 98.62 135 LYS B CA 1
ATOM 2655 C C . LYS B 1 135 ? -8.188 29.641 6.602 1 98.62 135 LYS B C 1
ATOM 2657 O O . LYS B 1 135 ? -7.242 30.25 7.102 1 98.62 135 LYS B O 1
ATOM 2662 N N . LEU B 1 136 ? -8.609 28.469 7.027 1 98.5 136 LEU B N 1
ATOM 2663 C CA . LEU B 1 136 ? -7.91 27.812 8.125 1 98.5 136 LEU B CA 1
ATOM 2664 C C . LEU B 1 136 ? -6.465 27.516 7.746 1 98.5 136 LEU B C 1
ATOM 2666 O O . LEU B 1 136 ? -5.551 27.719 8.547 1 98.5 136 LEU B O 1
ATOM 2670 N N . ALA B 1 137 ? -6.258 27.047 6.578 1 98.06 137 ALA B N 1
ATOM 2671 C CA . ALA B 1 137 ? -4.906 26.734 6.117 1 98.06 137 ALA B CA 1
ATOM 2672 C C . ALA B 1 137 ? -4.023 27.984 6.133 1 98.06 137 ALA B C 1
ATOM 2674 O O . ALA B 1 137 ? -2.846 27.922 6.488 1 98.06 137 ALA B O 1
ATOM 2675 N N . THR B 1 138 ? -4.559 29.094 5.703 1 97.38 138 THR B N 1
ATOM 2676 C CA . THR B 1 138 ? -3.838 30.359 5.746 1 97.38 138 THR B CA 1
ATOM 2677 C C . THR B 1 138 ? -3.459 30.719 7.184 1 97.38 138 THR B C 1
ATOM 2679 O O . THR B 1 138 ? -2.324 31.125 7.449 1 97.38 138 THR B O 1
ATOM 2682 N N . GLU B 1 139 ? -4.402 30.547 8.031 1 95.44 139 GLU B N 1
ATOM 2683 C CA . GLU B 1 139 ? -4.16 30.812 9.445 1 95.44 139 GLU B CA 1
ATOM 2684 C C . GLU B 1 139 ? -3.051 29.922 9.992 1 95.44 139 GLU B C 1
ATOM 2686 O O . GLU B 1 139 ? -2.236 30.359 10.805 1 95.44 139 GLU B O 1
ATOM 2691 N N . LEU B 1 140 ? -3.031 28.703 9.523 1 93.94 140 LEU B N 1
ATOM 2692 C CA . LEU B 1 140 ? -2.061 27.734 9.992 1 93.94 140 LEU B CA 1
ATOM 2693 C C . LEU B 1 140 ? -0.759 27.828 9.203 1 93.94 140 LEU B C 1
ATOM 2695 O O . LEU B 1 140 ? 0.213 27.141 9.516 1 93.94 140 LEU B O 1
ATOM 2699 N N . ALA B 1 141 ? -0.711 28.641 8.195 1 92.94 141 ALA B N 1
ATOM 2700 C CA . ALA B 1 141 ? 0.452 28.828 7.328 1 92.94 141 ALA B CA 1
ATOM 2701 C C . ALA B 1 141 ? 0.886 27.484 6.719 1 92.94 141 ALA B C 1
ATOM 2703 O O . ALA B 1 141 ? 2.064 27.125 6.777 1 92.94 141 ALA B O 1
ATOM 2704 N N . CYS B 1 142 ? -0.123 26.844 6.164 1 95.12 142 CYS B N 1
ATOM 2705 C CA . CYS B 1 142 ? 0.182 25.562 5.559 1 95.12 142 CYS B CA 1
ATOM 2706 C C . CYS B 1 142 ? -0.569 25.391 4.242 1 95.12 142 CYS B C 1
ATOM 2708 O O . CYS B 1 142 ? -1.471 26.172 3.93 1 95.12 142 CYS B O 1
ATOM 2710 N N . ALA B 1 143 ? -0.146 24.406 3.41 1 96.44 143 ALA B N 1
ATOM 2711 C CA . ALA B 1 143 ? -0.835 24.078 2.164 1 96.44 143 ALA B CA 1
ATOM 2712 C C . ALA B 1 143 ? -2.176 23.406 2.441 1 96.44 143 ALA B C 1
ATOM 2714 O O . ALA B 1 143 ? -2.363 22.781 3.494 1 96.44 143 ALA B O 1
ATOM 2715 N N . PHE B 1 144 ? -3.053 23.578 1.474 1 98.06 144 PHE B N 1
ATOM 2716 C CA . PHE B 1 144 ? -4.406 23.062 1.603 1 98.06 144 PHE B CA 1
ATOM 2717 C C . PHE B 1 144 ? -4.809 22.281 0.352 1 98.06 144 PHE B C 1
ATOM 2719 O O . PHE B 1 144 ? -4.582 22.75 -0.769 1 98.06 144 PHE B O 1
ATOM 2726 N N . TYR B 1 145 ? -5.375 21.047 0.562 1 98.19 145 TYR B N 1
ATOM 2727 C CA . TYR B 1 145 ? -5.918 20.25 -0.526 1 98.19 145 TYR B CA 1
ATOM 2728 C C . TYR B 1 145 ? -7.289 19.688 -0.161 1 98.19 145 TYR B C 1
ATOM 2730 O O . TYR B 1 145 ? -7.535 19.344 0.997 1 98.19 145 TYR B O 1
ATOM 2738 N N . GLU B 1 146 ? -8.156 19.656 -1.104 1 98.5 146 GLU B N 1
ATOM 2739 C CA . GLU B 1 146 ? -9.336 18.797 -1.002 1 98.5 146 GLU B CA 1
ATOM 2740 C C . GLU B 1 146 ? -9.211 17.578 -1.916 1 98.5 146 GLU B C 1
ATOM 2742 O O . GLU B 1 146 ? -8.695 17.688 -3.029 1 98.5 146 GLU B O 1
ATOM 2747 N N . CYS B 1 147 ? -9.664 16.484 -1.389 1 98.44 147 CYS B N 1
ATOM 2748 C CA . CYS B 1 147 ? -9.531 15.258 -2.17 1 98.44 147 CYS B CA 1
ATOM 2749 C C . CYS B 1 147 ? -10.617 14.258 -1.804 1 98.44 147 CYS B C 1
ATOM 2751 O O . CYS B 1 147 ? -11.422 14.508 -0.901 1 98.44 147 CYS B O 1
ATOM 2753 N N . SER B 1 148 ? -10.727 13.266 -2.604 1 98.12 148 SER B N 1
ATOM 2754 C CA . SER B 1 148 ? -11.508 12.07 -2.293 1 98.12 148 SER B CA 1
ATOM 2755 C C . SER B 1 148 ? -10.656 10.812 -2.355 1 98.12 148 SER B C 1
ATOM 2757 O O . SER B 1 148 ? -10.266 10.375 -3.439 1 98.12 148 SER B O 1
ATOM 2759 N N . ALA B 1 149 ? -10.344 10.25 -1.201 1 96.44 149 ALA B N 1
ATOM 2760 C CA . ALA B 1 149 ? -9.633 8.977 -1.192 1 96.44 149 ALA B CA 1
ATOM 2761 C C . ALA B 1 149 ? -10.391 7.914 -1.974 1 96.44 149 ALA B C 1
ATOM 2763 O O . ALA B 1 149 ? -9.789 6.992 -2.529 1 96.44 149 ALA B O 1
ATOM 2764 N N . CYS B 1 150 ? -11.695 8.031 -2.041 1 94.56 150 CYS B N 1
ATOM 2765 C CA . CYS B 1 150 ? -12.555 7.055 -2.705 1 94.56 150 CYS B CA 1
ATOM 2766 C C . CYS B 1 150 ? -12.336 7.074 -4.215 1 94.56 150 CYS B C 1
ATOM 2768 O O . CYS B 1 150 ? -12.039 6.039 -4.816 1 94.56 150 CYS B O 1
ATOM 2770 N N . THR B 1 151 ? -12.367 8.234 -4.801 1 94.38 151 THR B N 1
ATOM 2771 C CA . THR B 1 151 ? -12.297 8.336 -6.254 1 94.38 151 THR B CA 1
ATOM 2772 C C . THR B 1 151 ? -10.859 8.555 -6.715 1 94.38 151 THR B C 1
ATOM 2774 O O . THR B 1 151 ? -10.539 8.344 -7.887 1 94.38 151 THR B O 1
ATOM 2777 N N . GLY B 1 152 ? -10.055 9.039 -5.844 1 93.62 152 GLY B N 1
ATOM 2778 C CA . GLY B 1 152 ? -8.688 9.375 -6.207 1 93.62 152 GLY B CA 1
ATOM 2779 C C . GLY B 1 152 ? -8.531 10.805 -6.699 1 93.62 152 GLY B C 1
ATOM 2780 O O . GLY B 1 152 ? -7.43 11.234 -7.035 1 93.62 152 GLY B O 1
ATOM 2781 N N . GLU B 1 153 ? -9.578 11.516 -6.645 1 94.38 153 GLU B N 1
ATOM 2782 C CA . GLU B 1 153 ? -9.508 12.906 -7.086 1 94.38 153 GLU B CA 1
ATOM 2783 C C . GLU B 1 153 ? -8.742 13.766 -6.082 1 94.38 153 GLU B C 1
ATOM 2785 O O . GLU B 1 153 ? -8.742 13.469 -4.883 1 94.38 153 GLU B O 1
ATOM 2790 N N . GLY B 1 154 ? -8.086 14.961 -6.562 1 93.06 154 GLY B N 1
ATOM 2791 C CA . GLY B 1 154 ? -7.387 15.898 -5.707 1 93.06 154 GLY B CA 1
ATOM 2792 C C . GLY B 1 154 ? -5.891 15.656 -5.648 1 93.06 154 GLY B C 1
ATOM 2793 O O . GLY B 1 154 ? -5.203 16.188 -4.77 1 93.06 154 GLY B O 1
ATOM 2794 N N . ASN B 1 155 ? -5.262 14.844 -6.465 1 91.5 155 ASN B N 1
ATOM 2795 C CA . ASN B 1 155 ? -3.836 14.555 -6.586 1 91.5 155 ASN B CA 1
ATOM 2796 C C . ASN B 1 155 ? -3.24 14.117 -5.25 1 91.5 155 ASN B C 1
ATOM 2798 O O . ASN B 1 155 ? -2.299 14.734 -4.754 1 91.5 155 ASN B O 1
ATOM 2802 N N . ILE B 1 156 ? -3.688 13.133 -4.715 1 96.75 156 ILE B N 1
ATOM 2803 C CA . ILE B 1 156 ? -3.326 12.602 -3.404 1 96.75 156 ILE B CA 1
ATOM 2804 C C . ILE B 1 156 ? -1.828 12.312 -3.359 1 96.75 156 ILE B C 1
ATOM 2806 O O . ILE B 1 156 ? -1.167 12.586 -2.355 1 96.75 156 IL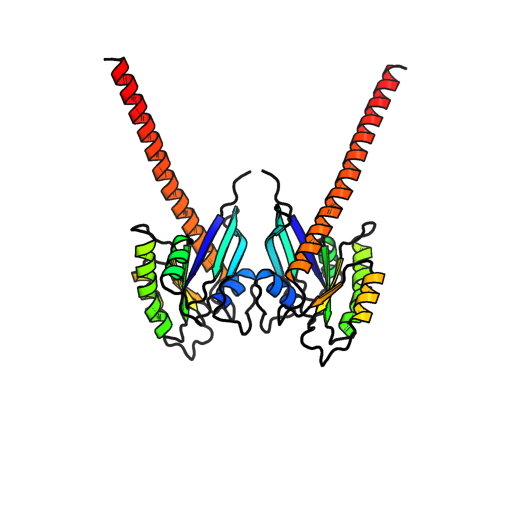E B O 1
ATOM 2810 N N . THR B 1 157 ? -1.249 11.82 -4.453 1 95.44 157 THR B N 1
ATOM 2811 C CA . THR B 1 157 ? 0.183 11.555 -4.523 1 95.44 157 THR B CA 1
ATOM 2812 C C . THR B 1 157 ? 0.987 12.82 -4.262 1 95.44 157 THR B C 1
ATOM 2814 O O . THR B 1 157 ? 1.967 12.797 -3.512 1 95.44 157 THR B O 1
ATOM 2817 N N . GLU B 1 158 ? 0.528 13.883 -4.781 1 94.81 158 GLU B N 1
ATOM 2818 C CA . GLU B 1 158 ? 1.238 15.156 -4.648 1 94.81 158 GLU B CA 1
ATOM 2819 C C . GLU B 1 158 ? 1.23 15.641 -3.203 1 94.81 158 GLU B C 1
ATOM 2821 O O . GLU B 1 158 ? 2.178 16.297 -2.758 1 94.81 158 GLU B O 1
ATOM 2826 N N . ILE B 1 159 ? 0.204 15.344 -2.471 1 96.44 159 ILE B N 1
ATOM 2827 C CA . ILE B 1 159 ? 0.129 15.719 -1.063 1 96.44 159 ILE B CA 1
ATOM 2828 C C . ILE B 1 159 ? 1.327 15.141 -0.312 1 96.44 159 ILE B C 1
ATOM 2830 O O . ILE B 1 159 ? 2.041 15.875 0.383 1 96.44 159 ILE B O 1
ATOM 2834 N N . PHE B 1 160 ? 1.622 13.938 -0.536 1 97.56 160 PHE B N 1
ATOM 2835 C CA . PHE B 1 160 ? 2.695 13.258 0.18 1 97.56 160 PHE B CA 1
ATOM 2836 C C . PHE B 1 160 ? 4.059 13.672 -0.369 1 97.56 160 PHE B C 1
ATOM 2838 O O . PHE B 1 160 ? 5.012 13.852 0.391 1 97.56 160 PHE B O 1
ATOM 2845 N N . TYR B 1 161 ? 4.113 13.852 -1.681 1 96.44 161 TYR B N 1
ATOM 2846 C CA . TYR B 1 161 ? 5.379 14.25 -2.281 1 96.44 161 TYR B CA 1
ATOM 2847 C C . TYR B 1 161 ? 5.766 15.664 -1.852 1 96.44 161 TYR B C 1
ATOM 2849 O O . TYR B 1 161 ? 6.918 15.914 -1.507 1 96.44 161 TYR B O 1
ATOM 2857 N N . GLU B 1 162 ? 4.77 16.531 -1.863 1 95.56 162 GLU B N 1
ATOM 2858 C CA . GLU B 1 162 ? 5.023 17.891 -1.424 1 95.56 162 GLU B CA 1
ATOM 2859 C C . GLU B 1 162 ? 5.461 17.938 0.038 1 95.56 162 GLU B C 1
ATOM 2861 O O . GLU B 1 162 ? 6.375 18.672 0.399 1 95.56 162 GLU B O 1
ATOM 2866 N N . LEU B 1 163 ? 4.797 17.219 0.837 1 96.56 163 LEU B N 1
ATOM 2867 C CA . LEU B 1 163 ? 5.152 17.141 2.25 1 96.56 163 LEU B CA 1
ATOM 2868 C C . LEU B 1 163 ? 6.586 16.641 2.426 1 96.56 163 LEU B C 1
ATOM 2870 O O . LEU B 1 163 ? 7.355 17.219 3.197 1 96.56 163 LEU B O 1
ATOM 2874 N N . CYS B 1 164 ? 6.914 15.633 1.694 1 95.31 164 CYS B N 1
ATOM 2875 C CA . CYS B 1 164 ? 8.266 15.086 1.74 1 95.31 164 CYS B CA 1
ATOM 2876 C C . CYS B 1 164 ? 9.289 16.109 1.29 1 95.31 164 CYS B C 1
ATOM 2878 O O . CYS B 1 164 ? 10.328 16.281 1.929 1 95.31 164 CYS B O 1
ATOM 2880 N N . ARG B 1 165 ? 9 16.812 0.193 1 94.69 165 ARG B N 1
ATOM 2881 C CA . ARG B 1 165 ? 9.883 17.859 -0.313 1 94.69 165 ARG B CA 1
ATOM 2882 C C . ARG B 1 165 ? 10.133 18.922 0.746 1 94.69 165 ARG B C 1
ATOM 2884 O O . ARG B 1 165 ? 11.273 19.344 0.962 1 94.69 165 ARG B O 1
ATOM 2891 N N . GLU B 1 166 ? 9.078 19.328 1.352 1 93.88 166 GLU B N 1
ATOM 2892 C CA . GLU B 1 166 ? 9.172 20.406 2.334 1 93.88 166 GLU B CA 1
ATOM 2893 C C . GLU B 1 166 ? 9.961 19.969 3.562 1 93.88 166 GLU B C 1
ATOM 2895 O O . GLU B 1 166 ? 10.758 20.734 4.098 1 93.88 166 GLU B O 1
ATOM 2900 N N . VAL B 1 167 ? 9.758 18.75 4.012 1 94.31 167 VAL B N 1
ATOM 2901 C CA . VAL B 1 167 ? 10.5 18.203 5.148 1 94.31 167 VAL B CA 1
ATOM 2902 C C . VAL B 1 167 ? 11.992 18.188 4.824 1 94.31 167 VAL B C 1
ATOM 2904 O O . VAL B 1 167 ? 12.812 18.609 5.641 1 94.31 167 VAL B O 1
ATOM 2907 N N . ARG B 1 168 ? 12.297 17.781 3.664 1 92.38 168 ARG B N 1
ATOM 2908 C CA . ARG B 1 168 ? 13.695 17.688 3.262 1 92.38 168 ARG B CA 1
ATOM 2909 C C . ARG B 1 168 ? 14.312 19.078 3.123 1 92.38 168 ARG B C 1
ATOM 2911 O O . ARG B 1 168 ? 15.469 19.281 3.5 1 92.38 168 ARG B O 1
ATOM 2918 N N . ARG B 1 169 ? 13.57 19.922 2.564 1 90.94 169 ARG B N 1
ATOM 2919 C CA . ARG B 1 169 ? 14.039 21.297 2.416 1 90.94 169 ARG B CA 1
ATOM 2920 C C . ARG B 1 169 ? 14.359 21.922 3.773 1 90.94 169 ARG B C 1
ATOM 2922 O O . ARG B 1 169 ? 15.406 22.547 3.941 1 90.94 169 ARG B O 1
ATOM 2929 N N . ARG B 1 170 ? 13.523 21.719 4.715 1 88.19 170 ARG B N 1
ATOM 2930 C CA . ARG B 1 170 ? 13.703 22.297 6.043 1 88.19 170 ARG B CA 1
ATOM 2931 C C . ARG B 1 170 ? 14.898 21.656 6.754 1 88.19 170 ARG B C 1
ATOM 2933 O O . ARG B 1 170 ? 15.617 22.328 7.496 1 88.19 170 ARG B O 1
ATOM 2940 N N . ARG B 1 171 ? 15.086 20.359 6.551 1 85.75 171 ARG B N 1
ATOM 2941 C CA . ARG B 1 171 ? 16.234 19.672 7.129 1 85.75 171 ARG B CA 1
ATOM 2942 C C . ARG B 1 171 ? 17.547 20.266 6.594 1 85.75 171 ARG B C 1
ATOM 2944 O O . ARG B 1 171 ? 18.516 20.406 7.344 1 85.75 171 ARG B O 1
ATOM 2951 N N . MET B 1 172 ? 17.547 20.531 5.367 1 83.69 172 MET B N 1
ATOM 2952 C CA . MET B 1 172 ? 18.75 21.078 4.73 1 83.69 172 MET B CA 1
ATOM 2953 C C . MET B 1 172 ? 19.062 22.484 5.25 1 83.69 172 MET B C 1
ATOM 2955 O O . MET B 1 172 ? 20.219 22.828 5.465 1 83.69 172 MET B O 1
ATOM 2959 N N . VAL B 1 173 ? 18.109 23.219 5.484 1 82.56 173 VAL B N 1
ATOM 2960 C CA . VAL B 1 173 ? 18.297 24.594 5.949 1 82.56 173 VAL B CA 1
ATOM 2961 C C . VAL B 1 173 ? 18.75 24.594 7.406 1 82.56 173 VAL B C 1
ATOM 2963 O O . VAL B 1 173 ? 19.641 25.359 7.785 1 82.56 173 VAL B O 1
ATOM 2966 N N . GLN B 1 174 ? 18.219 23.734 8.172 1 77.75 174 GLN B N 1
ATOM 2967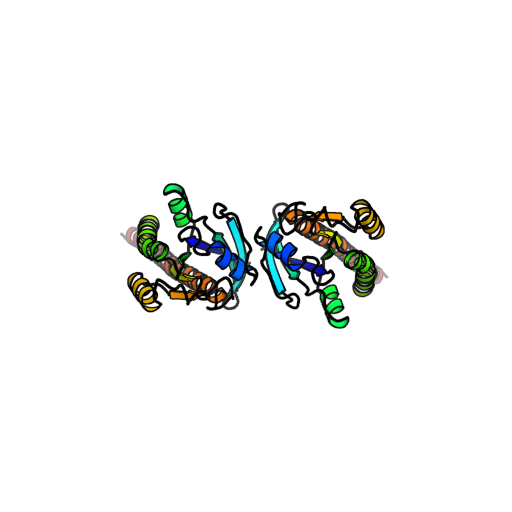 C CA . GLN B 1 174 ? 18.594 23.656 9.578 1 77.75 174 GLN B CA 1
ATOM 2968 C C . GLN B 1 174 ? 20 23.109 9.75 1 77.75 174 GLN B C 1
ATOM 2970 O O . GLN B 1 174 ? 20.719 23.484 10.688 1 77.75 174 GLN B O 1
ATOM 2975 N N . GLY B 1 175 ? 20.422 22.078 8.953 1 65.88 175 GLY B N 1
ATOM 2976 C CA . GLY B 1 175 ? 21.781 21.531 9 1 65.88 175 GLY B CA 1
ATOM 2977 C C . GLY B 1 175 ? 22.828 22.547 8.617 1 65.88 175 GLY B C 1
ATOM 2978 O O . GLY B 1 175 ? 23.953 22.516 9.125 1 65.88 175 GLY B O 1
ATOM 2979 N N . LYS B 1 176 ? 22.656 23.344 7.711 1 61.41 176 LYS B N 1
ATOM 2980 C CA . LYS B 1 176 ? 23.609 24.359 7.293 1 61.41 176 LYS B CA 1
ATOM 2981 C C . LYS B 1 176 ? 23.812 25.406 8.391 1 61.41 176 LYS B C 1
ATOM 2983 O O . LYS B 1 176 ? 24.922 25.922 8.562 1 61.41 176 LYS B O 1
ATOM 2988 N N . THR B 1 177 ? 22.797 25.578 9.078 1 52.16 177 THR B N 1
ATOM 2989 C CA . THR B 1 177 ? 22.906 26.578 10.148 1 52.16 177 THR B CA 1
ATOM 2990 C C . THR B 1 177 ? 23.781 26.047 11.281 1 52.16 177 THR B C 1
ATOM 2992 O O . THR B 1 177 ? 24.547 26.812 11.891 1 52.16 177 THR B O 1
ATOM 2995 N N . ARG B 1 178 ? 23.844 24.781 11.445 1 54.78 178 ARG B N 1
ATOM 2996 C CA . ARG B 1 178 ? 24.656 24.188 12.5 1 54.78 178 ARG B CA 1
ATOM 2997 C C . ARG B 1 178 ? 26.125 24.125 12.094 1 54.78 178 ARG B C 1
ATOM 2999 O O . ARG B 1 178 ? 27.016 24.281 12.93 1 54.78 178 ARG B O 1
ATOM 3006 N N . ARG B 1 179 ? 26.344 23.75 10.805 1 53.91 179 ARG B N 1
ATOM 3007 C CA . ARG B 1 179 ? 27.734 23.656 10.359 1 53.91 179 ARG B CA 1
ATOM 3008 C C . ARG B 1 179 ? 28.406 25.016 10.367 1 53.91 179 ARG B C 1
ATOM 3010 O O . ARG B 1 179 ? 29.578 25.141 10.703 1 53.91 179 ARG B O 1
ATOM 3017 N N . ARG B 1 180 ? 27.625 26.016 9.977 1 55.31 180 ARG B N 1
ATOM 3018 C CA . ARG B 1 180 ? 28.203 27.359 9.953 1 55.31 180 ARG B CA 1
ATOM 3019 C C . ARG B 1 180 ? 28.531 27.828 11.359 1 55.31 180 ARG B C 1
ATOM 3021 O O . ARG B 1 180 ? 29.547 28.484 11.578 1 55.31 180 ARG B O 1
ATOM 3028 N N . SER B 1 181 ? 27.703 27.297 12.141 1 54.41 181 SER B N 1
ATOM 3029 C CA . SER B 1 181 ? 27.953 27.703 13.523 1 54.41 181 SER B CA 1
ATOM 3030 C C . SER B 1 181 ? 29.156 26.984 14.102 1 54.41 181 SER B C 1
ATOM 3032 O O . SER B 1 181 ? 29.953 27.578 14.836 1 54.41 181 SER B O 1
ATOM 3034 N N . SER B 1 182 ? 29.25 25.719 13.68 1 59.88 182 SER B N 1
ATOM 3035 C CA . SER B 1 182 ? 30.375 24.938 14.195 1 59.88 182 SER B CA 1
ATOM 3036 C C . SER B 1 182 ? 31.703 25.469 13.664 1 59.88 182 SER B C 1
ATOM 3038 O O . SER B 1 182 ? 32.688 25.531 14.398 1 59.88 182 SER B O 1
ATOM 3040 N N . THR B 1 183 ? 31.641 25.75 12.398 1 61.5 183 THR B N 1
ATOM 3041 C CA . THR B 1 183 ? 32.844 26.281 11.797 1 61.5 183 THR B CA 1
ATOM 3042 C C . THR B 1 183 ? 33.219 27.625 12.43 1 61.5 183 THR B C 1
ATOM 3044 O O . THR B 1 183 ? 34.406 27.891 12.68 1 61.5 183 THR B O 1
ATOM 3047 N N . THR B 1 184 ? 32.188 28.359 12.672 1 60.41 184 THR B N 1
ATOM 3048 C CA . THR B 1 184 ? 32.438 29.656 13.281 1 60.41 184 THR B CA 1
ATOM 3049 C C . THR B 1 184 ? 33 29.5 14.688 1 60.41 184 THR B C 1
ATOM 3051 O O . THR B 1 184 ? 33.938 30.203 15.078 1 60.41 184 THR B O 1
ATOM 3054 N N . HIS B 1 185 ? 32.531 28.438 15.25 1 62.94 185 HIS B N 1
ATOM 3055 C CA . HIS B 1 185 ? 33 28.188 16.609 1 62.94 185 HIS B CA 1
ATOM 3056 C C . HIS B 1 185 ? 34.469 27.688 16.594 1 62.94 185 HIS B C 1
ATOM 3058 O O . HIS B 1 185 ? 35.25 28.078 17.453 1 62.94 185 HIS B O 1
ATOM 3064 N N . VAL B 1 186 ? 34.656 26.859 15.609 1 64.31 186 VAL B N 1
ATOM 3065 C CA . VAL B 1 186 ? 36.031 26.344 15.508 1 64.31 186 VAL B CA 1
ATOM 3066 C C . VAL B 1 186 ? 37 27.469 15.133 1 64.31 186 VAL B C 1
ATOM 3068 O O . VAL B 1 186 ? 38.094 27.562 15.695 1 64.31 186 VAL B O 1
ATOM 3071 N N . LYS B 1 187 ? 36.5 28.297 14.359 1 63.97 187 LYS B N 1
ATOM 3072 C CA . LYS B 1 187 ? 37.344 29.438 13.961 1 63.97 187 LYS B CA 1
ATOM 3073 C C . LYS B 1 187 ? 37.594 30.375 15.133 1 63.97 187 LYS B C 1
ATOM 3075 O O . LYS B 1 187 ? 38.719 30.844 15.328 1 63.97 187 LYS B O 1
ATOM 3080 N N . GLN B 1 188 ? 36.594 30.5 15.844 1 63.91 188 GLN B N 1
ATOM 3081 C CA . GLN B 1 188 ? 36.719 31.375 17 1 63.91 188 GLN B CA 1
ATOM 3082 C C . GLN B 1 188 ? 37.656 30.781 18.047 1 63.91 188 GLN B C 1
ATOM 3084 O O . GLN B 1 188 ? 38.438 31.516 18.656 1 63.91 188 GLN B O 1
ATOM 3089 N N . ALA B 1 189 ? 37.688 29.469 18.156 1 70.5 189 ALA B N 1
ATOM 3090 C CA . ALA B 1 189 ? 38.531 28.75 19.078 1 70.5 189 ALA B CA 1
ATOM 3091 C C . ALA B 1 189 ? 40 28.828 18.625 1 70.5 189 ALA B C 1
ATOM 3093 O O . ALA B 1 189 ? 40.906 29.047 19.453 1 70.5 189 ALA B O 1
ATOM 3094 N N . ILE B 1 190 ? 40.125 28.641 17.422 1 69.62 190 ILE B N 1
ATOM 3095 C CA . ILE B 1 190 ? 41.469 28.703 16.859 1 69.62 190 ILE B CA 1
ATOM 3096 C C . ILE B 1 190 ? 42.031 30.109 17.016 1 69.62 190 ILE B C 1
ATOM 3098 O O . ILE B 1 190 ? 43.188 30.281 17.422 1 69.62 190 ILE B O 1
ATOM 3102 N N . ASN B 1 191 ? 41.219 31.062 16.766 1 64.75 191 ASN B N 1
ATOM 3103 C CA . ASN B 1 191 ? 41.625 32.438 16.891 1 64.75 191 ASN B CA 1
ATOM 3104 C C . ASN B 1 191 ? 41.969 32.812 18.328 1 64.75 191 ASN B C 1
ATOM 3106 O O . ASN B 1 191 ? 42.969 33.5 18.578 1 64.75 191 ASN B O 1
ATOM 3110 N N . LYS B 1 192 ? 41.281 32.25 19.219 1 66.94 192 LYS B N 1
ATOM 3111 C CA . LYS B 1 192 ? 41.531 32.469 20.641 1 66.94 192 LYS B CA 1
ATOM 3112 C C . LYS B 1 192 ? 42.875 31.844 21.062 1 66.94 192 LYS B C 1
ATOM 3114 O O . LYS B 1 192 ? 43.625 32.438 21.844 1 66.94 192 LYS B O 1
ATOM 3119 N N . MET B 1 193 ? 43.188 30.719 20.469 1 67.25 193 MET B N 1
ATOM 3120 C CA . MET B 1 193 ? 44.406 29.984 20.766 1 67.25 193 MET B CA 1
ATOM 3121 C C . MET B 1 193 ? 45.625 30.703 20.203 1 67.25 193 MET B C 1
ATOM 3123 O O . MET B 1 193 ? 46.656 30.797 20.875 1 67.25 193 MET B O 1
ATOM 3127 N N . LEU B 1 194 ? 45.375 31.266 19.156 1 68 194 LEU B N 1
ATOM 3128 C CA . LEU B 1 194 ? 46.469 31.969 18.5 1 68 194 LEU B CA 1
ATOM 3129 C C . LEU B 1 194 ? 46.781 33.281 19.203 1 68 194 LEU B C 1
ATOM 3131 O O . LEU B 1 194 ? 47.969 33.656 19.328 1 68 194 LEU B O 1
ATOM 3135 N N . THR B 1 195 ? 45.75 33.938 19.656 1 67.25 195 THR B N 1
ATOM 3136 C CA . THR B 1 195 ? 45.906 35.188 20.391 1 67.25 195 THR B CA 1
ATOM 3137 C C . THR B 1 195 ? 46.625 34.969 21.734 1 67.25 195 THR B C 1
ATOM 3139 O O . THR B 1 195 ? 47.406 35.781 22.172 1 67.25 195 THR B O 1
ATOM 3142 N N . LYS B 1 196 ? 46.438 33.812 22.281 1 65.44 196 LYS B N 1
ATOM 3143 C CA . LYS B 1 196 ? 47.062 33.469 23.547 1 65.44 196 LYS B CA 1
ATOM 3144 C C . LYS B 1 196 ? 48.562 33.188 23.344 1 65.44 196 LYS B C 1
ATOM 3146 O O . LYS B 1 196 ? 49.375 33.469 24.219 1 65.44 196 LYS B O 1
ATOM 3151 N N . ILE B 1 197 ? 48.875 32.688 22.234 1 65.31 197 ILE B N 1
ATOM 3152 C CA . ILE B 1 197 ? 50.25 32.375 21.953 1 65.31 197 ILE B CA 1
ATOM 3153 C C . ILE B 1 197 ? 51.031 33.656 21.703 1 65.31 197 ILE B C 1
ATOM 3155 O O . ILE B 1 197 ? 52.188 33.781 22.109 1 65.31 197 ILE B O 1
ATOM 3159 N N . SER B 1 198 ? 50.312 34.562 21.234 1 63.03 198 SER B N 1
ATOM 3160 C CA . SER B 1 198 ? 51 35.781 20.875 1 63.03 198 SER B CA 1
ATOM 3161 C C . SER B 1 198 ? 51.094 36.75 22.062 1 63.03 198 SER B C 1
ATOM 3163 O O . SER B 1 198 ? 51.719 37.812 21.984 1 63.03 198 SER B O 1
ATOM 3165 N N . SER B 1 199 ? 50.344 36.406 23.172 1 53.97 199 SER B N 1
ATOM 3166 C CA . SER B 1 199 ? 50.531 37.219 24.359 1 53.97 199 SER B CA 1
ATOM 3167 C C . SER B 1 199 ? 51.562 36.625 25.297 1 53.97 199 SER B C 1
ATOM 3169 O O . SER B 1 199 ? 51.656 35.375 25.422 1 53.97 199 SER B O 1
#

Organism: Acinonyx jubatus (NCBI:txid32536)

Solvent-accessible surface area (backbone atoms only — not comparable to full-atom values): 21138 Å² total; per-residue (Å²): 102,86,77,65,51,70,45,38,32,30,44,46,38,44,60,88,35,44,63,61,34,38,51,42,21,54,74,69,72,40,32,60,38,95,72,70,66,77,56,63,50,74,44,57,40,58,45,77,56,96,91,35,63,32,38,33,37,39,35,38,53,30,40,73,67,51,71,69,58,47,49,53,50,54,67,66,30,57,22,37,38,43,36,18,23,27,58,33,52,68,35,49,65,46,46,61,61,50,51,52,52,48,46,63,73,60,39,100,55,86,75,46,48,35,39,34,36,21,49,53,83,44,57,91,54,52,61,48,54,69,64,58,52,48,52,51,19,58,75,67,70,36,51,70,45,57,24,12,39,75,80,53,48,60,54,56,58,52,56,56,50,51,45,50,51,51,38,51,52,51,51,54,55,55,51,52,54,51,49,54,48,49,51,50,48,48,49,51,49,50,51,52,53,52,55,51,66,74,97,101,85,75,67,51,71,46,37,32,30,43,46,39,45,61,87,34,42,63,62,34,38,53,43,20,54,74,68,74,43,30,58,39,93,70,72,64,77,56,63,50,75,44,57,42,57,44,77,56,95,90,35,62,33,36,34,37,39,36,36,53,28,41,72,67,53,72,67,58,45,49,53,49,55,66,66,31,58,23,37,37,43,37,18,22,26,59,33,52,70,35,50,66,46,48,63,61,50,48,50,52,48,48,63,74,47,55,99,55,88,76,46,47,34,38,34,37,21,49,53,82,45,56,92,54,51,61,49,56,71,63,58,52,49,52,50,20,57,75,66,71,36,51,69,46,56,24,13,38,76,80,54,47,60,54,55,58,52,57,57,51,50,46,49,51,50,39,51,52,52,51,52,55,56,51,52,54,50,51,53,47,48,50,49,48,50,49,51,50,51,52,52,52,52,56,54,68,74,97

Sequence (398 aa):
MAKSAEVKLAIFGRAGVGKSALVVRFLTKRFIWEYDPTLESTYRHQANIDDEVVTMEILDTAGQEDTIQREGHMRWGEGFVLVYDITDRGSFEEVLPLKNILDEVKKPKNVTLILVGNKADLDHSRQVSTEEGEKLATELACAFYECSACTGEGNITEIFYELCREVRRRRMVQGKTRRRSSTTHVKQAINKMLTKISSMAKSAEVKLAIFGRAGVGKSALVVRFLTKRFIWEYDPTLESTYRHQANIDDEVVTMEILDTAGQEDTIQREGHMRWGEGFVLVYDITDRGSFEEVLPLKNILDEVKKPKNVTLILVGNKADLDHSRQVSTEEGEKLATELACAFYECSACTGEGNITEIFYELCREVRRRRMVQGKTRRRSSTTHVKQAINKMLTKISS

Nearest PDB structures (foldseek):
  2atv-assembly1_A  TM=9.817E-01  e=9.918E-32  Homo sapiens
  7c7i-assembly1_B  TM=9.591E-01  e=3.034E-20  Homo sapiens
  6gog-assembly1_E  TM=9.535E-01  e=1.405E-19  Homo sapiens
  6gqx-assembly2_B  TM=9.552E-01  e=1.405E-19  Homo sapiens
  6cu6-assembly2_B  TM=9.257E-01  e=3.664E-19  Homo sapiens

Radius of gyration: 26.88 Å; Cα contacts (8 Å, |Δi|>4): 661; chains: 2; bounding box: 82×69×51 Å

pLDDT: mean 88.69, std 13.7, range [30.91, 98.88]

Secondary structure (DSSP, 8-state):
----EEEEEEEE--TTSSHHHHHHHHHHS--B-S--TT--EEEEEEEEETTEEEEEEEEE--S---HHHHHHHHHH-SEEEEEEETT-HHHHHTHHHHHHHHHHHHTTS--EEEEEEE-GGGGGG--S-HHHHHHHHHHHT-EEEE--TTT-TTTHHHHHHHHHHHHHHHHHHHHHHHHHHHHHHHHHHHHHHHHHH--/----EEEEEEEE--TTSSHHHHHHHHHHS--B-S--TT--EEEEEEEEETTEEEEEEEEE--S---HHHHHHHHHH-SEEEEEEETT-HHHHHTHHHHHHHHHHHHTTS--EEEEEEE-GGGGGG--S-HHHHHHHHHHHT-EEEE--TTT--S-HHHHHHHHHHHHHHHHHHHHHHHHHHHHHHHHHHHHHHHHHHT-